Protein AF-A0A3D1HKW5-F1 (afdb_monomer_lite)

Structure (mmCIF, N/CA/C/O backbone):
data_AF-A0A3D1HKW5-F1
#
_entry.id   AF-A0A3D1HKW5-F1
#
loop_
_atom_site.group_PDB
_atom_site.id
_atom_site.type_symbol
_atom_site.label_atom_id
_atom_site.label_alt_id
_atom_site.label_comp_id
_atom_site.label_asym_id
_atom_site.label_entity_id
_atom_site.label_seq_id
_atom_site.pdbx_PDB_ins_code
_atom_site.Cartn_x
_atom_site.Cartn_y
_atom_site.Cartn_z
_atom_site.occupancy
_atom_site.B_iso_or_equiv
_atom_site.auth_seq_id
_atom_site.auth_comp_id
_atom_site.auth_asym_id
_atom_site.auth_atom_id
_atom_site.pdbx_PDB_model_num
ATOM 1 N N . MET A 1 1 ? -72.607 12.782 3.646 1.00 49.53 1 MET A N 1
ATOM 2 C CA . MET A 1 1 ? -71.483 12.575 2.699 1.00 49.53 1 MET A CA 1
ATOM 3 C C . MET A 1 1 ? -70.256 13.458 2.987 1.00 49.53 1 MET A C 1
ATOM 5 O O . MET A 1 1 ? -69.144 12.975 2.824 1.00 49.53 1 MET A O 1
ATOM 9 N N . TYR A 1 2 ? -70.409 14.698 3.481 1.00 44.34 2 TYR A N 1
ATOM 10 C CA . TYR A 1 2 ? -69.275 15.589 3.813 1.00 44.34 2 TYR A CA 1
ATOM 11 C C . TYR A 1 2 ? -68.457 15.184 5.063 1.00 44.34 2 TYR A C 1
ATOM 13 O O . TYR A 1 2 ? -67.236 15.309 5.064 1.00 44.34 2 TYR A O 1
ATOM 21 N N . VAL A 1 3 ? -69.094 14.622 6.098 1.00 48.50 3 VAL A N 1
ATOM 22 C CA . VAL A 1 3 ? -68.420 14.236 7.363 1.00 48.50 3 VAL A CA 1
ATOM 23 C C . VAL A 1 3 ? -67.487 13.022 7.194 1.00 48.50 3 VAL A C 1
ATOM 25 O O . VAL A 1 3 ? -66.437 12.942 7.828 1.00 48.50 3 VAL A O 1
ATOM 28 N N . PHE A 1 4 ? -67.813 12.108 6.273 1.00 44.88 4 PHE A N 1
ATOM 29 C CA . PHE A 1 4 ? -67.020 10.898 6.021 1.00 44.88 4 PHE A CA 1
ATOM 30 C C . PHE A 1 4 ? -65.713 11.195 5.260 1.00 44.88 4 PHE A C 1
ATOM 32 O O . PHE A 1 4 ? -64.672 10.629 5.585 1.00 44.88 4 PHE A O 1
ATOM 39 N N . LYS A 1 5 ? -65.732 12.146 4.309 1.00 48.91 5 LYS A N 1
ATOM 40 C CA . LYS A 1 5 ? -64.524 12.590 3.584 1.00 48.91 5 LYS A CA 1
ATOM 41 C C . LYS A 1 5 ? -63.524 13.306 4.499 1.00 48.91 5 LYS A C 1
ATOM 43 O O . LYS A 1 5 ? -62.326 13.078 4.377 1.00 48.91 5 LYS A O 1
ATOM 48 N N . PHE A 1 6 ? -64.003 14.107 5.454 1.00 47.31 6 PHE A N 1
ATOM 49 C CA . PHE A 1 6 ? -63.137 14.828 6.397 1.00 47.31 6 PHE A CA 1
ATOM 50 C C . PHE A 1 6 ? -62.424 13.895 7.392 1.00 47.31 6 PHE A C 1
ATOM 52 O O . PHE A 1 6 ? -61.257 14.108 7.719 1.00 47.31 6 PHE A O 1
ATOM 59 N N . SER A 1 7 ? -63.100 12.831 7.844 1.00 58.69 7 SER A N 1
ATOM 60 C CA . SER A 1 7 ? -62.514 11.806 8.722 1.00 58.69 7 SER A CA 1
ATOM 61 C C . SER A 1 7 ? -61.428 10.987 8.014 1.00 58.69 7 SER A C 1
ATOM 63 O O . SER A 1 7 ? -60.350 10.771 8.574 1.00 58.69 7 SER A O 1
ATOM 65 N N . LEU A 1 8 ? -61.678 10.591 6.761 1.00 60.88 8 LEU A N 1
ATOM 66 C CA . LEU A 1 8 ? -60.726 9.829 5.953 1.00 60.88 8 LEU A CA 1
ATOM 67 C C . LEU A 1 8 ? -59.468 10.654 5.633 1.00 60.88 8 LEU A C 1
ATOM 69 O O . LEU A 1 8 ? -58.357 10.152 5.763 1.00 60.88 8 LEU A O 1
ATOM 73 N N . MET A 1 9 ? -59.637 11.942 5.312 1.00 61.56 9 MET A N 1
ATOM 74 C CA . MET A 1 9 ? -58.527 12.855 5.020 1.00 61.56 9 MET A CA 1
ATOM 75 C C . MET A 1 9 ? -57.658 13.133 6.257 1.00 61.56 9 MET A C 1
ATOM 77 O O . MET A 1 9 ? -56.437 13.159 6.146 1.00 61.56 9 MET A O 1
ATOM 81 N N . ARG A 1 10 ? -58.256 13.257 7.454 1.00 64.69 10 ARG A N 1
ATOM 82 C CA . ARG A 1 10 ? -57.507 13.375 8.721 1.00 64.69 10 ARG A CA 1
ATOM 83 C C . ARG A 1 10 ? -56.710 12.118 9.055 1.00 64.69 10 ARG A C 1
ATOM 85 O O . ARG A 1 10 ? -55.574 12.238 9.492 1.00 64.69 10 ARG A O 1
ATOM 92 N N . ARG A 1 11 ? -57.282 10.927 8.844 1.00 67.25 11 ARG A N 1
ATOM 93 C CA . ARG A 1 11 ? -56.561 9.660 9.046 1.00 67.25 11 ARG A CA 1
ATOM 94 C C . ARG A 1 11 ? -55.409 9.522 8.055 1.00 67.25 11 ARG A C 1
ATOM 96 O O . ARG A 1 11 ? -54.319 9.160 8.467 1.00 67.25 11 ARG A O 1
ATOM 103 N N . PHE A 1 12 ? -55.623 9.883 6.792 1.00 73.12 12 PHE A N 1
ATOM 104 C CA . PHE A 1 12 ? -54.582 9.858 5.765 1.00 73.12 12 PHE A CA 1
ATOM 105 C C . PHE A 1 12 ? -53.437 10.838 6.073 1.00 73.12 12 PHE A C 1
ATOM 107 O O . PHE A 1 12 ? -52.275 10.452 6.033 1.00 73.12 12 PHE A O 1
ATOM 114 N N . LEU A 1 13 ? -53.756 12.068 6.492 1.00 74.06 13 LEU A N 1
ATOM 115 C CA . LEU A 1 13 ? -52.767 13.045 6.966 1.00 74.06 13 LEU A CA 1
ATOM 116 C C . LEU A 1 13 ? -52.025 12.570 8.221 1.00 74.06 13 LEU A C 1
ATOM 118 O O . LEU A 1 13 ? -50.827 12.793 8.329 1.00 74.06 13 LEU A O 1
ATOM 122 N N . PHE A 1 14 ? -52.704 11.892 9.148 1.00 77.00 14 PHE A N 1
ATOM 123 C CA . PHE A 1 14 ? -52.078 11.328 10.346 1.00 77.00 14 PHE A CA 1
ATOM 124 C C . PHE A 1 14 ? -51.135 10.164 10.007 1.00 77.00 14 PHE A C 1
ATOM 126 O O . PHE A 1 14 ? -50.046 10.087 10.563 1.00 77.00 14 PHE A O 1
ATOM 133 N N . PHE A 1 15 ? -51.502 9.308 9.047 1.00 74.50 15 PHE A N 1
ATOM 134 C CA . PHE A 1 15 ? -50.620 8.263 8.525 1.00 74.50 15 PHE A CA 1
ATOM 135 C C . PHE A 1 15 ? -49.409 8.843 7.796 1.00 74.50 15 PHE A C 1
ATOM 137 O O . PHE A 1 15 ? -48.308 8.368 8.035 1.00 74.50 15 PHE A O 1
ATOM 144 N N . ILE A 1 16 ? -49.578 9.893 6.985 1.00 75.12 16 ILE A N 1
ATOM 145 C CA . ILE A 1 16 ? -48.460 10.606 6.347 1.00 75.12 16 ILE A CA 1
ATOM 146 C C . ILE A 1 16 ? -47.555 11.250 7.399 1.00 75.12 16 ILE A C 1
ATOM 148 O O . ILE A 1 16 ? -46.341 11.157 7.284 1.00 75.12 16 ILE A O 1
ATOM 152 N N . LEU A 1 17 ? -48.120 11.863 8.443 1.00 72.31 17 LEU A N 1
ATOM 153 C CA . LEU A 1 17 ? -47.343 12.481 9.516 1.00 72.31 17 LEU A CA 1
ATOM 154 C C . LEU A 1 17 ? -46.559 11.435 10.317 1.00 72.31 17 LEU A C 1
ATOM 156 O O . LEU A 1 17 ? -45.392 11.657 10.609 1.00 72.31 17 LEU A O 1
ATOM 160 N N . ILE A 1 18 ? -47.165 10.281 10.621 1.00 69.94 18 ILE A N 1
ATOM 161 C CA . ILE A 1 18 ? -46.468 9.147 11.242 1.00 69.94 18 ILE A CA 1
ATOM 162 C C . ILE A 1 18 ? -45.392 8.611 10.301 1.00 69.94 18 ILE A C 1
ATOM 164 O O . ILE A 1 18 ? -44.284 8.373 10.755 1.00 69.94 18 ILE A O 1
ATOM 168 N N . HIS A 1 19 ? -45.666 8.461 9.004 1.00 56.56 19 HIS A N 1
ATOM 169 C CA . HIS A 1 19 ? -44.658 8.012 8.042 1.00 56.56 19 HIS A CA 1
ATOM 170 C C . HIS A 1 19 ? -43.493 8.996 7.926 1.00 56.56 19 HIS A C 1
ATOM 172 O O . HIS A 1 19 ? -42.356 8.554 7.916 1.00 56.56 19 HIS A O 1
ATOM 178 N N . LEU A 1 20 ? -43.761 10.306 7.924 1.00 51.62 20 LEU A N 1
ATOM 179 C CA . LEU A 1 20 ? -42.747 11.364 7.918 1.00 51.62 20 LEU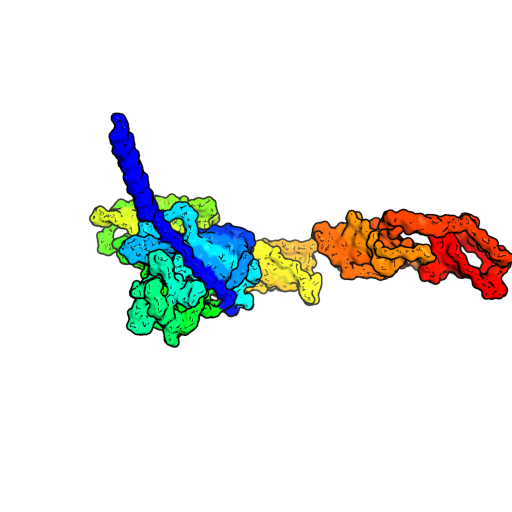 A CA 1
ATOM 180 C C . LEU A 1 20 ? -41.961 11.434 9.236 1.00 51.62 20 LEU A C 1
ATOM 182 O O . LEU A 1 20 ? -40.766 11.717 9.230 1.00 51.62 20 LEU A O 1
ATOM 186 N N . LEU A 1 21 ? -42.609 11.185 10.376 1.00 50.06 21 LEU A N 1
ATOM 187 C CA . LEU A 1 21 ? -41.953 11.109 11.686 1.00 50.06 21 LEU A CA 1
ATOM 188 C C . LEU A 1 21 ? -41.076 9.858 11.789 1.00 50.06 21 LEU A C 1
ATOM 190 O O . LEU A 1 21 ? -39.948 9.943 12.256 1.00 50.06 21 LEU A O 1
ATOM 194 N N . VAL A 1 22 ? -41.566 8.718 11.302 1.00 48.91 22 VAL A N 1
ATOM 195 C CA . VAL A 1 22 ? -40.833 7.450 11.256 1.00 48.91 22 VAL A CA 1
ATOM 196 C C . VAL A 1 22 ? -39.672 7.540 10.261 1.00 48.91 22 VAL A C 1
ATOM 198 O O . VAL A 1 22 ? -38.563 7.158 10.604 1.00 48.91 22 VAL A O 1
ATOM 201 N N . SER A 1 23 ? -39.852 8.132 9.078 1.00 42.59 23 SER A N 1
ATOM 202 C CA . SER A 1 23 ? -38.760 8.307 8.111 1.00 42.59 23 SER A CA 1
ATOM 203 C C . SER A 1 23 ? -37.671 9.265 8.610 1.00 42.59 23 SER A C 1
ATOM 205 O O . SER A 1 23 ? -36.501 9.041 8.325 1.00 42.59 23 SER A O 1
ATOM 207 N N . ASN A 1 24 ? -38.020 10.290 9.400 1.00 39.34 24 ASN A N 1
ATOM 208 C CA . ASN A 1 24 ? -37.029 11.148 10.066 1.00 39.34 24 ASN A CA 1
ATOM 209 C C . ASN A 1 24 ? -36.365 10.476 11.283 1.00 39.34 24 ASN A C 1
ATOM 211 O O . ASN A 1 24 ? -35.242 10.829 11.619 1.00 39.34 24 ASN A O 1
ATOM 215 N N . LEU A 1 25 ? -37.020 9.502 11.928 1.00 39.50 25 LEU A N 1
ATOM 216 C CA . LEU A 1 25 ? -36.422 8.685 12.995 1.00 39.50 25 LEU A CA 1
ATOM 217 C C . LEU A 1 25 ? -35.417 7.647 12.461 1.00 39.50 25 LEU A C 1
ATOM 219 O O . LEU A 1 25 ? -34.563 7.203 13.223 1.00 39.50 25 LEU A O 1
ATOM 223 N N . TYR A 1 26 ? -35.503 7.278 11.177 1.00 44.16 26 TYR A N 1
ATOM 224 C CA . TYR A 1 26 ? -34.632 6.283 10.532 1.00 44.16 26 TYR A CA 1
ATOM 225 C C . TYR A 1 26 ? -33.610 6.865 9.540 1.00 44.16 26 TYR A C 1
ATOM 227 O O . TYR A 1 26 ? -32.770 6.119 9.043 1.00 44.16 26 TYR A O 1
ATOM 235 N N . SER A 1 27 ? -33.629 8.172 9.256 1.00 45.59 27 SER A N 1
ATOM 236 C CA . SER A 1 27 ? -32.554 8.808 8.486 1.00 45.59 27 SER A CA 1
ATOM 237 C C . SER A 1 27 ? -31.360 9.056 9.403 1.00 45.59 27 SER A C 1
ATOM 239 O O . SER A 1 27 ? -31.338 10.027 10.157 1.00 45.59 27 SER A O 1
ATOM 241 N N . GLN A 1 28 ? -30.368 8.171 9.362 1.00 62.22 28 GLN A N 1
ATOM 242 C CA . GLN A 1 28 ? -29.129 8.350 10.111 1.00 62.22 28 GLN A CA 1
ATOM 243 C C . GLN A 1 28 ? -28.318 9.496 9.480 1.00 62.22 28 GLN A C 1
ATOM 245 O O . GLN A 1 28 ? -27.977 9.440 8.301 1.00 62.22 28 GLN A O 1
ATOM 250 N N . GLU A 1 29 ? -28.078 10.578 10.232 1.00 73.00 29 GLU A N 1
ATOM 251 C CA . GLU A 1 29 ? -27.297 11.737 9.766 1.00 73.00 29 GLU A CA 1
ATOM 252 C C . GLU A 1 29 ? -25.824 11.313 9.663 1.00 73.00 29 GLU A C 1
ATOM 254 O O . GLU A 1 29 ? -25.211 10.940 10.667 1.00 73.00 29 GLU A O 1
ATOM 259 N N . ILE A 1 30 ? -25.289 11.313 8.440 1.00 86.69 30 ILE A N 1
ATOM 260 C CA . ILE A 1 30 ? -23.871 11.070 8.174 1.00 86.69 30 ILE A CA 1
ATOM 261 C C . ILE A 1 30 ? -23.167 12.422 8.147 1.00 86.69 30 ILE A C 1
ATOM 263 O O . ILE A 1 30 ? -23.572 13.324 7.412 1.00 86.69 30 ILE A O 1
ATOM 267 N N . GLU A 1 31 ? -22.108 12.559 8.938 1.00 89.94 31 GLU A N 1
ATOM 268 C CA . GLU A 1 31 ? -21.245 13.740 8.950 1.00 89.94 31 GLU A CA 1
ATOM 269 C C . GLU A 1 31 ? -19.847 13.366 8.454 1.00 89.94 31 GLU A C 1
ATOM 271 O O . GLU A 1 31 ? -19.349 12.281 8.744 1.00 89.94 31 GLU A O 1
ATOM 276 N N . TYR A 1 32 ? -19.206 14.266 7.707 1.00 91.50 32 TYR A N 1
ATOM 277 C CA . TYR A 1 32 ? -17.852 14.056 7.199 1.00 91.50 32 TYR A CA 1
ATOM 278 C C . TYR A 1 32 ? -16.833 14.813 8.037 1.00 91.50 32 TYR A C 1
ATOM 280 O O . TYR A 1 32 ? -17.016 15.987 8.372 1.00 91.50 32 TYR A O 1
ATOM 288 N N . LEU A 1 33 ? -15.739 14.132 8.353 1.00 92.75 33 LEU A N 1
ATOM 289 C CA . LEU A 1 33 ? -14.640 14.685 9.118 1.00 92.75 33 LEU A CA 1
ATOM 290 C C . LEU A 1 33 ? -13.392 14.722 8.243 1.00 92.75 33 LEU A C 1
ATOM 292 O O . LEU A 1 33 ? -12.819 13.687 7.910 1.00 92.75 33 LEU A O 1
ATOM 296 N N . ASP A 1 34 ? -13.006 15.943 7.871 1.00 93.81 34 ASP A N 1
ATOM 297 C CA . ASP A 1 34 ? -11.811 16.170 7.058 1.00 93.81 34 ASP A CA 1
ATOM 298 C C . ASP A 1 34 ? -10.538 16.295 7.899 1.00 93.81 34 ASP A C 1
ATOM 300 O O . ASP A 1 34 ? -10.486 17.064 8.874 1.00 93.81 34 ASP A O 1
ATOM 304 N N . PHE A 1 35 ? -9.508 15.588 7.451 1.00 94.69 35 PHE A N 1
ATOM 305 C CA . PHE A 1 35 ? -8.124 15.680 7.889 1.00 94.69 35 PHE A CA 1
ATOM 306 C C . PHE A 1 35 ? -7.235 16.125 6.730 1.00 94.69 35 PHE A C 1
ATOM 308 O O . PHE A 1 35 ? -7.569 15.950 5.558 1.00 94.69 35 PHE A O 1
ATOM 315 N N . VAL A 1 36 ? -6.085 16.687 7.080 1.00 93.44 36 VAL A N 1
ATOM 316 C CA . VAL A 1 36 ? -5.064 17.128 6.138 1.00 93.44 36 VAL A CA 1
ATOM 317 C C . VAL A 1 36 ? -3.757 16.473 6.545 1.00 93.44 36 VAL A C 1
ATOM 319 O O . VAL A 1 36 ? -3.383 16.550 7.710 1.00 93.44 36 VAL A O 1
ATOM 322 N N . GLU A 1 37 ? -3.066 15.860 5.592 1.00 92.38 37 GLU A N 1
ATOM 323 C CA . GLU A 1 37 ? -1.736 15.296 5.786 1.00 92.38 37 GLU A CA 1
ATOM 324 C C . GLU A 1 37 ? -0.748 16.024 4.866 1.00 92.38 37 GLU A C 1
ATOM 326 O O . GLU A 1 37 ? -0.993 16.204 3.670 1.00 92.38 37 GLU A O 1
ATOM 331 N N . ASN A 1 38 ? 0.379 16.449 5.437 1.00 91.00 38 ASN A N 1
ATOM 332 C CA . ASN A 1 38 ? 1.479 17.061 4.700 1.00 91.00 38 ASN A CA 1
ATOM 333 C C . ASN A 1 38 ? 2.693 16.136 4.780 1.00 91.00 38 ASN A C 1
ATOM 335 O O . ASN A 1 38 ? 3.186 15.821 5.863 1.00 91.00 38 ASN A O 1
ATOM 339 N N . ALA A 1 39 ? 3.162 15.689 3.623 1.00 90.75 39 ALA A N 1
ATOM 340 C CA . ALA A 1 39 ? 4.300 14.808 3.498 1.00 90.75 39 ALA A CA 1
ATOM 341 C C . ALA A 1 39 ? 5.595 15.601 3.689 1.00 90.75 39 ALA A C 1
ATOM 343 O O . ALA A 1 39 ? 5.907 16.522 2.924 1.00 90.75 39 ALA A O 1
ATOM 344 N N . ASN A 1 40 ? 6.361 15.216 4.706 1.00 89.88 40 ASN A N 1
ATOM 345 C CA . ASN A 1 40 ? 7.745 15.627 4.873 1.00 89.88 40 ASN A CA 1
ATOM 346 C C . ASN A 1 40 ? 8.504 14.537 5.637 1.00 89.88 40 ASN A C 1
ATOM 348 O O . ASN A 1 40 ? 8.472 14.497 6.864 1.00 89.88 40 ASN A O 1
ATOM 352 N N . TYR A 1 41 ? 9.122 13.611 4.902 1.00 87.19 41 TYR A N 1
ATOM 353 C CA . TYR A 1 41 ? 9.787 12.444 5.481 1.00 87.19 41 TYR A CA 1
ATOM 354 C C . TYR A 1 41 ? 11.266 12.405 5.078 1.00 87.19 41 TYR A C 1
ATOM 356 O O . TYR A 1 41 ? 11.563 12.216 3.893 1.00 87.19 41 TYR A O 1
ATOM 364 N N . PRO A 1 42 ? 12.213 12.519 6.028 1.00 81.19 42 PRO A N 1
ATOM 365 C CA . PRO A 1 42 ? 13.645 12.579 5.726 1.00 81.19 42 PRO A CA 1
ATOM 366 C C . PRO A 1 42 ? 14.213 11.235 5.254 1.00 81.19 42 PRO A C 1
ATOM 368 O O . PRO A 1 42 ? 15.266 11.189 4.630 1.00 81.19 42 PRO A O 1
ATOM 371 N N . SER A 1 43 ? 13.532 10.127 5.540 1.00 79.81 43 SER A N 1
ATOM 372 C CA . SER A 1 43 ? 13.953 8.775 5.167 1.00 79.81 43 SER A CA 1
ATOM 373 C C . SER A 1 43 ? 12.764 7.998 4.625 1.00 79.81 43 SER A C 1
ATOM 375 O O . SER A 1 43 ? 11.617 8.315 4.947 1.00 79.81 43 SER A O 1
ATOM 377 N N . GLY A 1 44 ? 13.025 7.034 3.744 1.00 78.12 44 GLY A N 1
ATOM 378 C CA . GLY A 1 44 ? 11.983 6.150 3.237 1.00 78.12 44 GLY A CA 1
ATOM 379 C C . GLY A 1 44 ? 11.876 4.870 4.048 1.00 78.12 44 GLY A C 1
ATOM 380 O O . GLY A 1 44 ? 12.563 4.664 5.048 1.00 78.12 44 GLY A O 1
ATOM 381 N N . VAL A 1 45 ? 10.958 4.024 3.612 1.00 78.75 45 VAL A N 1
ATOM 382 C CA . VAL A 1 45 ? 10.627 2.759 4.245 1.00 78.75 45 VAL A CA 1
ATOM 383 C C . VAL A 1 45 ? 11.510 1.666 3.669 1.00 78.75 45 VAL A C 1
ATOM 385 O O . VAL A 1 45 ? 11.524 1.434 2.459 1.00 78.75 45 VAL A O 1
ATOM 388 N N . VAL A 1 46 ? 12.231 0.977 4.546 1.00 75.19 46 VAL A N 1
ATOM 389 C CA . VAL A 1 46 ? 13.048 -0.181 4.186 1.00 75.19 46 VAL A CA 1
ATOM 390 C C . VAL A 1 46 ? 12.275 -1.448 4.533 1.00 75.19 46 VAL A C 1
ATOM 392 O O . VAL A 1 46 ? 11.684 -1.548 5.610 1.00 75.19 46 VAL A O 1
ATOM 395 N N . TYR A 1 47 ? 12.265 -2.406 3.609 1.00 73.81 47 TYR A N 1
ATOM 396 C CA . TYR A 1 47 ? 11.655 -3.709 3.844 1.00 73.81 47 TYR A CA 1
ATOM 397 C C . TYR A 1 47 ? 12.376 -4.459 4.971 1.00 73.81 47 TYR A C 1
ATOM 399 O O . TYR A 1 47 ? 13.600 -4.406 5.094 1.00 73.81 47 TYR A O 1
ATOM 407 N N . SER A 1 48 ? 11.613 -5.191 5.777 1.00 75.62 48 SER A N 1
ATOM 408 C CA . SER A 1 48 ? 12.138 -6.088 6.803 1.00 75.62 48 SER A CA 1
ATOM 409 C C . SER A 1 48 ? 11.267 -7.332 6.870 1.00 75.62 48 SER A C 1
ATOM 411 O O . SER A 1 48 ? 10.057 -7.223 7.054 1.00 75.62 48 SER A O 1
ATOM 413 N N . GLU A 1 49 ? 11.867 -8.520 6.803 1.00 73.56 49 GLU A N 1
ATOM 414 C CA . GLU A 1 49 ? 11.125 -9.777 6.994 1.00 73.56 49 GLU A CA 1
ATOM 415 C C . GLU A 1 49 ? 10.430 -9.834 8.364 1.00 73.56 49 GLU A C 1
ATOM 417 O O . GLU A 1 49 ? 9.348 -10.402 8.505 1.00 73.56 49 GLU A O 1
ATOM 422 N N . GLN A 1 50 ? 11.007 -9.176 9.377 1.00 82.06 50 GLN A N 1
ATOM 423 C CA . GLN A 1 50 ? 10.404 -9.089 10.708 1.00 82.06 50 GLN A CA 1
ATOM 424 C C . GLN A 1 50 ? 9.111 -8.265 10.713 1.00 82.06 50 GLN A C 1
ATOM 426 O O . GLN A 1 50 ? 8.257 -8.482 11.567 1.00 82.06 50 GLN A O 1
ATOM 431 N N . ALA A 1 51 ? 8.935 -7.348 9.757 1.00 84.69 51 ALA A N 1
ATOM 432 C CA . ALA A 1 51 ? 7.714 -6.557 9.646 1.00 84.69 51 ALA A CA 1
ATOM 433 C C . ALA A 1 51 ? 6.506 -7.428 9.302 1.00 84.69 51 ALA A C 1
ATOM 435 O O . ALA A 1 51 ? 5.458 -7.301 9.927 1.00 84.69 51 ALA A O 1
ATOM 436 N N . LYS A 1 52 ? 6.662 -8.343 8.337 1.00 87.38 52 LYS A N 1
ATOM 437 C CA . LYS A 1 52 ? 5.623 -9.311 7.962 1.00 87.38 52 LYS A CA 1
ATOM 438 C C . LYS A 1 52 ? 5.232 -10.183 9.160 1.00 87.38 52 LYS A C 1
ATOM 440 O O . LYS A 1 52 ? 4.052 -10.282 9.482 1.00 87.38 52 LYS A O 1
ATOM 445 N N . LEU A 1 53 ? 6.226 -10.734 9.865 1.00 87.00 53 LEU A N 1
ATOM 446 C CA . LEU A 1 53 ? 6.020 -11.568 11.059 1.00 87.00 53 LEU A CA 1
ATOM 447 C C . LEU A 1 53 ? 5.327 -10.822 12.209 1.00 87.00 53 LEU A C 1
ATOM 449 O O . LEU A 1 53 ? 4.592 -11.433 12.976 1.00 87.00 53 LEU A O 1
ATOM 453 N N . HIS A 1 54 ? 5.569 -9.517 12.344 1.00 86.50 54 HIS A N 1
ATOM 454 C CA . HIS A 1 54 ? 4.953 -8.695 13.383 1.00 86.50 54 HIS A CA 1
ATOM 455 C C . HIS A 1 54 ? 3.496 -8.326 13.066 1.00 86.50 54 HIS A C 1
ATOM 457 O O . HIS A 1 54 ? 2.680 -8.222 13.979 1.00 86.50 54 HIS A O 1
ATOM 463 N N . ARG A 1 55 ? 3.172 -8.120 11.784 1.00 87.75 55 ARG A N 1
ATOM 464 C CA . ARG A 1 55 ? 1.832 -7.722 11.330 1.00 87.75 55 ARG A CA 1
ATOM 465 C C . ARG A 1 55 ? 0.847 -8.882 11.250 1.00 87.75 55 ARG A C 1
ATOM 467 O O . ARG A 1 55 ? -0.308 -8.728 11.636 1.00 87.75 55 ARG A O 1
ATOM 474 N N . LEU A 1 56 ? 1.278 -10.011 10.687 1.00 88.88 56 LEU A N 1
ATOM 475 C CA . LEU A 1 56 ? 0.374 -11.104 10.341 1.00 88.88 56 LEU A CA 1
ATOM 476 C C . LEU A 1 56 ? -0.046 -11.915 11.566 1.00 88.88 56 LEU A C 1
ATOM 478 O O . LEU A 1 56 ? 0.758 -12.263 12.432 1.00 88.88 56 LEU A O 1
ATOM 482 N N . SER A 1 57 ? -1.327 -12.268 11.596 1.00 89.19 57 SER A N 1
ATOM 483 C CA . SER A 1 57 ? -1.890 -13.156 12.598 1.00 89.19 57 SER A CA 1
ATOM 484 C C . SER A 1 57 ? -2.943 -14.069 11.994 1.00 89.19 57 SER A C 1
ATOM 486 O O . SER A 1 57 ? -3.724 -13.682 11.129 1.00 89.19 57 SER A O 1
ATOM 488 N N . SER A 1 58 ? -3.050 -15.267 12.561 1.00 90.12 58 SER A N 1
ATOM 489 C CA . SER A 1 58 ? -4.129 -16.204 12.258 1.00 90.12 58 SER A CA 1
ATOM 490 C C . SER A 1 58 ? -5.527 -15.714 12.660 1.00 90.12 58 SER A C 1
ATOM 492 O O . SER A 1 58 ? -6.522 -16.322 12.268 1.00 90.12 58 SER A O 1
ATOM 494 N N . TYR A 1 59 ? -5.632 -14.619 13.419 1.00 86.12 59 TYR A N 1
ATOM 495 C CA . TYR A 1 59 ? -6.908 -14.043 13.863 1.00 86.12 59 TYR A CA 1
ATOM 496 C C . TYR A 1 59 ? -7.300 -12.758 13.116 1.00 86.12 59 TYR A C 1
ATOM 498 O O . TYR A 1 59 ? -8.383 -12.223 13.369 1.00 86.12 59 TYR A O 1
ATOM 506 N N . SER A 1 60 ? -6.447 -12.267 12.217 1.00 86.50 60 SER A N 1
ATOM 507 C CA . SER A 1 60 ? -6.621 -11.016 11.476 1.00 86.50 60 SER A CA 1
ATOM 508 C C . SER A 1 60 ? -6.483 -11.241 9.967 1.00 86.50 60 SER A C 1
ATOM 510 O O . SER A 1 60 ? -6.130 -12.325 9.509 1.00 86.50 60 SER A O 1
ATOM 512 N N . GLY A 1 61 ? -6.826 -10.234 9.172 1.00 81.94 61 GLY A N 1
ATOM 513 C CA . GLY A 1 61 ? -6.896 -10.319 7.714 1.00 81.94 61 GLY A CA 1
ATOM 514 C C . GLY A 1 61 ? -8.245 -9.859 7.187 1.00 81.94 61 GLY A C 1
ATOM 515 O O . GLY A 1 61 ? -8.874 -10.584 6.420 1.00 81.94 61 GLY A O 1
ATOM 516 N N . GLY A 1 62 ? -8.700 -8.688 7.642 1.00 88.38 62 GLY A N 1
ATOM 517 C CA . GLY A 1 62 ? -9.869 -8.015 7.074 1.00 88.38 62 GLY A CA 1
ATOM 518 C C . GLY A 1 62 ? -9.638 -7.596 5.624 1.00 88.38 62 GLY A C 1
ATOM 519 O O . GLY A 1 62 ? -8.728 -8.088 4.956 1.00 88.38 62 GLY A O 1
ATOM 520 N N . ASP A 1 63 ? -10.440 -6.663 5.126 1.00 89.38 63 ASP A N 1
ATOM 521 C CA . ASP A 1 63 ? -10.303 -6.181 3.752 1.00 89.38 63 ASP A CA 1
ATOM 522 C C . ASP A 1 63 ? -10.318 -4.654 3.653 1.00 89.38 63 ASP A C 1
ATOM 524 O O . ASP A 1 63 ? -11.023 -3.961 4.386 1.00 89.38 63 ASP A O 1
ATOM 528 N N . ILE A 1 64 ? -9.539 -4.115 2.721 1.00 93.44 64 ILE A N 1
ATOM 529 C CA . ILE A 1 64 ? -9.567 -2.690 2.393 1.00 93.44 64 ILE A CA 1
ATOM 530 C C . ILE A 1 64 ? -9.764 -2.585 0.889 1.00 93.44 64 ILE A C 1
ATOM 532 O O . ILE A 1 64 ? -8.855 -2.844 0.104 1.00 93.44 64 ILE A O 1
ATOM 536 N N . ILE A 1 65 ? -10.967 -2.195 0.495 1.00 92.31 65 ILE A N 1
ATOM 537 C CA . ILE A 1 65 ? -11.375 -2.066 -0.897 1.00 92.31 65 ILE A CA 1
ATOM 538 C C . ILE A 1 65 ? -11.004 -0.659 -1.347 1.00 92.31 65 ILE A C 1
ATOM 540 O O . ILE A 1 65 ? -11.526 0.320 -0.815 1.00 92.31 65 ILE A O 1
ATOM 544 N N . VAL A 1 66 ? -10.095 -0.573 -2.315 1.00 94.19 66 VAL A N 1
ATOM 545 C CA . VAL A 1 66 ? -9.576 0.689 -2.849 1.00 94.19 66 VAL A CA 1
ATOM 546 C C . VAL A 1 66 ? -10.062 0.859 -4.277 1.00 94.19 66 VAL A C 1
ATOM 548 O O . VAL A 1 66 ? -9.729 0.047 -5.140 1.00 94.19 66 VAL A O 1
ATOM 551 N N . ASN A 1 67 ? -10.801 1.933 -4.538 1.00 94.25 67 ASN A N 1
ATOM 552 C CA . ASN A 1 67 ? -11.115 2.353 -5.899 1.00 94.25 67 ASN A CA 1
ATOM 553 C C . ASN A 1 67 ? -10.221 3.533 -6.277 1.00 94.25 67 ASN A C 1
ATOM 555 O O . ASN A 1 67 ? -10.168 4.534 -5.564 1.00 94.25 67 ASN A O 1
ATOM 559 N N . TYR A 1 68 ? -9.530 3.423 -7.407 1.00 94.00 68 TYR A N 1
ATOM 560 C CA . TYR A 1 68 ? -8.725 4.511 -7.952 1.00 94.00 68 TYR A CA 1
ATOM 561 C C . TYR A 1 68 ? -9.552 5.304 -8.963 1.00 94.00 68 TYR A C 1
ATOM 563 O O . TYR A 1 68 ? -10.056 4.737 -9.932 1.00 94.00 68 TYR A O 1
ATOM 571 N N . ASP A 1 69 ? -9.657 6.609 -8.741 1.00 86.62 69 ASP A N 1
ATOM 572 C CA . ASP A 1 69 ? -10.248 7.578 -9.656 1.00 86.62 69 ASP A CA 1
ATOM 573 C C . ASP A 1 69 ? -9.145 8.521 -10.177 1.00 86.62 69 ASP A C 1
ATOM 575 O O . ASP A 1 69 ? -8.395 9.131 -9.403 1.00 86.62 69 ASP A O 1
ATOM 579 N N . GLY A 1 70 ? -9.030 8.613 -11.504 1.00 76.38 70 GLY A N 1
ATOM 580 C CA . GLY A 1 70 ? -8.010 9.394 -12.210 1.00 76.38 70 GLY A CA 1
ATOM 581 C C . GLY A 1 70 ? -6.740 8.633 -12.624 1.00 76.38 70 GLY A C 1
ATOM 582 O O . GLY A 1 70 ? -6.545 7.450 -12.338 1.00 76.38 70 GLY A O 1
ATOM 583 N N . ASP A 1 71 ? -5.846 9.352 -13.307 1.00 87.00 71 ASP A N 1
ATOM 584 C CA . ASP A 1 71 ? -4.652 8.811 -13.976 1.00 87.00 71 ASP A CA 1
ATOM 585 C C . ASP A 1 71 ? -3.429 8.736 -13.041 1.00 87.00 71 ASP A C 1
ATOM 587 O O . ASP A 1 71 ? -2.352 9.267 -13.324 1.00 87.00 71 ASP A O 1
ATOM 591 N N . MET A 1 72 ? -3.589 8.099 -11.879 1.00 93.12 72 MET A N 1
ATOM 592 C CA . MET A 1 72 ? -2.486 7.911 -10.931 1.00 93.12 72 MET A CA 1
ATOM 593 C C . MET A 1 72 ? -1.411 6.968 -11.513 1.00 93.12 72 MET A C 1
ATOM 595 O O . MET A 1 72 ? -1.758 5.867 -11.954 1.00 93.12 72 MET A O 1
ATOM 599 N N . PRO A 1 73 ? -0.112 7.331 -11.479 1.00 90.44 73 PRO A N 1
ATOM 600 C CA . PRO A 1 73 ? 0.969 6.450 -11.920 1.00 90.44 73 PRO A CA 1
ATOM 601 C C . PRO A 1 73 ? 1.016 5.134 -11.135 1.00 90.44 73 PRO A C 1
ATOM 603 O O . PRO A 1 73 ? 0.863 5.130 -9.912 1.00 90.44 73 PRO A O 1
ATOM 606 N N . ASP A 1 74 ? 1.313 4.024 -11.813 1.00 85.19 74 ASP A N 1
ATOM 607 C CA . ASP A 1 74 ? 1.308 2.689 -11.197 1.00 85.19 74 ASP A CA 1
ATOM 608 C C . ASP A 1 74 ? 2.316 2.544 -10.049 1.00 85.19 74 ASP A C 1
ATOM 610 O O . ASP A 1 74 ? 2.029 1.882 -9.056 1.00 85.19 74 ASP A O 1
ATOM 614 N N . SER A 1 75 ? 3.460 3.232 -10.117 1.00 85.56 75 SER A N 1
ATOM 615 C CA . SER A 1 75 ? 4.425 3.267 -9.010 1.00 85.56 75 SER A CA 1
ATOM 616 C C . SER A 1 75 ? 3.827 3.864 -7.731 1.00 85.56 75 SER A C 1
ATOM 618 O O . SER A 1 75 ? 4.115 3.389 -6.632 1.00 85.56 75 SER A O 1
ATOM 620 N N . LEU A 1 76 ? 2.970 4.882 -7.855 1.00 92.31 76 LEU A N 1
ATOM 621 C CA . LEU A 1 76 ? 2.285 5.491 -6.719 1.00 92.31 76 LEU A CA 1
ATOM 622 C C . LEU A 1 76 ? 1.114 4.622 -6.241 1.00 92.31 76 LEU A C 1
ATOM 624 O O . LEU A 1 76 ? 0.897 4.542 -5.032 1.00 92.31 76 LEU A O 1
ATOM 628 N N . LYS A 1 77 ? 0.407 3.923 -7.144 1.00 93.06 77 LYS A N 1
ATOM 629 C CA . LYS A 1 77 ? -0.595 2.914 -6.751 1.00 93.06 77 LYS A CA 1
ATOM 630 C C . LYS A 1 77 ? 0.036 1.814 -5.899 1.00 93.06 77 LYS A C 1
ATOM 632 O O . LYS A 1 77 ? -0.508 1.489 -4.854 1.00 93.06 77 LYS A O 1
ATOM 637 N N . THR A 1 78 ? 1.238 1.343 -6.244 1.00 90.06 78 THR A N 1
ATOM 638 C CA . THR A 1 78 ? 1.986 0.376 -5.419 1.00 90.06 78 THR A CA 1
ATOM 639 C C . THR A 1 78 ? 2.226 0.884 -3.991 1.00 90.06 78 THR A C 1
ATOM 641 O O . THR A 1 78 ? 2.142 0.110 -3.042 1.00 90.06 78 THR A O 1
ATOM 644 N N . ALA A 1 79 ? 2.489 2.182 -3.802 1.00 92.31 79 ALA A N 1
ATOM 645 C CA . ALA A 1 79 ? 2.640 2.762 -2.464 1.00 92.31 79 ALA A CA 1
ATOM 646 C C . ALA A 1 79 ? 1.316 2.771 -1.674 1.00 92.31 79 ALA A C 1
ATOM 648 O O . ALA A 1 79 ? 1.316 2.509 -0.471 1.00 92.31 79 ALA A O 1
ATOM 649 N N . VAL A 1 80 ? 0.191 3.042 -2.345 1.00 95.50 80 VAL A N 1
ATOM 650 C CA . VAL A 1 80 ? -1.151 2.964 -1.745 1.00 95.50 80 VAL A CA 1
ATOM 651 C C . VAL A 1 80 ? -1.506 1.519 -1.396 1.00 95.50 80 VAL A C 1
ATOM 653 O O . VAL A 1 80 ? -1.920 1.252 -0.269 1.00 95.50 80 VAL A O 1
ATOM 656 N N . ASP A 1 81 ? -1.286 0.582 -2.316 1.00 93.25 81 ASP A N 1
ATOM 657 C CA . ASP A 1 81 ? -1.546 -0.841 -2.104 1.00 93.25 81 ASP A CA 1
ATOM 658 C C . ASP A 1 81 ? -0.679 -1.402 -0.967 1.00 93.25 81 ASP A C 1
ATOM 660 O O . ASP A 1 81 ? -1.165 -2.177 -0.153 1.00 93.25 81 ASP A O 1
ATOM 664 N N . ALA A 1 82 ? 0.572 -0.963 -0.818 1.00 91.81 82 ALA A N 1
ATOM 665 C CA . ALA A 1 82 ? 1.399 -1.380 0.314 1.00 91.81 82 ALA A CA 1
ATOM 666 C C . ALA A 1 82 ? 0.876 -0.845 1.653 1.00 91.81 82 ALA A C 1
ATOM 668 O O . ALA A 1 82 ? 0.821 -1.587 2.633 1.00 91.81 82 ALA A O 1
ATOM 669 N N . ALA A 1 83 ? 0.433 0.416 1.708 1.00 93.69 83 ALA A N 1
ATOM 670 C CA . ALA A 1 83 ? -0.205 0.963 2.905 1.00 93.69 83 ALA A CA 1
ATOM 671 C C . ALA A 1 83 ? -1.509 0.219 3.252 1.00 93.69 83 ALA A C 1
ATOM 673 O O . ALA A 1 83 ? -1.781 -0.049 4.424 1.00 93.69 83 ALA A O 1
ATOM 674 N N . ARG A 1 84 ? -2.292 -0.135 2.226 1.00 94.50 84 ARG A N 1
ATOM 675 C CA . ARG A 1 84 ? -3.505 -0.951 2.325 1.00 94.50 84 ARG A CA 1
ATOM 676 C C . ARG A 1 84 ? -3.199 -2.316 2.941 1.00 94.50 84 ARG A C 1
ATOM 678 O O . ARG A 1 84 ? -3.853 -2.699 3.904 1.00 94.50 84 ARG A O 1
ATOM 685 N N . GLU A 1 85 ? -2.190 -3.022 2.431 1.00 91.44 85 GLU A N 1
ATOM 686 C CA . GLU A 1 85 ? -1.761 -4.324 2.956 1.00 91.44 85 GLU A CA 1
ATOM 687 C C . GLU A 1 85 ? -1.309 -4.241 4.419 1.00 91.44 85 GLU A C 1
ATOM 689 O O . GLU A 1 85 ? -1.731 -5.060 5.230 1.00 91.44 85 GLU A O 1
ATOM 694 N N . VAL A 1 86 ? -0.532 -3.214 4.784 1.00 91.75 86 VAL A N 1
ATOM 695 C CA . VAL A 1 86 ? -0.096 -3.002 6.175 1.00 91.75 86 VAL A CA 1
ATOM 696 C C . VAL A 1 86 ? -1.284 -2.933 7.128 1.00 91.75 86 VAL A C 1
ATOM 698 O O . VAL A 1 86 ? -1.283 -3.623 8.142 1.00 91.75 86 VAL A O 1
ATOM 701 N N . TRP A 1 87 ? -2.306 -2.133 6.818 1.00 93.44 87 TRP A N 1
ATOM 702 C CA . TRP A 1 87 ? -3.473 -1.999 7.694 1.00 93.44 87 TRP A CA 1
ATOM 703 C C . TRP A 1 87 ? -4.387 -3.220 7.674 1.00 93.44 87 TRP A C 1
ATOM 705 O O . TRP A 1 87 ? -4.909 -3.605 8.722 1.00 93.44 87 TRP A O 1
ATOM 715 N N . ARG A 1 88 ? -4.546 -3.857 6.510 1.00 91.31 88 ARG A N 1
ATOM 716 C CA . ARG A 1 88 ? -5.353 -5.069 6.346 1.00 91.31 88 ARG A CA 1
ATOM 717 C C . ARG A 1 88 ? -4.930 -6.186 7.301 1.00 91.31 88 ARG A C 1
ATOM 719 O O . ARG A 1 88 ? -5.779 -6.911 7.815 1.00 91.31 88 ARG A O 1
ATOM 726 N N . ASP A 1 89 ? -3.631 -6.292 7.564 1.00 89.88 89 ASP A N 1
ATOM 727 C CA . ASP A 1 89 ? -3.045 -7.321 8.431 1.00 89.88 89 ASP A CA 1
ATOM 728 C C . ASP A 1 89 ? -3.454 -7.190 9.887 1.00 89.88 89 ASP A C 1
ATOM 730 O O . ASP A 1 89 ? -3.512 -8.192 10.593 1.00 89.88 89 ASP A O 1
ATOM 734 N N . TYR A 1 90 ? -3.777 -5.978 10.332 1.00 90.00 90 TYR A N 1
ATOM 735 C CA . TYR A 1 90 ? -4.269 -5.750 11.682 1.00 90.00 90 TYR A CA 1
ATOM 736 C C . TYR A 1 90 ? -5.790 -5.907 11.767 1.00 90.00 90 TYR A C 1
ATOM 738 O O . TYR A 1 90 ? -6.296 -6.260 12.826 1.00 90.00 90 TYR A O 1
ATOM 746 N N . MET A 1 91 ? -6.528 -5.695 10.670 1.00 89.56 91 MET A N 1
ATOM 747 C CA . MET A 1 91 ? -7.995 -5.738 10.658 1.00 89.56 91 MET A CA 1
ATOM 748 C C . MET A 1 91 ? -8.567 -7.121 10.983 1.00 89.56 91 MET A C 1
ATOM 750 O O . MET A 1 91 ? -8.010 -8.141 10.581 1.00 89.56 91 MET A O 1
ATOM 754 N N . GLY A 1 92 ? -9.706 -7.180 11.683 1.00 87.31 92 GLY A N 1
ATOM 755 C CA . GLY A 1 92 ? -10.385 -8.449 11.948 1.00 87.31 92 GLY A CA 1
ATOM 756 C C . GLY A 1 92 ? -10.890 -9.092 10.652 1.00 87.31 92 GLY A C 1
ATOM 757 O O . GLY A 1 92 ? -11.278 -8.390 9.728 1.00 87.31 92 GLY A O 1
ATOM 758 N N . ILE A 1 93 ? -10.939 -10.427 10.584 1.00 85.56 93 ILE A N 1
ATOM 759 C CA . ILE A 1 93 ? -11.245 -11.196 9.350 1.00 85.56 93 ILE A CA 1
ATOM 760 C C . ILE A 1 93 ? -12.547 -10.766 8.637 1.00 85.56 93 ILE A C 1
ATOM 762 O O . ILE A 1 93 ? -12.659 -10.900 7.424 1.00 85.56 93 ILE A O 1
ATOM 766 N N . ASN A 1 94 ? -13.539 -10.250 9.369 1.00 83.50 94 ASN A N 1
ATOM 767 C CA . ASN A 1 94 ? -14.819 -9.809 8.792 1.00 83.50 94 ASN A CA 1
ATOM 768 C C . ASN A 1 94 ? -14.941 -8.280 8.671 1.00 83.50 94 ASN A C 1
ATOM 770 O O . ASN A 1 94 ? -15.974 -7.777 8.224 1.00 83.50 94 ASN A O 1
ATOM 774 N N . ASP A 1 95 ? -13.922 -7.543 9.105 1.00 88.38 95 ASP A N 1
ATOM 775 C CA . ASP A 1 95 ? -13.886 -6.094 9.003 1.00 88.38 95 ASP A CA 1
ATOM 776 C C . ASP A 1 95 ? -13.547 -5.694 7.571 1.00 88.38 95 ASP A C 1
ATOM 778 O O . ASP A 1 95 ? -12.706 -6.307 6.914 1.00 88.38 95 ASP A O 1
ATOM 782 N N . ASN A 1 96 ? -14.197 -4.642 7.085 1.00 90.50 96 ASN A N 1
ATOM 783 C CA . ASN A 1 96 ? -13.877 -4.068 5.788 1.00 90.50 96 ASN A CA 1
ATOM 784 C C . ASN A 1 96 ? -13.895 -2.545 5.832 1.00 90.50 96 ASN A C 1
ATOM 786 O O . ASN A 1 96 ? -14.702 -1.949 6.548 1.00 90.50 96 ASN A O 1
ATOM 790 N N . LEU A 1 97 ? -13.023 -1.937 5.036 1.00 93.69 97 LEU A N 1
ATOM 791 C CA . LEU A 1 97 ? -12.939 -0.499 4.813 1.00 93.69 97 LEU A CA 1
ATOM 792 C C . LEU A 1 97 ? -13.026 -0.227 3.307 1.00 93.69 97 LEU A C 1
ATOM 794 O O . LEU A 1 97 ? -12.286 -0.819 2.530 1.00 93.69 97 LEU A O 1
ATOM 798 N N . ARG A 1 98 ? -13.921 0.662 2.883 1.00 94.75 98 ARG A N 1
ATOM 799 C CA . ARG A 1 98 ? -14.114 1.054 1.480 1.00 94.75 98 ARG A CA 1
ATOM 800 C C . ARG A 1 98 ? -13.598 2.472 1.280 1.00 94.75 98 ARG A C 1
ATOM 802 O O . ARG A 1 98 ? -14.143 3.400 1.880 1.00 94.75 98 ARG A O 1
ATOM 809 N N . ILE A 1 99 ? -12.580 2.643 0.445 1.00 96.38 99 ILE A N 1
ATOM 810 C CA . ILE A 1 99 ? -11.971 3.947 0.176 1.00 96.38 99 ILE A CA 1
ATOM 811 C C . ILE A 1 99 ? -11.936 4.260 -1.316 1.00 96.38 99 ILE A C 1
ATOM 813 O O . ILE A 1 99 ? -11.637 3.392 -2.137 1.00 96.38 99 ILE A O 1
ATOM 817 N N . ASP A 1 100 ? -12.153 5.530 -1.636 1.00 96.25 100 ASP A N 1
ATOM 818 C CA . ASP A 1 100 ? -11.862 6.077 -2.959 1.00 96.25 100 ASP A CA 1
ATOM 819 C C . ASP A 1 100 ? -10.588 6.923 -2.899 1.00 96.25 100 ASP A C 1
ATOM 821 O O . ASP A 1 100 ? -10.414 7.752 -2.000 1.00 96.25 100 ASP A O 1
ATOM 825 N N . ILE A 1 101 ? -9.708 6.737 -3.878 1.00 97.50 101 ILE A N 1
ATOM 826 C CA . ILE A 1 101 ? -8.502 7.536 -4.080 1.00 97.50 101 ILE A CA 1
ATOM 827 C C . ILE A 1 101 ? -8.732 8.455 -5.269 1.00 97.50 101 ILE A C 1
ATOM 829 O O . ILE A 1 101 ? -8.956 7.978 -6.377 1.00 97.50 101 ILE A O 1
ATOM 833 N N . LYS A 1 102 ? -8.623 9.764 -5.050 1.00 96.19 102 LYS A N 1
ATOM 834 C CA . LYS A 1 102 ? -8.714 10.784 -6.098 1.00 96.19 102 LYS A CA 1
ATOM 835 C C . LYS A 1 102 ? -7.358 11.430 -6.308 1.00 96.19 102 LYS A C 1
ATOM 837 O O . LYS A 1 102 ? -6.854 12.099 -5.407 1.00 96.19 102 LYS A O 1
ATOM 842 N N . TYR A 1 103 ? -6.767 11.229 -7.484 1.00 96.44 103 TYR A N 1
ATOM 843 C CA . TYR A 1 103 ? -5.492 11.849 -7.849 1.00 96.44 103 TYR A CA 1
ATOM 844 C C . TYR A 1 103 ? -5.733 13.114 -8.676 1.00 96.44 103 TYR A C 1
ATOM 846 O O . TYR A 1 103 ? -5.912 13.066 -9.891 1.00 96.44 103 TYR A O 1
ATOM 854 N N . GLU A 1 104 ? -5.776 14.262 -8.004 1.00 94.88 104 GLU A N 1
ATOM 855 C CA . GLU A 1 104 ? -6.255 15.518 -8.586 1.00 94.88 104 GLU A CA 1
ATOM 856 C C . GLU A 1 104 ? -5.460 16.729 -8.089 1.00 94.88 104 GLU A C 1
ATOM 858 O O . GLU A 1 104 ? -4.799 16.683 -7.055 1.00 94.88 104 GLU A O 1
ATOM 863 N N . ASN A 1 105 ? -5.510 17.832 -8.835 1.00 92.88 105 ASN A N 1
ATOM 864 C CA . ASN A 1 105 ? -4.799 19.052 -8.468 1.00 92.88 105 ASN A CA 1
ATOM 865 C C . ASN A 1 105 ? -5.658 19.907 -7.528 1.00 92.88 105 ASN A C 1
ATOM 867 O O . ASN A 1 105 ? -6.778 20.283 -7.876 1.00 92.88 105 ASN A O 1
ATOM 871 N N . PHE A 1 106 ? -5.115 20.266 -6.367 1.00 91.69 106 PHE A N 1
ATOM 872 C CA . PHE A 1 106 ? -5.730 21.213 -5.441 1.00 91.69 106 PHE A CA 1
ATOM 873 C C . PHE A 1 106 ? -4.674 22.002 -4.664 1.00 91.69 106 PHE A C 1
ATOM 875 O O . PHE A 1 106 ? -3.510 21.617 -4.576 1.00 91.69 106 PHE A O 1
ATOM 882 N N . SER A 1 107 ? -5.089 23.121 -4.073 1.00 79.44 107 SER A N 1
ATOM 883 C CA . SER A 1 107 ? -4.238 23.943 -3.216 1.00 79.44 107 SER A CA 1
ATOM 884 C C . SER A 1 107 ? -4.290 23.504 -1.746 1.00 79.44 107 SER A C 1
ATOM 886 O O . SER A 1 107 ? -5.235 22.846 -1.291 1.00 79.44 107 SER A O 1
ATOM 888 N N . ASP A 1 108 ? -3.277 23.940 -0.992 1.00 79.81 108 ASP A N 1
ATOM 889 C CA . ASP A 1 108 ? -3.255 24.039 0.479 1.00 79.81 108 ASP A CA 1
ATOM 890 C C . ASP A 1 108 ? -2.834 22.789 1.267 1.00 79.81 108 ASP A C 1
ATOM 892 O O . ASP A 1 108 ? -2.735 22.854 2.490 1.00 79.81 108 ASP A O 1
ATOM 896 N N . SER A 1 109 ? -2.575 21.657 0.607 1.00 91.00 109 SER A N 1
ATOM 897 C CA . SER A 1 109 ? -2.077 20.437 1.271 1.00 91.00 109 SER A CA 1
ATOM 898 C C . SER A 1 109 ? -1.583 19.388 0.281 1.00 91.00 109 SER A C 1
ATOM 900 O O . SER A 1 109 ? -1.859 19.481 -0.918 1.00 91.00 109 SER A O 1
ATOM 902 N N . ASP A 1 110 ? -0.880 18.378 0.794 1.00 95.38 110 ASP A N 1
ATOM 903 C CA . ASP A 1 110 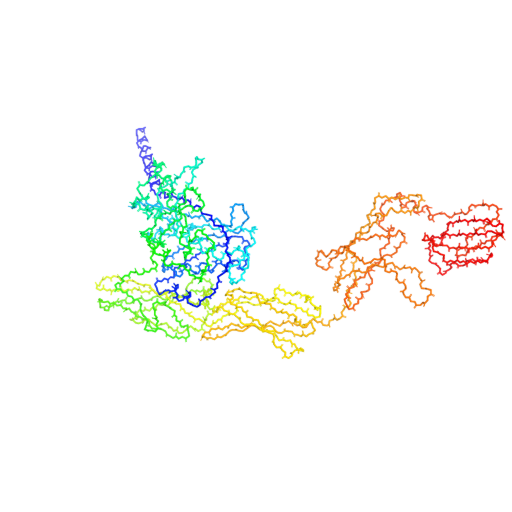? -0.444 17.240 -0.014 1.00 95.38 110 ASP A CA 1
ATOM 904 C C . ASP A 1 110 ? -1.536 16.159 -0.125 1.00 95.38 110 ASP A C 1
ATOM 906 O O . ASP A 1 110 ? -1.788 15.648 -1.217 1.00 95.38 110 ASP A O 1
ATOM 910 N N . VAL A 1 111 ? -2.213 15.824 0.982 1.00 96.44 111 VAL A N 1
ATOM 911 C CA . VAL A 1 111 ? -3.331 14.865 1.008 1.00 96.44 111 VAL A CA 1
ATOM 912 C C . VAL A 1 111 ? -4.473 15.390 1.884 1.00 96.44 111 VAL A C 1
ATOM 914 O O . VAL A 1 111 ? -4.241 15.875 2.991 1.00 96.44 111 VAL A O 1
ATOM 917 N N . LYS A 1 112 ? -5.721 15.257 1.415 1.00 96.62 112 LYS A N 1
ATOM 918 C CA . LYS A 1 112 ? -6.937 15.486 2.218 1.00 96.62 112 LYS A CA 1
ATOM 919 C C . LYS A 1 112 ? -7.674 14.167 2.411 1.00 96.62 112 LYS A C 1
ATOM 921 O O . LYS A 1 112 ? -7.858 13.424 1.452 1.00 96.62 112 LYS A O 1
ATOM 926 N N . VAL A 1 113 ? -8.106 13.886 3.635 1.00 97.25 113 VAL A N 1
ATOM 927 C CA . VAL A 1 113 ? -8.823 12.653 3.985 1.00 97.25 113 VAL A CA 1
ATOM 928 C C . VAL A 1 113 ? -10.190 13.019 4.537 1.00 97.25 113 VAL A C 1
ATOM 930 O O . VAL A 1 113 ? -10.272 13.626 5.601 1.00 97.25 113 VAL A O 1
ATOM 933 N N . SER A 1 114 ? -11.255 12.637 3.843 1.00 96.44 114 SER A N 1
ATOM 934 C CA . SER A 1 114 ? -12.636 12.868 4.272 1.00 96.44 114 SER A CA 1
ATOM 935 C C . SER A 1 114 ? -13.251 11.552 4.720 1.00 96.44 114 SER A C 1
ATOM 937 O O . SER A 1 114 ? -13.443 10.653 3.907 1.00 96.44 114 SER A O 1
ATOM 939 N N . VAL A 1 115 ? -13.565 11.429 6.010 1.00 96.44 115 VAL A N 1
ATOM 940 C CA . VAL A 1 115 ? -14.079 10.185 6.607 1.00 96.44 115 VAL A CA 1
ATOM 941 C C . VAL A 1 115 ? -15.549 10.354 6.973 1.00 96.44 115 VAL A C 1
ATOM 943 O O . VAL A 1 115 ? -15.911 11.338 7.620 1.00 96.44 115 VAL A O 1
ATOM 946 N N . ALA A 1 116 ? -16.396 9.404 6.582 1.00 94.25 116 ALA A N 1
ATOM 947 C CA . ALA A 1 116 ? -17.812 9.401 6.932 1.00 94.25 116 ALA A CA 1
ATOM 948 C C . ALA A 1 116 ? -18.024 8.856 8.352 1.00 94.25 116 ALA A C 1
ATOM 950 O O . ALA A 1 116 ? -17.558 7.763 8.677 1.00 94.25 116 ALA A O 1
ATOM 951 N N . TYR A 1 117 ? -18.769 9.591 9.178 1.00 93.44 117 TYR A N 1
ATOM 952 C CA . TYR A 1 117 ? -19.134 9.227 10.546 1.00 93.44 117 TYR A CA 1
ATOM 953 C C . TYR A 1 117 ? -20.647 9.091 10.701 1.00 93.44 117 TYR A C 1
ATOM 955 O O . TYR A 1 117 ? -21.416 9.895 10.175 1.00 93.44 117 TYR A O 1
ATOM 963 N N . ALA A 1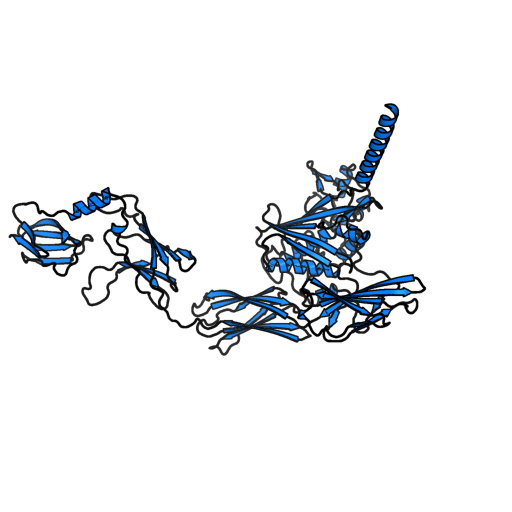 118 ? -21.065 8.102 11.489 1.00 90.69 118 ALA A N 1
ATOM 964 C CA . ALA A 1 118 ? -22.456 7.869 11.847 1.00 90.69 118 ALA A CA 1
ATOM 965 C C . ALA A 1 118 ? -22.638 7.838 13.366 1.00 90.69 118 ALA A C 1
ATOM 967 O O . ALA A 1 118 ? -21.841 7.258 14.108 1.00 90.69 118 ALA A O 1
ATOM 968 N N . LYS A 1 119 ? -23.727 8.449 13.834 1.00 90.75 119 LYS A N 1
ATOM 969 C CA . LYS A 1 119 ? -24.085 8.456 15.252 1.00 90.75 119 LYS A CA 1
ATOM 970 C C . LYS A 1 119 ? -24.737 7.140 15.662 1.00 90.75 119 LYS A C 1
ATOM 972 O O . LYS A 1 119 ? -25.737 6.726 15.070 1.00 90.75 119 LYS A O 1
ATOM 977 N N . MET A 1 120 ? -24.216 6.511 16.709 1.00 88.88 120 MET A N 1
ATOM 978 C CA . MET A 1 120 ? -24.798 5.322 17.315 1.00 88.88 120 MET A CA 1
ATOM 979 C C . MET A 1 120 ? -25.814 5.715 18.391 1.00 88.88 120 MET A C 1
ATOM 981 O O . MET A 1 120 ? -25.555 6.551 19.252 1.00 88.88 120 MET A O 1
ATOM 985 N N . GLN A 1 121 ? -27.014 5.136 18.328 1.00 86.56 121 GLN A N 1
ATOM 986 C CA . GLN A 1 121 ? -28.117 5.518 19.220 1.00 86.56 121 GLN A CA 1
ATOM 987 C C . GLN A 1 121 ? -27.943 4.994 20.652 1.00 86.56 121 GLN A C 1
ATOM 989 O O . GLN A 1 121 ? -28.490 5.580 21.581 1.00 86.56 121 GLN A O 1
ATOM 994 N N . SER A 1 122 ? -27.202 3.898 20.841 1.00 87.12 122 SER A N 1
ATOM 995 C CA . SER A 1 122 ? -27.027 3.252 22.148 1.00 87.12 122 SER A CA 1
ATOM 996 C C . SER A 1 122 ? -26.218 4.085 23.139 1.00 87.12 122 SER A C 1
ATOM 998 O O . SER A 1 122 ? -26.517 4.054 24.329 1.00 87.12 122 SER A O 1
ATOM 1000 N N . ASP A 1 123 ? -25.216 4.824 22.664 1.00 90.56 123 ASP A N 1
ATOM 1001 C CA . ASP A 1 123 ? -24.324 5.646 23.492 1.00 90.56 123 ASP A CA 1
ATOM 1002 C C . ASP A 1 123 ? -24.307 7.131 23.086 1.00 90.56 123 ASP A C 1
ATOM 1004 O O . ASP A 1 123 ? -23.801 7.974 23.826 1.00 90.56 123 ASP A O 1
ATOM 1008 N N . GLY A 1 124 ? -24.891 7.478 21.935 1.00 89.12 124 GLY A N 1
ATOM 1009 C CA . GLY A 1 124 ? -24.917 8.837 21.411 1.00 89.12 124 GLY A CA 1
ATOM 1010 C C . GLY A 1 124 ? -23.579 9.322 20.844 1.00 89.12 124 GLY A C 1
ATOM 1011 O O . GLY A 1 124 ? -23.463 10.522 20.579 1.00 89.12 124 GLY A O 1
ATOM 1012 N N . LEU A 1 125 ? -22.593 8.438 20.658 1.00 93.38 125 LEU A N 1
ATOM 1013 C CA . LEU A 1 125 ? -21.283 8.754 20.087 1.00 93.38 125 LEU A CA 1
ATOM 1014 C C . LEU A 1 125 ? -21.276 8.563 18.568 1.00 93.38 125 LEU A C 1
ATOM 1016 O O . LEU A 1 125 ? -22.077 7.820 18.001 1.00 93.38 125 LEU A O 1
ATOM 1020 N N . CYS A 1 126 ? -20.361 9.255 17.898 1.00 93.81 126 CYS A N 1
ATOM 1021 C CA . CYS A 1 126 ? -20.149 9.144 16.460 1.00 93.81 126 CYS A CA 1
ATOM 1022 C C . CYS A 1 126 ? -18.973 8.214 16.168 1.00 93.81 126 CYS A C 1
ATOM 1024 O O . CYS A 1 126 ? -17.878 8.383 16.707 1.00 93.81 126 CYS A O 1
ATOM 1026 N N . TYR A 1 127 ? -19.205 7.253 15.287 1.00 94.31 127 TYR A N 1
ATOM 1027 C CA . TYR A 1 127 ? -18.239 6.241 14.888 1.00 94.31 127 TYR A CA 1
ATOM 1028 C C . TYR A 1 127 ? -17.904 6.418 13.408 1.00 94.31 127 TYR A C 1
ATOM 1030 O O . TYR A 1 127 ? -18.813 6.753 12.641 1.00 94.31 127 TYR A O 1
ATOM 1038 N N . PRO A 1 128 ? -16.652 6.169 12.983 1.00 94.75 128 PRO A N 1
ATOM 1039 C CA . PRO A 1 128 ? -16.354 5.989 11.569 1.00 94.75 128 PRO A CA 1
ATOM 1040 C C . PRO A 1 128 ? -17.311 4.949 10.987 1.00 94.75 128 PRO A C 1
ATOM 1042 O O . PRO A 1 128 ? -17.575 3.926 11.619 1.00 94.75 128 PRO A O 1
ATOM 1045 N N . SER A 1 129 ? -17.843 5.210 9.802 1.00 92.44 129 SER A N 1
ATOM 1046 C CA . SER A 1 129 ? -18.828 4.361 9.117 1.00 92.44 129 SER A CA 1
ATOM 1047 C C . SER A 1 129 ? -18.388 2.894 9.018 1.00 92.44 129 SER A C 1
ATOM 1049 O O . SER A 1 129 ? -19.183 2.003 9.325 1.00 92.44 129 SER A O 1
ATOM 1051 N N . ALA A 1 130 ? -17.110 2.641 8.722 1.00 92.81 130 ALA A N 1
ATOM 1052 C CA . ALA A 1 130 ? -16.535 1.295 8.705 1.00 92.81 130 ALA A CA 1
ATOM 1053 C C . ALA A 1 130 ? -16.619 0.588 10.070 1.00 92.81 130 ALA A C 1
ATOM 1055 O O . ALA A 1 130 ? -17.062 -0.559 10.160 1.00 92.81 130 ALA A O 1
ATOM 1056 N N . LEU A 1 131 ? -16.265 1.288 11.153 1.00 94.00 131 LEU A N 1
ATOM 1057 C CA . LEU A 1 131 ? -16.352 0.753 12.514 1.00 94.00 131 LEU A CA 1
ATOM 1058 C C . LEU A 1 131 ? -17.812 0.571 12.949 1.00 94.00 131 LEU A C 1
ATOM 1060 O O . LEU A 1 131 ? -18.167 -0.438 13.555 1.00 94.00 131 LEU A O 1
ATOM 1064 N N . TYR A 1 132 ? -18.684 1.518 12.599 1.00 91.50 132 TYR A N 1
ATOM 1065 C CA . TYR A 1 132 ? -20.119 1.409 12.843 1.00 91.50 132 TYR A CA 1
ATOM 1066 C C . TYR A 1 132 ? -20.689 0.131 12.209 1.00 91.50 132 TYR A C 1
ATOM 1068 O O . TYR A 1 132 ? -21.414 -0.620 12.869 1.00 91.50 132 TYR A O 1
ATOM 1076 N N . ARG A 1 133 ? -20.327 -0.148 10.951 1.00 89.38 133 ARG A N 1
ATOM 1077 C CA . ARG A 1 133 ? -20.718 -1.369 10.235 1.00 89.38 133 ARG A CA 1
ATOM 1078 C C . ARG A 1 133 ? -20.156 -2.623 10.900 1.00 89.38 133 ARG A C 1
ATOM 1080 O O . ARG A 1 133 ? -20.909 -3.573 11.097 1.00 89.38 133 ARG A O 1
ATOM 1087 N N . SER A 1 134 ? -18.882 -2.617 11.297 1.00 88.94 134 SER A N 1
ATOM 1088 C CA . SER A 1 134 ? -18.253 -3.738 12.016 1.00 88.94 134 SER A CA 1
ATOM 1089 C C . SER A 1 134 ? -18.989 -4.072 13.323 1.00 88.94 134 SER A C 1
ATOM 1091 O O . SER A 1 134 ? -19.322 -5.230 13.582 1.00 88.94 134 SER A O 1
ATOM 1093 N N . ILE A 1 135 ? -19.333 -3.057 14.124 1.00 88.81 135 ILE A N 1
ATOM 1094 C CA . ILE A 1 135 ? -20.000 -3.248 15.422 1.00 88.81 135 ILE A CA 1
ATOM 1095 C C . ILE A 1 135 ? -21.452 -3.712 15.253 1.00 88.81 135 ILE A C 1
ATOM 1097 O O . ILE A 1 135 ? -21.925 -4.562 16.009 1.00 88.81 135 ILE A O 1
ATOM 1101 N N . THR A 1 136 ? -22.182 -3.135 14.296 1.00 86.12 136 THR A N 1
ATOM 1102 C CA . THR A 1 136 ? -23.630 -3.365 14.153 1.00 86.12 136 THR A CA 1
ATOM 1103 C C . THR A 1 136 ? -23.983 -4.518 13.218 1.00 86.12 136 THR A C 1
ATOM 1105 O O . THR A 1 136 ? -25.109 -5.013 13.264 1.00 86.12 136 THR A O 1
ATOM 1108 N N . GLY A 1 137 ? -23.052 -4.939 12.358 1.00 78.81 137 GLY A N 1
ATOM 1109 C CA . GLY A 1 137 ? -23.301 -5.884 11.268 1.00 78.81 137 GLY A CA 1
ATOM 1110 C C . GLY A 1 137 ? -24.207 -5.334 10.159 1.00 78.81 137 GLY A C 1
ATOM 1111 O O . GLY A 1 137 ? -24.571 -6.080 9.252 1.00 78.81 137 GLY A O 1
ATOM 1112 N N . GLY A 1 138 ? -24.601 -4.056 10.230 1.00 68.81 138 GLY A N 1
ATOM 1113 C CA . GLY A 1 138 ? -25.478 -3.397 9.266 1.00 68.81 138 GLY A CA 1
ATOM 1114 C C . GLY A 1 138 ? -24.714 -2.400 8.402 1.00 68.81 138 GLY A C 1
ATOM 1115 O O . GLY A 1 138 ? -23.944 -1.590 8.914 1.00 68.81 138 GLY A O 1
ATOM 1116 N N . ASP A 1 139 ? -24.943 -2.439 7.089 1.00 66.50 139 ASP A N 1
ATOM 1117 C CA . ASP A 1 139 ? -24.445 -1.402 6.183 1.00 66.50 139 ASP A CA 1
ATOM 1118 C C . ASP A 1 139 ? -25.347 -0.163 6.310 1.00 66.50 139 ASP A C 1
ATOM 1120 O O . ASP A 1 139 ? -26.573 -0.275 6.232 1.00 66.50 139 ASP A O 1
ATOM 1124 N N . LEU A 1 140 ? -24.751 1.013 6.530 1.00 60.56 140 LEU A N 1
ATOM 1125 C CA . LEU A 1 140 ? -25.488 2.278 6.675 1.00 60.56 140 LEU A CA 1
ATOM 1126 C C . LEU A 1 140 ? -26.261 2.612 5.390 1.00 60.56 140 LEU A C 1
ATOM 1128 O O . LEU A 1 140 ? -27.399 3.075 5.442 1.00 60.56 140 LEU A O 1
ATOM 1132 N N . THR A 1 141 ? -25.645 2.319 4.243 1.00 59.00 141 THR A N 1
ATOM 1133 C CA . THR A 1 141 ? -26.189 2.466 2.891 1.00 59.00 141 THR A CA 1
ATOM 1134 C C . THR A 1 141 ? -25.397 1.569 1.935 1.00 59.00 141 THR A C 1
ATOM 1136 O O . THR A 1 141 ? -24.166 1.562 1.936 1.00 59.00 141 THR A O 1
ATOM 1139 N N . ALA A 1 142 ? -26.088 0.801 1.089 1.00 54.31 142 ALA A N 1
ATOM 1140 C CA . ALA A 1 142 ? -25.424 -0.048 0.101 1.00 54.31 142 ALA A CA 1
ATOM 1141 C C . ALA A 1 142 ? -24.610 0.806 -0.891 1.00 54.31 142 ALA A C 1
ATOM 1143 O O . ALA A 1 142 ? -25.166 1.685 -1.548 1.00 54.31 142 ALA A O 1
ATOM 1144 N N . GLY A 1 143 ? -23.308 0.530 -1.006 1.00 60.81 143 GLY A N 1
ATOM 1145 C CA . GLY A 1 143 ? -22.416 1.179 -1.975 1.00 60.81 143 GLY A CA 1
ATOM 1146 C C . GLY A 1 143 ? -21.826 2.524 -1.544 1.00 60.81 143 GLY A C 1
ATOM 1147 O O . GLY A 1 143 ? -21.176 3.175 -2.355 1.00 60.81 143 GLY A O 1
ATOM 1148 N N . MET A 1 144 ? -22.024 2.954 -0.295 1.00 72.75 144 MET A N 1
ATOM 1149 C CA . MET A 1 144 ? -21.352 4.146 0.220 1.00 72.75 144 MET A CA 1
ATOM 1150 C C . MET A 1 144 ? -19.896 3.842 0.590 1.00 72.75 144 MET A C 1
ATOM 1152 O O . MET A 1 144 ? -19.594 2.787 1.156 1.00 72.75 144 MET A O 1
ATOM 1156 N N . VAL A 1 145 ? -19.007 4.774 0.250 1.00 89.88 145 VAL A N 1
ATOM 1157 C CA . VAL A 1 145 ? -17.590 4.750 0.627 1.00 89.88 145 VAL A CA 1
ATOM 1158 C C . VAL A 1 145 ? -17.418 5.258 2.053 1.00 89.88 145 VAL A C 1
ATOM 1160 O O . VAL A 1 145 ? -18.097 6.201 2.468 1.00 89.88 145 VAL A O 1
ATOM 1163 N N . ASP A 1 146 ? -16.521 4.630 2.808 1.00 94.62 146 ASP A N 1
ATOM 1164 C CA . ASP A 1 146 ? -16.267 4.992 4.203 1.00 94.62 146 ASP A CA 1
ATOM 1165 C C . ASP A 1 146 ? -15.355 6.221 4.306 1.00 94.62 146 ASP A C 1
ATOM 1167 O O . ASP A 1 146 ? -15.475 7.021 5.240 1.00 94.62 146 ASP A O 1
ATOM 1171 N N . ALA A 1 147 ? -14.450 6.384 3.337 1.00 96.38 147 ALA A N 1
ATOM 1172 C CA . ALA A 1 147 ? -13.566 7.533 3.240 1.00 96.38 147 ALA A CA 1
ATOM 1173 C C . ALA A 1 147 ? -13.160 7.848 1.793 1.00 96.38 147 ALA A C 1
ATOM 1175 O O . ALA A 1 147 ? -13.180 6.984 0.917 1.00 96.38 147 ALA A O 1
ATOM 1176 N N . VAL A 1 148 ? -12.746 9.093 1.563 1.00 96.94 148 VAL A N 1
ATOM 1177 C CA . VAL A 1 148 ? -12.146 9.549 0.303 1.00 96.94 148 VAL A CA 1
ATOM 1178 C C . VAL A 1 148 ? -10.796 10.190 0.607 1.00 96.94 148 VAL A C 1
ATOM 1180 O O . VAL A 1 148 ? -10.710 11.084 1.453 1.00 96.94 148 VAL A O 1
ATOM 1183 N N . LEU A 1 149 ? -9.743 9.736 -0.071 1.00 97.75 149 LEU A N 1
ATOM 1184 C CA . LEU A 1 149 ? -8.408 10.323 -0.003 1.00 97.75 149 LEU A CA 1
ATOM 1185 C C . LEU A 1 149 ? -8.154 11.099 -1.293 1.00 97.75 149 LEU A C 1
ATOM 1187 O O . LEU A 1 149 ? -8.064 10.521 -2.374 1.00 97.75 149 LEU A O 1
ATOM 1191 N N . HIS A 1 150 ? -7.997 12.408 -1.170 1.00 97.00 150 HIS A N 1
ATOM 1192 C CA . HIS A 1 150 ? -7.591 13.282 -2.260 1.00 97.00 150 HIS A CA 1
ATOM 1193 C C . HIS A 1 150 ? -6.073 13.460 -2.194 1.00 97.00 150 HIS A C 1
ATOM 1195 O O . HIS A 1 150 ? -5.567 14.056 -1.243 1.00 97.00 150 HIS A O 1
ATOM 1201 N N . ILE A 1 151 ? -5.349 12.932 -3.179 1.00 97.56 151 ILE A N 1
ATOM 1202 C CA . ILE A 1 151 ? -3.889 13.017 -3.293 1.00 97.56 151 ILE A CA 1
ATOM 1203 C C . ILE A 1 151 ? -3.550 14.084 -4.333 1.00 97.56 151 ILE A C 1
ATOM 1205 O O . ILE A 1 151 ? -3.989 13.997 -5.479 1.00 97.56 151 ILE A O 1
ATOM 1209 N N . ASN A 1 152 ? -2.756 15.081 -3.939 1.00 96.44 152 ASN A N 1
ATOM 1210 C CA . ASN A 1 152 ? -2.450 16.223 -4.792 1.00 96.44 152 ASN A CA 1
ATOM 1211 C C . ASN A 1 152 ? -1.550 15.831 -5.973 1.00 96.44 152 ASN A C 1
ATOM 1213 O O . ASN A 1 152 ? -0.381 15.492 -5.776 1.00 96.44 152 ASN A O 1
ATOM 1217 N N . SER A 1 153 ? -2.055 15.926 -7.202 1.00 95.44 153 SER A N 1
ATOM 1218 C CA . SER A 1 153 ? -1.301 15.564 -8.408 1.00 95.44 153 SER A CA 1
ATOM 1219 C C . SER A 1 153 ? -0.208 16.565 -8.798 1.00 95.44 153 SER A C 1
ATOM 1221 O O . SER A 1 153 ? 0.679 16.225 -9.576 1.00 95.44 153 SER A O 1
ATOM 1223 N N . SER A 1 154 ? -0.216 17.776 -8.229 1.00 94.06 154 SER A N 1
ATOM 1224 C CA . SER A 1 154 ? 0.833 18.785 -8.456 1.00 94.06 154 SER A CA 1
ATOM 1225 C C . SER A 1 154 ? 2.101 18.570 -7.618 1.00 94.06 154 SER A C 1
ATOM 1227 O O . SER A 1 154 ? 3.133 19.190 -7.882 1.00 94.06 154 SER A O 1
ATOM 1229 N N . VAL A 1 155 ? 2.046 17.689 -6.616 1.00 94.75 155 VAL A N 1
ATOM 1230 C CA . VAL A 1 155 ? 3.192 17.356 -5.767 1.00 94.75 155 VAL A CA 1
ATOM 1231 C C . VAL A 1 155 ? 4.080 16.341 -6.485 1.00 94.75 155 VAL A C 1
ATOM 1233 O O . VAL A 1 155 ? 3.612 15.327 -7.001 1.00 94.75 155 VAL A O 1
ATOM 1236 N N . ALA A 1 156 ? 5.389 16.600 -6.485 1.00 93.12 156 ALA A N 1
ATOM 1237 C CA . ALA A 1 156 ? 6.395 15.683 -7.010 1.00 93.12 156 ALA A CA 1
ATOM 1238 C C . ALA A 1 156 ? 6.585 14.493 -6.055 1.00 93.12 156 ALA A C 1
ATOM 1240 O O . ALA A 1 156 ? 7.548 14.438 -5.294 1.00 93.12 156 ALA A O 1
ATOM 1241 N N . TRP A 1 157 ? 5.632 13.565 -6.055 1.00 94.00 157 TRP A N 1
ATOM 1242 C CA . TRP A 1 157 ? 5.646 12.387 -5.196 1.00 94.00 157 TRP A CA 1
ATOM 1243 C C . TRP A 1 157 ? 6.762 11.409 -5.561 1.00 94.00 157 TRP A C 1
ATOM 1245 O O . TRP A 1 157 ? 7.016 11.142 -6.735 1.00 94.00 157 TRP A O 1
ATOM 1255 N N . CYS A 1 158 ? 7.344 10.783 -4.543 1.00 90.69 158 CYS A N 1
ATOM 1256 C CA . CYS A 1 158 ? 7.978 9.480 -4.679 1.00 90.69 158 CYS A CA 1
ATOM 1257 C C . CYS A 1 158 ? 7.191 8.419 -3.899 1.00 90.69 158 CYS A C 1
ATOM 1259 O O . CYS A 1 158 ? 6.363 8.726 -3.035 1.00 90.69 158 CYS A O 1
ATOM 1261 N N . THR A 1 159 ? 7.444 7.147 -4.208 1.00 89.50 159 THR A N 1
ATOM 1262 C CA . THR A 1 159 ? 6.737 6.019 -3.583 1.00 89.50 159 THR A CA 1
ATOM 1263 C C . THR A 1 159 ? 6.957 5.985 -2.073 1.00 89.50 159 THR A C 1
ATOM 1265 O O . THR A 1 159 ? 6.035 5.692 -1.318 1.00 89.50 159 THR A O 1
ATOM 1268 N N . GLY A 1 160 ? 8.156 6.364 -1.624 1.00 88.69 160 GLY A N 1
ATOM 1269 C CA . GLY A 1 160 ? 8.570 6.316 -0.228 1.00 88.69 160 GLY A CA 1
ATOM 1270 C C . GLY A 1 160 ? 9.259 5.014 0.173 1.00 88.69 160 GLY A C 1
ATOM 1271 O O . GLY A 1 160 ? 9.586 4.877 1.347 1.00 88.69 160 GLY A O 1
ATOM 1272 N N . PHE A 1 161 ? 9.503 4.087 -0.759 1.00 86.06 161 PHE A N 1
ATOM 1273 C CA . PHE A 1 161 ? 10.338 2.909 -0.513 1.00 86.06 161 PHE A CA 1
ATOM 1274 C C . PHE A 1 161 ? 11.828 3.230 -0.664 1.00 86.06 161 PHE A C 1
ATOM 1276 O O . PHE A 1 161 ? 12.220 4.010 -1.531 1.00 86.06 161 PHE A O 1
ATOM 1283 N N . GLY A 1 162 ? 12.663 2.571 0.139 1.00 79.38 162 GLY A N 1
ATOM 1284 C CA . GLY A 1 162 ? 14.115 2.699 0.083 1.00 79.38 162 GLY A CA 1
ATOM 1285 C C . GLY A 1 162 ? 14.631 4.076 0.501 1.00 79.38 162 GLY A C 1
ATOM 1286 O O . GLY A 1 162 ? 13.958 4.845 1.185 1.00 79.38 162 GLY A O 1
ATOM 1287 N N . ASN A 1 163 ? 15.861 4.380 0.090 1.00 74.06 163 ASN A N 1
ATOM 1288 C CA . ASN A 1 163 ? 16.484 5.674 0.345 1.00 74.06 163 ASN A CA 1
ATOM 1289 C C . ASN A 1 163 ? 16.237 6.593 -0.855 1.00 74.06 163 ASN A C 1
ATOM 1291 O O . ASN A 1 163 ? 16.847 6.420 -1.907 1.00 74.06 163 ASN A O 1
ATOM 1295 N N . ASP A 1 164 ? 15.334 7.553 -0.680 1.00 75.69 164 ASP A N 1
ATOM 1296 C CA . ASP A 1 164 ? 15.083 8.646 -1.618 1.00 75.69 164 ASP A CA 1
ATOM 1297 C C . ASP A 1 164 ? 15.165 9.970 -0.847 1.00 75.69 164 ASP A C 1
ATOM 1299 O O . ASP A 1 164 ? 14.534 10.121 0.208 1.00 75.69 164 ASP A O 1
ATOM 1303 N N . ASP A 1 165 ? 15.942 10.918 -1.369 1.00 82.06 165 ASP A N 1
ATOM 1304 C CA . ASP A 1 165 ? 16.118 12.253 -0.792 1.00 82.06 165 ASP A CA 1
ATOM 1305 C C . ASP A 1 165 ? 14.853 13.115 -0.928 1.00 82.06 165 ASP A C 1
ATOM 1307 O O . ASP A 1 165 ? 14.710 14.121 -0.235 1.00 82.06 165 ASP A O 1
ATOM 1311 N N . ASN A 1 166 ? 13.901 12.728 -1.785 1.00 88.44 166 ASN A N 1
ATOM 1312 C CA . ASN A 1 166 ? 12.631 13.423 -1.926 1.00 88.44 166 ASN A CA 1
ATOM 1313 C C . ASN A 1 166 ? 11.781 13.288 -0.644 1.00 88.44 166 ASN A C 1
ATOM 1315 O O . ASN A 1 166 ? 11.369 12.177 -0.292 1.00 88.44 166 ASN A O 1
ATOM 1319 N N . PRO A 1 167 ? 11.453 14.388 0.062 1.00 89.50 167 PRO A N 1
ATOM 1320 C CA . PRO A 1 167 ? 10.659 14.328 1.287 1.00 89.50 167 PRO A CA 1
ATOM 1321 C C . PRO A 1 167 ? 9.172 14.015 1.056 1.00 89.50 167 PRO A C 1
ATOM 1323 O O . PRO A 1 167 ? 8.473 13.629 1.998 1.00 89.50 167 PRO A O 1
ATOM 1326 N N . LYS A 1 168 ? 8.671 14.161 -0.178 1.00 93.25 168 LYS A N 1
ATOM 1327 C CA . LYS A 1 168 ? 7.276 13.906 -0.565 1.00 93.25 168 LYS A CA 1
ATOM 1328 C C . LYS A 1 168 ? 7.041 12.414 -0.807 1.00 93.25 168 LYS A C 1
ATOM 1330 O O . LYS A 1 168 ? 6.829 11.966 -1.931 1.00 93.25 168 LYS A O 1
ATOM 1335 N N . LYS A 1 169 ? 7.095 11.645 0.283 1.00 91.69 169 LYS A N 1
ATOM 1336 C CA . LYS A 1 169 ? 6.949 10.183 0.300 1.00 91.69 169 LYS A CA 1
ATOM 1337 C C . LYS A 1 169 ? 5.489 9.773 0.484 1.00 91.69 169 LYS A C 1
ATOM 1339 O O . LYS A 1 169 ? 4.885 10.065 1.519 1.00 91.69 169 LYS A O 1
ATOM 1344 N N . LEU A 1 170 ? 4.924 9.077 -0.500 1.00 94.00 170 LEU A N 1
ATOM 1345 C CA . LEU A 1 170 ? 3.498 8.754 -0.499 1.00 94.00 170 LEU A CA 1
ATOM 1346 C C . LEU A 1 170 ? 3.137 7.634 0.488 1.00 94.00 170 LEU A C 1
ATOM 1348 O O . LEU A 1 170 ? 2.220 7.812 1.282 1.00 94.00 170 LEU A O 1
ATOM 1352 N N . LEU A 1 171 ? 3.877 6.521 0.499 1.00 92.69 171 LEU A N 1
ATOM 1353 C CA . LEU A 1 171 ? 3.615 5.362 1.363 1.00 92.69 171 LEU A CA 1
ATOM 1354 C C . LEU A 1 171 ? 3.374 5.723 2.845 1.00 92.69 171 LEU A C 1
ATOM 1356 O O . LEU A 1 171 ? 2.289 5.430 3.350 1.00 92.69 171 LEU A O 1
ATOM 1360 N N . PRO A 1 172 ? 4.307 6.383 3.565 1.00 90.94 172 PRO A N 1
ATOM 1361 C CA . PRO A 1 172 ? 4.082 6.724 4.971 1.00 90.94 172 PRO A CA 1
ATOM 1362 C C . PRO A 1 172 ? 2.930 7.725 5.162 1.00 90.94 172 PRO A C 1
ATOM 1364 O O . PRO A 1 172 ? 2.233 7.674 6.174 1.00 90.94 172 PRO A O 1
ATOM 1367 N N . THR A 1 173 ? 2.677 8.595 4.178 1.00 93.75 173 THR A N 1
ATOM 1368 C CA . THR A 1 173 ? 1.531 9.521 4.189 1.00 93.75 173 THR A CA 1
ATOM 1369 C C . THR A 1 173 ? 0.205 8.764 4.117 1.00 93.75 173 THR A C 1
ATOM 1371 O O . THR A 1 173 ? -0.725 9.065 4.867 1.00 93.75 173 THR A O 1
ATOM 1374 N N . VAL A 1 174 ? 0.117 7.745 3.258 1.00 95.69 174 VAL A N 1
ATOM 1375 C CA . VAL A 1 174 ? -1.087 6.916 3.115 1.00 95.69 174 VAL A CA 1
ATOM 1376 C C . VAL A 1 174 ? -1.273 6.007 4.331 1.00 95.69 174 VAL A C 1
ATOM 1378 O O . VAL A 1 174 ? -2.398 5.876 4.801 1.00 95.69 174 VAL A O 1
ATOM 1381 N N . ILE A 1 175 ? -0.198 5.466 4.922 1.00 94.06 175 ILE A N 1
ATOM 1382 C CA . ILE A 1 175 ? -0.280 4.723 6.193 1.00 94.06 175 ILE A CA 1
ATOM 1383 C C . ILE A 1 175 ? -0.933 5.592 7.282 1.00 94.06 175 ILE A C 1
ATOM 1385 O O . ILE A 1 175 ? -1.884 5.139 7.921 1.00 94.06 175 ILE A O 1
ATOM 1389 N N . LYS A 1 176 ? -0.503 6.852 7.458 1.00 93.06 176 LYS A N 1
ATOM 1390 C CA . LYS A 1 176 ? -1.153 7.787 8.401 1.00 93.06 176 LYS A CA 1
ATOM 1391 C C . LYS A 1 176 ? -2.610 8.071 8.022 1.00 93.06 176 LYS A C 1
ATOM 1393 O O . LYS A 1 176 ? -3.495 8.033 8.876 1.00 93.06 176 LYS A O 1
ATOM 1398 N N . SER A 1 177 ? -2.870 8.300 6.734 1.00 96.19 177 SER A N 1
ATOM 1399 C CA . SER A 1 177 ? -4.209 8.597 6.205 1.00 96.19 177 SER A CA 1
ATOM 1400 C C . SER A 1 177 ? -5.209 7.463 6.462 1.00 96.19 177 SER A C 1
ATOM 1402 O O . SER A 1 177 ? -6.353 7.715 6.833 1.00 96.19 177 SER A O 1
ATOM 1404 N N . LEU A 1 178 ? -4.788 6.205 6.335 1.00 96.88 178 LEU A N 1
ATOM 1405 C CA . LEU A 1 178 ? -5.629 5.047 6.647 1.00 96.88 178 LEU A CA 1
ATOM 1406 C C . LEU A 1 178 ? -5.924 4.933 8.150 1.00 96.88 178 LEU A C 1
ATOM 1408 O O . LEU A 1 178 ? -7.053 4.619 8.523 1.00 96.88 178 LEU A O 1
ATOM 1412 N N . GLY A 1 179 ? -4.985 5.323 9.019 1.00 96.00 179 GLY A N 1
ATOM 1413 C CA . GLY A 1 179 ? -5.251 5.476 10.454 1.00 96.00 179 GLY A CA 1
ATOM 1414 C C . GLY A 1 179 ? -6.402 6.453 10.747 1.00 96.00 179 GLY A C 1
ATOM 1415 O O . GLY A 1 179 ? -7.223 6.198 11.632 1.00 96.00 179 GLY A O 1
ATOM 1416 N N . ARG A 1 180 ? -6.538 7.531 9.955 1.00 96.50 180 ARG A N 1
ATOM 1417 C CA . ARG A 1 180 ? -7.693 8.455 10.022 1.00 96.50 180 ARG A CA 1
ATOM 1418 C C . ARG A 1 180 ? -8.999 7.769 9.662 1.00 96.50 180 ARG A C 1
ATOM 1420 O O . ARG A 1 180 ? -9.994 7.939 10.363 1.00 96.50 180 ARG A O 1
ATOM 1427 N N . CYS A 1 181 ? -8.982 6.987 8.586 1.00 97.50 181 CYS A N 1
ATOM 1428 C CA . CYS A 1 181 ? -10.148 6.258 8.090 1.00 97.50 181 CYS A CA 1
ATOM 1429 C C . CYS A 1 181 ? -10.673 5.257 9.130 1.00 97.50 181 CYS A C 1
ATOM 1431 O O . CYS A 1 181 ? -11.879 5.056 9.247 1.00 97.50 181 CYS A O 1
ATOM 1433 N N . LEU A 1 182 ? -9.773 4.692 9.939 1.00 96.56 182 LEU A N 1
ATOM 1434 C CA . LEU A 1 182 ? -10.097 3.778 11.036 1.00 96.56 182 LEU A CA 1
ATOM 1435 C C . LEU A 1 182 ? -10.538 4.488 12.330 1.00 96.56 182 LEU A C 1
ATOM 1437 O O . LEU A 1 182 ? -10.947 3.818 13.278 1.00 96.56 182 LEU A O 1
ATOM 1441 N N . GLY A 1 183 ? -10.510 5.825 12.373 1.00 96.38 183 GLY A N 1
ATOM 1442 C CA . GLY A 1 183 ? -11.036 6.628 13.481 1.00 96.38 183 GLY A CA 1
ATOM 1443 C C . GLY A 1 183 ? -9.997 7.278 14.389 1.00 96.38 183 GLY A C 1
ATOM 1444 O O . GLY A 1 183 ? -10.362 7.772 15.455 1.00 96.38 183 GLY A O 1
ATOM 1445 N N . TYR A 1 184 ? -8.715 7.290 14.012 1.00 97.38 184 TYR A N 1
ATOM 1446 C CA . TYR A 1 184 ? -7.690 7.955 14.813 1.00 97.38 184 TYR A CA 1
ATOM 1447 C C . TYR A 1 184 ? -7.748 9.485 14.665 1.00 97.38 184 TYR A C 1
ATOM 1449 O O . TYR A 1 184 ? -7.580 10.033 13.569 1.00 97.38 184 TYR A O 1
ATOM 1457 N N . GLY A 1 185 ? -7.851 10.182 15.796 1.00 96.56 185 GLY A N 1
ATOM 1458 C CA . GLY A 1 185 ? -7.774 11.638 15.894 1.00 96.56 185 GLY A CA 1
ATOM 1459 C C . GLY A 1 185 ? -9.100 12.287 16.279 1.00 96.56 185 GLY A C 1
ATOM 1460 O O . GLY A 1 185 ? -10.180 11.802 15.952 1.00 96.56 185 GLY A O 1
ATOM 1461 N N . SER A 1 186 ? -9.000 13.407 16.990 1.00 95.94 186 SER A N 1
ATOM 1462 C CA . SER A 1 186 ? -10.164 14.134 17.492 1.00 95.94 186 SER A CA 1
ATOM 1463 C C . SER A 1 186 ? -10.937 14.863 16.391 1.00 95.94 186 SER A C 1
ATOM 1465 O O . SER A 1 186 ? -10.382 15.269 15.367 1.00 95.94 186 SER A O 1
ATOM 1467 N N . SER A 1 187 ? -12.231 15.077 16.643 1.00 93.44 187 SER A N 1
ATOM 1468 C CA . SER A 1 187 ? -13.141 15.770 15.728 1.00 93.44 187 SER A CA 1
ATOM 1469 C C . SER A 1 187 ? -13.185 17.286 15.856 1.00 93.44 187 SER A C 1
ATOM 1471 O O . SER A 1 187 ? -13.881 17.944 15.078 1.00 93.44 187 SER A O 1
ATOM 1473 N N . VAL A 1 188 ? -12.462 17.850 16.824 1.00 94.38 188 VAL A N 1
ATOM 1474 C CA . VAL A 1 188 ? -12.526 19.286 17.085 1.00 94.38 188 VAL A CA 1
ATOM 1475 C C . VAL A 1 188 ? -11.934 20.127 15.958 1.00 94.38 188 VAL A C 1
ATOM 1477 O O . VAL A 1 188 ? -10.927 19.770 15.345 1.00 94.38 188 VAL A O 1
ATOM 1480 N N . LYS A 1 189 ? -12.572 21.271 15.700 1.00 92.94 189 LYS A N 1
ATOM 1481 C CA . LYS A 1 189 ? -12.175 22.269 14.693 1.00 92.94 189 LYS A CA 1
ATOM 1482 C C . LYS A 1 189 ? -12.426 23.681 15.226 1.00 92.94 189 LYS A C 1
ATOM 1484 O O . LYS A 1 189 ? -13.159 23.834 16.208 1.00 92.94 189 LYS A O 1
ATOM 1489 N N . LYS A 1 190 ? -11.869 24.715 14.587 1.00 92.31 190 LYS A N 1
ATOM 1490 C CA . LYS A 1 190 ? -12.232 26.109 14.871 1.00 92.31 190 LYS A CA 1
ATOM 1491 C C . LYS A 1 190 ? -13.406 26.566 14.027 1.00 92.31 190 LYS A C 1
ATOM 1493 O O . LYS A 1 190 ? -13.492 26.321 12.825 1.00 92.31 190 LYS A O 1
ATOM 1498 N N . ASP A 1 191 ? -14.330 27.276 14.665 1.00 89.38 191 ASP A N 1
ATOM 1499 C CA . ASP A 1 191 ? -15.370 28.010 13.959 1.00 89.38 191 ASP A CA 1
ATOM 1500 C C . ASP A 1 191 ? -14.794 29.284 13.307 1.00 89.38 191 ASP A C 1
ATOM 1502 O O . ASP A 1 191 ? -13.643 29.675 13.514 1.00 89.38 191 ASP A O 1
ATOM 1506 N N . LYS A 1 192 ? -15.626 30.006 12.548 1.00 88.06 192 LYS A N 1
ATOM 1507 C CA . LYS A 1 192 ? -15.234 31.277 11.902 1.00 88.06 192 LYS A CA 1
ATOM 1508 C C . LYS A 1 192 ? -14.820 32.383 12.886 1.00 88.06 192 LYS A C 1
ATOM 1510 O O . LYS A 1 192 ? -14.316 33.414 12.455 1.00 88.06 192 LYS A O 1
ATOM 1515 N N . ARG A 1 193 ? -15.096 32.218 14.181 1.00 87.44 193 ARG A N 1
ATOM 1516 C CA . ARG A 1 193 ? -14.743 33.151 15.259 1.00 87.44 193 ARG A CA 1
ATOM 1517 C C . ARG A 1 193 ? -13.481 32.701 16.008 1.00 87.44 193 ARG A C 1
ATOM 1519 O O . ARG A 1 193 ? -13.069 33.395 16.931 1.00 87.44 193 ARG A O 1
ATOM 1526 N N . GLY A 1 194 ? -12.877 31.577 15.615 1.00 87.06 194 GLY A N 1
ATOM 1527 C CA . GLY A 1 194 ? -11.692 30.999 16.241 1.00 87.06 194 GLY A CA 1
ATOM 1528 C C . GLY A 1 194 ? -11.977 30.148 17.479 1.00 87.06 194 GLY A C 1
ATOM 1529 O O . GLY A 1 194 ? -11.026 29.749 18.146 1.00 87.06 194 GLY A O 1
ATOM 1530 N N . ASN A 1 195 ? -13.244 29.864 17.798 1.00 91.88 195 ASN A N 1
ATOM 1531 C CA . ASN A 1 195 ? -13.602 29.007 18.924 1.00 91.88 195 ASN A CA 1
ATOM 1532 C C . ASN A 1 195 ? -13.521 27.538 18.532 1.00 91.88 195 ASN A C 1
ATOM 1534 O O . ASN A 1 195 ? -14.067 27.143 17.501 1.00 91.88 195 ASN A O 1
ATOM 1538 N N . VAL A 1 196 ? -12.938 26.723 19.405 1.00 93.25 196 VAL A N 1
ATOM 1539 C CA . VAL A 1 196 ? -12.943 25.271 19.237 1.00 93.25 196 VAL A CA 1
ATOM 1540 C C . VAL A 1 196 ? -14.348 24.703 19.480 1.00 93.25 196 VAL A C 1
ATOM 1542 O O . VAL A 1 196 ? -15.004 25.050 20.466 1.00 93.25 196 VAL A O 1
ATOM 1545 N N . PHE A 1 197 ? -14.808 23.827 18.584 1.00 91.94 197 PHE A N 1
ATOM 1546 C CA . PHE A 1 197 ? -16.093 23.127 18.659 1.00 91.94 197 PHE A CA 1
ATOM 1547 C C . PHE A 1 197 ? -15.960 21.661 18.205 1.00 91.94 197 PHE A C 1
ATOM 1549 O O . PHE A 1 197 ? -15.037 21.310 17.476 1.00 91.94 197 PHE A O 1
ATOM 1556 N N . MET A 1 198 ? -16.878 20.808 18.662 1.00 90.06 198 MET A N 1
ATOM 1557 C CA . MET A 1 198 ? -17.035 19.389 18.298 1.00 90.06 198 MET A CA 1
ATOM 1558 C C . MET A 1 198 ? -18.083 19.220 17.186 1.00 90.06 198 MET A C 1
ATOM 1560 O O . MET A 1 198 ? -18.842 20.153 16.911 1.00 90.06 198 MET A O 1
ATOM 1564 N N . LEU A 1 199 ? -18.208 18.018 16.611 1.00 85.12 199 LEU A N 1
ATOM 1565 C CA . LEU A 1 199 ? -19.253 17.699 15.627 1.00 85.12 199 LEU A CA 1
ATOM 1566 C C . LEU A 1 199 ? -20.660 18.123 16.084 1.00 85.12 199 LEU A C 1
ATOM 1568 O O . LEU A 1 199 ? -21.004 18.109 17.270 1.00 85.12 199 LEU A O 1
ATOM 1572 N N . LYS A 1 200 ? -21.509 18.487 15.118 1.00 79.19 200 LYS A N 1
ATOM 1573 C CA . LYS A 1 200 ? -22.901 18.877 15.392 1.00 79.19 200 LYS A CA 1
ATOM 1574 C C . LYS A 1 200 ? -23.692 17.683 15.933 1.00 79.19 200 LYS A C 1
ATOM 1576 O O . LYS A 1 200 ? -24.477 17.838 16.870 1.00 79.19 200 LYS A O 1
ATOM 1581 N N . SER A 1 201 ? -23.438 16.501 15.382 1.00 76.31 201 SER A N 1
ATOM 1582 C CA . SER A 1 201 ? -23.984 15.219 15.824 1.00 76.31 201 SER A CA 1
ATOM 1583 C C . SER A 1 201 ? -23.546 14.805 17.240 1.00 76.31 201 SER A C 1
ATOM 1585 O O . SER A 1 201 ? -24.254 14.027 17.892 1.00 76.31 201 SER A O 1
ATOM 1587 N N . GLY A 1 202 ? -22.457 15.365 17.775 1.00 79.75 202 GLY A N 1
ATOM 1588 C CA . GLY A 1 202 ? -21.977 15.114 19.132 1.00 79.75 202 GLY A CA 1
ATOM 1589 C C . GLY A 1 202 ? -20.467 14.900 19.194 1.00 79.75 202 GLY A C 1
ATOM 1590 O O . GLY A 1 202 ? -19.698 15.627 18.582 1.00 79.75 202 GLY A O 1
ATOM 1591 N N . LYS A 1 203 ? -20.034 13.925 19.991 1.00 91.19 203 LYS A N 1
ATOM 1592 C CA . LYS A 1 203 ? -18.619 13.557 20.137 1.00 91.19 203 LYS A CA 1
ATOM 1593 C C . LYS A 1 203 ? -18.330 12.309 19.336 1.00 91.19 203 LYS A C 1
ATOM 1595 O O . LYS A 1 203 ? -19.205 11.449 19.231 1.00 91.19 203 LYS A O 1
ATOM 1600 N N . THR A 1 204 ? -17.108 12.173 18.845 1.00 95.50 204 THR A N 1
ATOM 1601 C CA . THR A 1 204 ? -16.661 10.885 18.318 1.00 95.50 204 THR A CA 1
ATOM 1602 C C . THR A 1 204 ? -16.303 9.925 19.448 1.00 95.50 204 THR A C 1
ATOM 1604 O O . THR A 1 204 ? -16.055 10.336 20.586 1.00 95.50 204 THR A O 1
ATOM 1607 N N . ILE A 1 205 ? -16.253 8.634 19.130 1.00 96.38 205 ILE A N 1
ATOM 1608 C CA . ILE A 1 205 ? -15.719 7.621 20.040 1.00 96.38 205 ILE A CA 1
ATOM 1609 C C . ILE A 1 205 ? -14.273 7.938 20.455 1.00 96.38 205 ILE A C 1
ATOM 1611 O O . ILE A 1 205 ? -13.941 7.795 21.630 1.00 96.38 205 ILE A O 1
ATOM 1615 N N . PHE A 1 206 ? -13.450 8.486 19.554 1.00 97.94 206 PHE A N 1
ATOM 1616 C CA . PHE A 1 206 ? -12.089 8.920 19.881 1.00 97.94 206 PHE A CA 1
ATOM 1617 C C . PHE A 1 206 ? -12.084 10.048 20.920 1.00 97.94 206 PHE A C 1
ATOM 1619 O O . PHE A 1 206 ? -11.397 9.946 21.935 1.00 97.94 206 PHE A O 1
ATOM 1626 N N . ASP A 1 207 ? -12.910 11.085 20.729 1.00 97.19 207 ASP A N 1
ATOM 1627 C CA . ASP A 1 207 ? -13.028 12.202 21.681 1.00 97.19 207 ASP A CA 1
ATOM 1628 C C . ASP A 1 207 ? -13.416 11.718 23.087 1.00 97.19 207 ASP A C 1
ATOM 1630 O O . ASP A 1 207 ? -13.028 12.317 24.087 1.00 97.19 207 ASP A O 1
ATOM 1634 N N . SER A 1 208 ? -14.170 10.618 23.191 1.00 96.19 208 SER A N 1
ATOM 1635 C CA . SER A 1 208 ? -14.578 10.059 24.484 1.00 96.19 208 SER A CA 1
ATOM 1636 C C . SER A 1 208 ? -13.412 9.497 25.312 1.00 96.19 208 SER A C 1
ATOM 1638 O O . SER A 1 208 ? -13.508 9.419 26.541 1.00 96.19 208 SER A O 1
ATOM 1640 N N . LEU A 1 209 ? -12.296 9.158 24.657 1.00 97.81 209 LEU A N 1
ATOM 1641 C CA . LEU A 1 209 ? -11.097 8.606 25.284 1.00 97.81 209 LEU A CA 1
ATOM 1642 C C . LEU A 1 209 ? -10.093 9.679 25.731 1.00 97.81 209 LEU A C 1
ATOM 1644 O O . LEU A 1 209 ? -9.132 9.338 26.422 1.00 97.81 209 LEU A O 1
ATOM 1648 N N . VAL A 1 210 ? -10.286 10.948 25.352 1.00 98.44 210 VAL A N 1
ATOM 1649 C CA . VAL A 1 210 ? -9.325 12.037 25.600 1.00 98.44 210 VAL A CA 1
ATOM 1650 C C . VAL A 1 210 ? -9.524 12.669 26.980 1.00 98.44 210 VAL A C 1
ATOM 1652 O O . VAL A 1 210 ? -10.649 12.987 27.381 1.00 98.44 210 VAL A O 1
ATOM 1655 N N . PHE A 1 211 ? -8.428 12.899 27.708 1.00 98.38 211 PHE A N 1
ATOM 1656 C CA . PHE A 1 211 ? -8.449 13.538 29.027 1.00 98.38 211 PHE A CA 1
ATOM 1657 C C . PHE A 1 211 ? -7.178 14.348 29.341 1.00 98.38 211 PHE A C 1
ATOM 1659 O O . PHE A 1 211 ? -6.114 14.126 28.761 1.00 98.38 211 PHE A O 1
ATOM 1666 N N . SER A 1 212 ? -7.300 15.314 30.259 1.00 97.69 212 SER A N 1
ATOM 1667 C CA . SER A 1 212 ? -6.201 16.196 30.678 1.00 97.69 212 SER A CA 1
ATOM 1668 C C . SER A 1 212 ? -5.290 15.563 31.733 1.00 97.69 212 SER A C 1
ATOM 1670 O O . SER A 1 212 ? -5.582 14.505 32.291 1.00 97.69 212 SER A O 1
ATOM 1672 N N . GLU A 1 213 ? -4.187 16.239 32.060 1.00 95.00 213 GLU A N 1
ATOM 1673 C CA . GLU A 1 213 ? -3.268 15.838 33.133 1.00 95.00 213 GLU A CA 1
ATOM 1674 C C . GLU A 1 213 ? -3.987 15.691 34.493 1.00 95.00 213 GLU A C 1
ATOM 1676 O O . GLU A 1 213 ? -3.682 14.777 35.265 1.00 95.00 213 GLU A O 1
ATOM 1681 N N . GLU A 1 214 ? -4.996 16.528 34.747 1.00 94.06 214 GLU A N 1
ATOM 1682 C CA . GLU A 1 214 ? -5.852 16.547 35.941 1.00 94.06 214 GLU A CA 1
ATOM 1683 C C . GLU A 1 214 ? -6.997 15.519 35.894 1.00 94.06 214 GLU A C 1
ATOM 1685 O O . GLU A 1 214 ? -7.750 15.394 36.858 1.00 94.06 214 GLU A O 1
ATOM 1690 N N . GLY A 1 215 ? -7.143 14.779 34.791 1.00 94.81 215 GLY A N 1
ATOM 1691 C CA . GLY A 1 215 ? -8.177 13.757 34.624 1.00 94.81 215 GLY A CA 1
ATOM 1692 C C . GLY A 1 215 ? -9.535 14.279 34.150 1.00 94.81 215 GLY A C 1
ATOM 1693 O O . GLY A 1 215 ? -10.491 13.505 34.123 1.00 94.81 215 GLY A O 1
ATOM 1694 N N . ILE A 1 216 ? -9.637 15.553 33.751 1.00 95.62 216 ILE A N 1
ATOM 1695 C CA . ILE A 1 216 ? -10.855 16.093 33.128 1.00 95.62 216 ILE A CA 1
ATOM 1696 C C . ILE A 1 216 ? -11.049 15.384 31.792 1.00 95.62 216 ILE A C 1
ATOM 1698 O O . ILE A 1 216 ? -10.113 15.320 30.995 1.00 95.62 216 ILE A O 1
ATOM 1702 N N . ARG A 1 217 ? -12.245 14.853 31.528 1.00 96.69 217 ARG A N 1
ATOM 1703 C CA . ARG A 1 217 ? -12.519 14.115 30.290 1.00 96.69 217 ARG A CA 1
ATOM 1704 C C . ARG A 1 217 ? -13.181 15.000 29.250 1.00 96.69 217 ARG A C 1
ATOM 1706 O O . ARG A 1 217 ? -14.147 15.704 29.531 1.00 96.69 217 ARG A O 1
ATOM 1713 N N . MET A 1 218 ? -12.740 14.878 28.005 1.00 96.00 218 MET A N 1
ATOM 1714 C CA . MET A 1 218 ? -13.362 15.577 26.882 1.00 96.00 218 MET A CA 1
ATOM 1715 C C . MET A 1 218 ? -14.816 15.131 26.664 1.00 96.00 218 MET A C 1
ATOM 1717 O O . MET A 1 218 ? -15.651 15.928 26.231 1.00 96.00 218 MET A O 1
ATOM 1721 N N . SER A 1 219 ? -15.154 13.894 27.052 1.00 93.44 219 SER A N 1
ATOM 1722 C CA . SER A 1 219 ? -16.524 13.364 27.060 1.00 93.44 219 SER A CA 1
ATOM 1723 C C . SER A 1 219 ? -17.512 14.206 27.881 1.00 93.44 219 SER A C 1
ATOM 1725 O O . SER A 1 219 ? -18.709 14.194 27.586 1.00 93.44 219 SER A O 1
ATOM 1727 N N . GLU A 1 220 ? -17.028 14.967 28.866 1.00 94.12 220 GLU A N 1
ATOM 1728 C CA . GLU A 1 220 ? -17.829 15.811 29.763 1.00 94.12 220 GLU A CA 1
ATOM 1729 C C . GLU A 1 220 ? -18.086 17.220 29.196 1.00 94.12 220 GLU A C 1
ATOM 1731 O O . GLU A 1 220 ? -18.950 17.942 29.690 1.00 94.12 220 GLU A O 1
ATOM 1736 N N . LEU A 1 221 ? -17.378 17.610 28.131 1.00 93.56 221 LEU A N 1
ATOM 1737 C CA . LEU A 1 221 ? -17.496 18.924 27.490 1.00 93.56 221 LEU A CA 1
ATOM 1738 C C . LEU A 1 221 ? -18.542 18.907 26.365 1.00 93.56 221 LEU A C 1
ATOM 1740 O O . LEU A 1 221 ? -18.997 17.853 25.935 1.00 93.56 221 LEU A O 1
ATOM 1744 N N . ASN A 1 222 ? -18.986 20.060 25.872 1.00 91.19 222 ASN A N 1
ATOM 1745 C CA . ASN A 1 222 ? -19.868 20.144 24.699 1.00 91.19 222 ASN A CA 1
ATOM 1746 C C . ASN A 1 222 ? -19.794 21.537 24.054 1.00 91.19 222 ASN A C 1
ATOM 1748 O O . ASN A 1 222 ? -19.168 22.447 24.594 1.00 91.19 222 ASN A O 1
ATOM 1752 N N . ASN A 1 223 ? -20.478 21.722 22.924 1.00 91.25 223 ASN A N 1
ATOM 1753 C CA . ASN A 1 223 ? -20.447 22.975 22.160 1.00 91.25 223 ASN A CA 1
ATOM 1754 C C . ASN A 1 223 ? -21.034 24.196 22.901 1.00 91.25 223 ASN A C 1
ATOM 1756 O O . ASN A 1 223 ? -20.738 25.323 22.513 1.00 91.25 223 ASN A O 1
ATOM 1760 N N . ASN A 1 224 ? -21.796 24.011 23.989 1.00 91.81 224 ASN A N 1
ATOM 1761 C CA . ASN A 1 224 ? -22.268 25.115 24.840 1.00 91.81 224 ASN A CA 1
ATOM 1762 C C . ASN A 1 224 ? -21.229 25.541 25.899 1.00 91.81 224 ASN A C 1
ATOM 1764 O O . ASN A 1 224 ? -21.420 26.541 26.587 1.00 91.81 224 ASN A O 1
ATOM 1768 N N . MET A 1 225 ? -20.131 24.794 26.039 1.00 94.00 225 MET A N 1
ATOM 1769 C CA . MET A 1 225 ? -19.061 24.995 27.022 1.00 94.00 225 MET A CA 1
ATOM 1770 C C . MET A 1 225 ? -17.810 25.604 26.368 1.00 94.00 225 MET A C 1
ATOM 1772 O O . MET A 1 225 ? -16.687 25.174 26.623 1.00 94.00 225 MET A O 1
ATOM 1776 N N . THR A 1 226 ? -17.990 26.607 25.503 1.00 92.06 226 THR A N 1
ATOM 1777 C CA . THR A 1 226 ? -16.946 27.128 24.601 1.00 92.06 226 THR A CA 1
ATOM 1778 C C . THR A 1 226 ? -15.640 27.498 25.310 1.00 92.06 226 THR A C 1
ATOM 1780 O O . THR A 1 226 ? -14.573 27.097 24.858 1.00 92.06 226 THR A O 1
ATOM 1783 N N . LEU A 1 227 ? -15.687 28.224 26.434 1.00 94.31 227 LEU A N 1
ATOM 1784 C CA . LEU A 1 227 ? -14.470 28.616 27.164 1.00 94.31 227 LEU A CA 1
ATOM 1785 C C . LEU A 1 227 ? -13.729 27.401 27.745 1.00 94.31 227 LEU A C 1
ATOM 1787 O O . LEU A 1 227 ? -12.509 27.320 27.664 1.00 94.31 227 LEU A O 1
ATOM 1791 N N . GLN A 1 228 ? -14.469 26.446 28.310 1.00 95.75 228 GLN A N 1
ATOM 1792 C CA . GLN A 1 228 ? -13.893 25.236 28.898 1.00 95.75 228 GLN A CA 1
ATOM 1793 C C . GLN A 1 228 ? -13.286 24.344 27.818 1.00 95.75 228 GLN A C 1
ATOM 1795 O O . GLN A 1 228 ? -12.196 23.822 28.017 1.00 95.75 228 GLN A O 1
ATOM 1800 N N . LEU A 1 229 ? -13.952 24.225 26.665 1.00 94.88 229 LEU A N 1
ATOM 1801 C CA . LEU A 1 229 ? -13.436 23.475 25.527 1.00 94.88 229 LEU A CA 1
ATOM 1802 C C . LEU A 1 229 ? -12.155 24.105 24.973 1.00 94.88 229 LEU A C 1
ATOM 1804 O O . LEU A 1 229 ? -11.162 23.401 24.845 1.00 94.88 229 LEU A O 1
ATOM 1808 N N . ASN A 1 230 ? -12.136 25.425 24.749 1.00 95.00 230 ASN A N 1
ATOM 1809 C CA . ASN A 1 230 ? -10.928 26.125 24.297 1.00 95.00 230 ASN A CA 1
ATOM 1810 C C . ASN A 1 230 ? -9.754 25.952 25.271 1.00 95.00 230 ASN A C 1
ATOM 1812 O O . ASN A 1 230 ? -8.634 25.718 24.820 1.00 95.00 230 ASN A O 1
ATOM 1816 N N . ASN A 1 231 ? -9.998 26.059 26.582 1.00 95.12 231 ASN A N 1
ATOM 1817 C CA . ASN A 1 231 ? -8.959 25.871 27.599 1.00 95.12 231 ASN A CA 1
ATOM 1818 C C . ASN A 1 231 ? -8.470 24.418 27.649 1.00 95.12 231 ASN A C 1
ATOM 1820 O O . ASN A 1 231 ? -7.276 24.175 27.791 1.00 95.12 231 ASN A O 1
ATOM 1824 N N . PHE A 1 232 ? -9.384 23.454 27.519 1.00 97.00 232 PHE A N 1
ATOM 1825 C CA . PHE A 1 232 ? -9.060 22.031 27.522 1.00 97.00 232 PHE A CA 1
ATOM 1826 C C . PHE A 1 232 ? -8.177 21.640 26.332 1.00 97.00 232 PHE A C 1
ATOM 1828 O O . PHE A 1 232 ? -7.223 20.891 26.499 1.00 97.00 232 PHE A O 1
ATOM 1835 N N . THR A 1 233 ? -8.470 22.161 25.138 1.00 96.19 233 THR A N 1
ATOM 1836 C CA . THR A 1 233 ? -7.734 21.830 23.906 1.00 96.19 233 THR A CA 1
ATOM 1837 C C . THR A 1 233 ? -6.433 22.610 23.723 1.00 96.19 233 THR A C 1
ATOM 1839 O O . THR A 1 233 ? -5.715 22.352 22.763 1.00 96.19 233 THR A O 1
ATOM 1842 N N . GLN A 1 234 ? -6.142 23.571 24.605 1.00 96.19 234 GLN A N 1
ATOM 1843 C CA . GLN A 1 234 ? -4.932 24.404 24.576 1.00 96.19 234 GLN A CA 1
ATOM 1844 C C . GLN A 1 234 ? -4.225 24.390 25.943 1.00 96.19 234 GLN A C 1
ATOM 1846 O O . GLN A 1 234 ? -4.060 25.439 26.575 1.00 96.19 234 GLN A O 1
ATOM 1851 N N . PRO A 1 235 ? -3.857 23.204 26.461 1.00 95.81 235 PRO A N 1
ATOM 1852 C CA . PRO A 1 235 ? -3.252 23.087 27.777 1.00 95.81 235 PRO A CA 1
ATOM 1853 C C . PRO A 1 235 ? -1.836 23.681 27.801 1.00 95.81 235 PRO A C 1
ATOM 1855 O O . PRO A 1 235 ? -1.086 23.609 26.829 1.00 95.81 235 PRO A O 1
ATOM 1858 N N . VAL A 1 236 ? -1.420 24.198 28.962 1.00 94.56 236 VAL A N 1
ATOM 1859 C CA . VAL A 1 236 ? -0.064 24.754 29.159 1.00 94.56 236 VAL A CA 1
ATOM 1860 C C . VAL A 1 236 ? 1.024 23.698 28.948 1.00 94.56 236 VAL A C 1
ATOM 1862 O O . VAL A 1 236 ? 2.111 24.032 28.485 1.00 94.56 236 VAL A O 1
ATOM 1865 N N . CYS A 1 237 ? 0.736 22.433 29.272 1.00 93.88 237 CYS A N 1
ATOM 1866 C CA . CYS A 1 237 ? 1.670 21.319 29.122 1.00 93.88 237 CYS A CA 1
ATOM 1867 C C . CYS A 1 237 ? 1.853 20.835 27.674 1.00 93.88 237 CYS A C 1
ATOM 1869 O O . CYS A 1 237 ? 2.695 19.970 27.457 1.00 93.88 237 CYS A O 1
ATOM 1871 N N . GLU A 1 238 ? 1.107 21.384 26.708 1.00 96.25 238 GLU A N 1
ATOM 1872 C CA . GLU A 1 238 ? 1.205 21.093 25.267 1.00 96.25 238 GLU A CA 1
ATOM 1873 C C . GLU A 1 238 ? 0.818 19.662 24.833 1.00 96.25 238 GLU A C 1
ATOM 1875 O O . GLU A 1 238 ? 1.036 19.258 23.686 1.00 96.25 238 GLU A O 1
ATOM 1880 N N . TYR A 1 239 ? 0.205 18.882 25.726 1.00 97.31 239 TYR A N 1
ATOM 1881 C CA . TYR A 1 239 ? -0.326 17.556 25.416 1.00 97.31 239 TYR A CA 1
ATOM 1882 C C . TYR A 1 239 ? -1.595 17.244 26.210 1.00 97.31 239 TYR A C 1
ATOM 1884 O O . TYR A 1 239 ? -1.846 17.789 27.283 1.00 97.31 239 TYR A O 1
ATOM 1892 N N . LEU A 1 240 ? -2.365 16.293 25.690 1.00 98.38 240 LEU A N 1
ATOM 1893 C CA . LEU A 1 240 ? -3.413 15.572 26.415 1.00 98.38 240 LEU A CA 1
ATOM 1894 C C . LEU A 1 240 ? -3.104 14.073 26.363 1.00 98.38 240 LEU A C 1
ATOM 1896 O O . LEU A 1 240 ? -2.194 13.657 25.645 1.00 98.38 240 LEU A O 1
ATOM 1900 N N . TYR A 1 241 ? -3.851 13.257 27.100 1.00 98.56 241 TYR A N 1
ATOM 1901 C CA . TYR A 1 241 ? -3.782 11.800 26.981 1.00 98.56 241 TYR A CA 1
ATOM 1902 C C . TYR A 1 241 ? -4.996 11.266 26.233 1.00 98.56 241 TYR A C 1
ATOM 1904 O O . TYR A 1 241 ? -6.094 11.814 26.341 1.00 98.56 241 TYR A O 1
ATOM 1912 N N . VAL A 1 242 ? -4.804 10.155 25.531 1.00 98.19 242 VAL A N 1
ATOM 1913 C CA . VAL A 1 242 ? -5.880 9.309 25.008 1.00 98.19 242 VAL A CA 1
ATOM 1914 C C . VAL A 1 242 ? -5.780 7.934 25.657 1.00 98.19 242 VAL A C 1
ATOM 1916 O O . VAL A 1 242 ? -4.686 7.404 25.785 1.00 98.19 242 VAL A O 1
ATOM 1919 N N . LEU A 1 243 ? -6.899 7.342 26.074 1.00 96.75 243 LEU A N 1
ATOM 1920 C CA . LEU A 1 243 ? -6.982 6.004 26.685 1.00 96.75 243 LEU A CA 1
ATOM 1921 C C . LEU A 1 243 ? -6.278 5.851 28.053 1.00 96.75 243 LEU A C 1
ATOM 1923 O O . LEU A 1 243 ? -6.953 5.593 29.048 1.00 96.75 243 LEU A O 1
ATOM 1927 N N . ASN A 1 244 ? -4.955 6.036 28.131 1.00 95.81 244 ASN A N 1
ATOM 1928 C CA . ASN A 1 244 ? -4.119 5.772 29.305 1.00 95.81 244 ASN A CA 1
ATOM 1929 C C . ASN A 1 244 ? -3.180 6.941 29.646 1.00 95.81 244 ASN A C 1
ATOM 1931 O O . ASN A 1 244 ? -2.673 7.641 28.776 1.00 95.81 244 ASN A O 1
ATOM 1935 N N . LYS A 1 245 ? -2.876 7.127 30.939 1.00 96.75 245 LYS A N 1
ATOM 1936 C CA . LYS A 1 245 ? -1.951 8.176 31.407 1.00 96.75 245 LYS A CA 1
ATOM 1937 C C . LYS A 1 245 ? -0.494 7.694 31.354 1.00 96.75 245 LYS A C 1
ATOM 1939 O O . LYS A 1 245 ? 0.109 7.428 32.393 1.00 96.75 245 LYS A O 1
ATOM 1944 N N . LYS A 1 246 ? 0.059 7.541 30.147 1.00 96.75 246 LYS A N 1
ATOM 1945 C CA . LYS A 1 246 ? 1.475 7.188 29.916 1.00 96.75 246 LYS A CA 1
ATOM 1946 C C . LYS A 1 246 ? 2.070 7.991 28.745 1.00 96.75 246 LYS A C 1
ATOM 1948 O O . LYS A 1 246 ? 1.297 8.498 27.932 1.00 96.75 246 LYS A O 1
ATOM 1953 N N . PRO A 1 247 ? 3.406 8.155 28.658 1.00 95.75 247 PRO A N 1
ATOM 1954 C CA . PRO A 1 247 ? 4.049 8.972 27.624 1.00 95.75 247 PRO A CA 1
ATOM 1955 C C . PRO A 1 247 ? 3.664 8.619 26.182 1.00 95.75 247 PRO A C 1
ATOM 1957 O O . PRO A 1 247 ? 3.428 9.526 25.392 1.00 95.75 247 PRO A O 1
ATOM 1960 N N . GLU A 1 248 ? 3.557 7.332 25.866 1.00 95.56 248 GLU A N 1
ATOM 1961 C CA . GLU A 1 248 ? 3.232 6.808 24.536 1.00 95.56 248 GLU A CA 1
ATOM 1962 C C . GLU A 1 248 ? 1.781 7.112 24.102 1.00 95.56 248 GLU A C 1
ATOM 1964 O O . GLU A 1 248 ? 1.480 7.153 22.915 1.00 95.56 248 GLU A O 1
ATOM 1969 N N . TYR A 1 249 ? 0.897 7.434 25.054 1.00 97.62 249 TYR A N 1
ATOM 1970 C CA . TYR A 1 249 ? -0.511 7.797 24.829 1.00 97.62 249 TYR A CA 1
ATOM 1971 C C . TYR A 1 249 ? -0.752 9.313 24.796 1.00 97.62 249 TYR A C 1
ATOM 1973 O O . TYR A 1 249 ? -1.895 9.779 24.869 1.00 97.62 249 TYR A O 1
ATOM 1981 N N . LYS A 1 250 ? 0.312 10.118 24.747 1.00 97.94 250 LYS A N 1
ATOM 1982 C CA . LYS A 1 250 ? 0.178 11.570 24.638 1.00 97.94 250 LYS A CA 1
ATOM 1983 C C . LYS A 1 250 ? -0.219 11.957 23.220 1.00 97.94 250 LYS A C 1
ATOM 1985 O O . LYS A 1 250 ? 0.407 11.525 22.258 1.00 97.94 250 LYS A O 1
ATOM 1990 N N . ILE A 1 251 ? -1.204 12.838 23.099 1.00 97.94 251 ILE A N 1
ATOM 1991 C CA . ILE A 1 251 ? -1.587 13.475 21.837 1.00 97.94 251 ILE A CA 1
ATOM 1992 C C . ILE A 1 251 ? -1.147 14.936 21.826 1.00 97.94 251 ILE A C 1
ATOM 1994 O O . ILE A 1 251 ? -1.117 15.600 22.865 1.00 97.94 251 ILE A O 1
ATOM 1998 N N . TYR A 1 252 ? -0.798 15.431 20.643 1.00 97.38 252 TYR A N 1
ATOM 1999 C CA . TYR A 1 252 ? -0.306 16.788 20.436 1.00 97.38 252 TYR A CA 1
ATOM 2000 C C . TYR A 1 252 ? -1.414 17.817 20.701 1.00 97.38 252 TYR A C 1
ATOM 2002 O O . TYR A 1 252 ? -2.437 17.813 20.016 1.00 97.38 252 TYR A O 1
ATOM 2010 N N . ALA A 1 253 ? -1.229 18.699 21.686 1.00 97.50 253 ALA A N 1
ATOM 2011 C CA . ALA A 1 253 ? -2.225 19.698 22.082 1.00 97.50 253 ALA A CA 1
ATOM 2012 C C . ALA A 1 253 ? -1.547 21.043 22.412 1.00 97.50 253 ALA A C 1
ATOM 2014 O O . ALA A 1 253 ? -1.399 21.377 23.585 1.00 97.50 253 ALA A O 1
ATOM 2015 N N . PRO A 1 254 ? -1.091 21.803 21.402 1.00 96.19 254 PRO A N 1
ATOM 2016 C CA . PRO A 1 254 ? -0.320 23.031 21.597 1.00 96.19 254 PRO A CA 1
ATOM 2017 C C . PRO A 1 254 ? -1.126 24.142 22.286 1.00 96.19 254 PRO A C 1
ATOM 2019 O O . PRO A 1 254 ? -2.353 24.187 22.209 1.00 96.19 254 PRO A O 1
ATOM 2022 N N . GLN A 1 255 ? -0.426 25.111 22.888 1.00 95.50 255 GLN A N 1
ATOM 2023 C CA . GLN A 1 255 ? -1.050 26.277 23.539 1.00 95.50 255 GLN A CA 1
ATOM 2024 C C . GLN A 1 255 ? -1.835 27.178 22.572 1.00 95.50 255 GLN A C 1
ATOM 2026 O O . GLN A 1 255 ? -2.697 27.944 22.995 1.00 95.50 255 GLN A O 1
ATOM 2031 N N . THR A 1 256 ? -1.533 27.107 21.274 1.00 95.00 256 THR A N 1
ATOM 2032 C CA . THR A 1 256 ? -2.338 27.718 20.212 1.00 95.00 256 THR A CA 1
ATOM 2033 C C . THR A 1 256 ? -2.911 26.607 19.357 1.00 95.00 256 THR A C 1
ATOM 2035 O O . THR A 1 256 ? -2.164 25.900 18.689 1.00 95.00 256 THR A O 1
ATOM 2038 N N . PHE A 1 257 ? -4.234 26.471 19.366 1.00 95.62 257 PHE A N 1
ATOM 2039 C CA . PHE A 1 257 ? -4.907 25.433 18.598 1.00 95.62 257 PHE A CA 1
ATOM 2040 C C . PHE A 1 257 ? -4.687 25.628 17.091 1.00 95.62 257 PHE A C 1
ATOM 2042 O O . PHE A 1 257 ? -4.906 26.721 16.560 1.00 95.62 257 PHE A O 1
ATOM 2049 N N . ASP A 1 258 ? -4.315 24.559 16.405 1.00 92.69 258 ASP A N 1
ATOM 2050 C CA . ASP A 1 258 ? -4.166 24.472 14.958 1.00 92.69 258 ASP A CA 1
ATOM 2051 C C . ASP A 1 258 ? -5.129 23.402 14.439 1.00 92.69 258 ASP A C 1
ATOM 2053 O O . ASP A 1 258 ? -5.040 22.230 14.812 1.00 92.69 258 ASP A O 1
ATOM 2057 N N . ASP A 1 259 ? -6.046 23.818 13.567 1.00 90.50 259 ASP A N 1
ATOM 2058 C CA . ASP A 1 259 ? -7.095 22.968 13.008 1.00 90.50 259 ASP A CA 1
ATOM 2059 C C . ASP A 1 259 ? -6.560 21.733 12.288 1.00 90.50 259 ASP A C 1
ATOM 2061 O O . ASP A 1 259 ? -7.275 20.736 12.201 1.00 90.50 259 ASP A O 1
ATOM 2065 N N . ASN A 1 260 ? -5.333 21.760 11.775 1.00 89.50 260 ASN A N 1
ATOM 2066 C CA . ASN A 1 260 ? -4.775 20.646 11.023 1.00 89.50 260 ASN A CA 1
ATOM 2067 C C . ASN A 1 260 ? -4.092 19.616 11.923 1.00 89.50 260 ASN A C 1
ATOM 2069 O O . ASN A 1 260 ? -4.117 18.435 11.587 1.00 89.50 260 ASN A O 1
ATOM 2073 N N . VAL A 1 261 ? -3.546 20.019 13.078 1.00 92.56 261 VAL A N 1
ATOM 2074 C CA . VAL A 1 261 ? -2.690 19.140 13.899 1.00 92.56 261 VAL A CA 1
ATOM 2075 C C . VAL A 1 261 ? -3.141 18.943 15.349 1.00 92.56 261 VAL A C 1
ATOM 2077 O O . VAL A 1 261 ? -2.883 17.882 15.924 1.00 92.56 261 VAL A O 1
ATOM 2080 N N . SER A 1 262 ? -3.831 19.905 15.966 1.00 95.75 262 SER A N 1
ATOM 2081 C CA . SER A 1 262 ? -4.211 19.812 17.381 1.00 95.75 262 SER A CA 1
ATOM 2082 C C . SER A 1 262 ? -5.180 18.658 17.639 1.00 95.75 262 SER A C 1
ATOM 2084 O O . SER A 1 262 ? -6.221 18.547 16.999 1.00 95.75 262 SER A O 1
ATOM 2086 N N . LEU A 1 263 ? -4.822 17.790 18.592 1.00 97.06 263 LEU A N 1
ATOM 2087 C CA . LEU A 1 263 ? -5.541 16.581 19.022 1.00 97.06 263 LEU A CA 1
ATOM 2088 C C . LEU A 1 263 ? -5.748 15.533 17.914 1.00 97.06 263 LEU A C 1
ATOM 2090 O O . LEU A 1 263 ? -6.453 14.538 18.103 1.00 97.06 263 LEU A O 1
ATOM 2094 N N . LYS A 1 264 ? -5.117 15.728 16.756 1.00 95.50 264 LYS A N 1
ATOM 2095 C CA . LYS A 1 264 ? -5.173 14.799 15.630 1.00 95.50 264 LYS A CA 1
ATOM 2096 C C . LYS A 1 264 ? -3.976 13.858 15.634 1.00 95.50 264 LYS A C 1
ATOM 2098 O O . LYS A 1 264 ? -4.081 12.763 15.108 1.00 95.50 264 LYS A O 1
ATOM 2103 N N . TYR A 1 265 ? -2.856 14.207 16.244 1.00 95.56 265 TYR A N 1
ATOM 2104 C CA . TYR A 1 265 ? -1.642 13.394 16.164 1.00 95.56 265 TYR A CA 1
ATOM 2105 C C . TYR A 1 265 ? -1.151 12.937 17.534 1.00 95.56 265 TYR A C 1
ATOM 2107 O O . TYR A 1 265 ? -1.411 13.581 18.551 1.00 95.56 265 TYR A O 1
ATOM 2115 N N . SER A 1 266 ? -0.414 11.827 17.551 1.00 95.44 266 SER A N 1
ATOM 2116 C CA . SER A 1 266 ? 0.405 11.432 18.694 1.00 95.44 266 SER A CA 1
ATOM 2117 C C . SER A 1 266 ? 1.543 12.434 18.902 1.00 95.44 266 SER A C 1
ATOM 2119 O O . SER A 1 266 ? 2.092 12.978 17.942 1.00 95.44 266 SER A O 1
ATOM 2121 N N . ALA A 1 267 ? 1.906 12.662 20.162 1.00 94.62 267 ALA A N 1
ATOM 2122 C CA . ALA A 1 267 ? 3.104 13.394 20.558 1.00 94.62 267 ALA A CA 1
ATOM 2123 C C . ALA A 1 267 ? 4.340 12.481 20.693 1.00 94.62 267 ALA A C 1
ATOM 2125 O O . ALA A 1 267 ? 5.447 12.989 20.877 1.00 94.62 267 ALA A O 1
ATOM 2126 N N . ASP A 1 268 ? 4.174 11.157 20.597 1.00 92.06 268 ASP A N 1
ATOM 2127 C CA . ASP A 1 268 ? 5.275 10.195 20.614 1.00 92.06 268 ASP A CA 1
ATOM 2128 C C . ASP A 1 268 ? 5.899 10.049 19.221 1.00 92.06 268 ASP A C 1
ATOM 2130 O O . ASP A 1 268 ? 5.239 9.635 18.271 1.00 92.06 268 ASP A O 1
ATOM 2134 N N . LYS A 1 269 ? 7.199 10.340 19.116 1.00 88.75 269 LYS A N 1
ATOM 2135 C CA . LYS A 1 269 ? 7.990 10.241 17.878 1.00 88.75 269 LYS A CA 1
ATOM 2136 C C . LYS A 1 269 ? 8.085 8.824 17.303 1.00 88.75 269 LYS A C 1
ATOM 2138 O O . LYS A 1 269 ? 8.474 8.674 16.146 1.00 88.75 269 LYS A O 1
ATOM 2143 N N . ASN A 1 270 ? 7.807 7.806 18.117 1.00 87.44 270 ASN A N 1
ATOM 2144 C CA . ASN A 1 270 ? 7.810 6.407 17.691 1.00 87.44 270 ASN A CA 1
ATOM 2145 C C . ASN A 1 270 ? 6.437 5.950 17.177 1.00 87.44 270 ASN A C 1
ATOM 2147 O O . ASN A 1 270 ? 6.318 4.831 16.686 1.00 87.44 270 ASN A O 1
ATOM 2151 N N . SER A 1 271 ? 5.403 6.785 17.307 1.00 91.12 271 SER A N 1
ATOM 2152 C CA . SER A 1 271 ? 4.065 6.462 16.829 1.00 91.12 271 SER A CA 1
ATOM 2153 C C . SER A 1 271 ? 3.961 6.663 15.322 1.00 91.12 271 SER A C 1
ATOM 2155 O O . SER A 1 271 ? 4.379 7.683 14.774 1.00 91.12 271 SER A O 1
ATOM 2157 N N . THR A 1 272 ? 3.268 5.737 14.671 1.00 90.31 272 THR A N 1
ATOM 2158 C CA . THR A 1 272 ? 2.817 5.839 13.280 1.00 90.31 272 THR A CA 1
ATOM 2159 C C . THR A 1 272 ? 2.043 7.135 13.057 1.00 90.31 272 THR A C 1
ATOM 2161 O O . THR A 1 272 ? 2.166 7.748 12.002 1.00 90.31 272 THR A O 1
ATOM 2164 N N . MET A 1 273 ? 1.294 7.589 14.068 1.00 93.56 273 MET A N 1
ATOM 2165 C CA . MET A 1 273 ? 0.457 8.788 14.033 1.00 93.56 273 MET A CA 1
ATOM 2166 C C . MET A 1 273 ? 1.153 10.035 14.602 1.00 93.56 273 MET A C 1
ATOM 2168 O O . MET A 1 273 ? 0.473 10.964 15.041 1.00 93.56 273 MET A O 1
ATOM 2172 N N . TYR A 1 274 ? 2.489 10.081 14.633 1.00 92.56 274 TYR A N 1
ATOM 2173 C CA . TYR A 1 274 ? 3.246 11.233 15.132 1.00 92.56 274 TYR A CA 1
ATOM 2174 C C . TYR A 1 274 ? 2.999 12.517 14.321 1.00 92.56 274 TYR A C 1
ATOM 2176 O O . TYR A 1 274 ? 2.907 12.479 13.089 1.00 92.56 274 TYR A O 1
ATOM 2184 N N . TYR A 1 275 ? 2.930 13.657 15.022 1.00 88.56 275 TYR A N 1
ATOM 2185 C CA . TYR A 1 275 ? 2.664 14.980 14.433 1.00 88.56 275 TYR A CA 1
ATOM 2186 C C . TYR A 1 275 ? 3.818 15.536 13.590 1.00 88.56 275 TYR A C 1
ATOM 2188 O O . TYR A 1 275 ? 3.596 16.419 12.766 1.00 88.56 275 TYR A O 1
ATOM 2196 N N . GLY A 1 276 ? 5.044 15.065 13.827 1.00 84.19 276 GLY A N 1
ATOM 2197 C CA . GLY A 1 276 ? 6.244 15.532 13.140 1.00 84.19 276 GLY A CA 1
ATOM 2198 C C . GLY A 1 276 ? 6.720 14.607 12.017 1.00 84.19 276 GLY A C 1
ATOM 2199 O O . GLY A 1 276 ? 6.011 13.722 11.537 1.00 84.19 276 GLY A O 1
ATOM 2200 N N . GLU A 1 277 ? 7.973 14.828 11.625 1.00 72.25 277 GLU A N 1
ATOM 2201 C CA . GLU A 1 277 ? 8.603 14.279 10.415 1.00 72.25 277 GLU A CA 1
ATOM 2202 C C . GLU A 1 277 ? 9.240 12.895 10.605 1.00 72.25 277 GLU A C 1
ATOM 2204 O O . GLU A 1 277 ? 9.815 12.342 9.667 1.00 72.25 277 GLU A O 1
ATOM 2209 N N . SER A 1 278 ? 9.189 12.307 11.806 1.00 60.78 278 SER A N 1
ATOM 2210 C CA . SER A 1 278 ? 9.747 10.967 11.979 1.00 60.78 278 SER A CA 1
ATOM 2211 C C . SER A 1 278 ? 8.879 9.936 11.264 1.00 60.78 278 SER A C 1
ATOM 2213 O O . SER A 1 278 ? 7.661 9.900 11.427 1.00 60.78 278 SER A O 1
ATOM 2215 N N . ASN A 1 279 ? 9.531 9.067 10.492 1.00 56.31 279 ASN A N 1
ATOM 2216 C CA . ASN A 1 279 ? 9.181 7.655 10.493 1.00 56.31 279 ASN A CA 1
ATOM 2217 C C . ASN A 1 279 ? 10.353 6.794 10.015 1.00 56.31 279 ASN A C 1
ATOM 2219 O O . ASN A 1 279 ? 10.779 6.868 8.868 1.00 56.31 279 ASN A O 1
ATOM 2223 N N . SER A 1 280 ? 10.814 5.918 10.905 1.00 51.38 280 SER A N 1
ATOM 2224 C CA . SER A 1 280 ? 11.427 4.634 10.567 1.00 51.38 280 SER A CA 1
ATOM 2225 C C . SER A 1 280 ? 10.321 3.570 10.531 1.00 51.38 280 SER A C 1
ATOM 2227 O O . SER A 1 280 ? 10.378 2.583 11.265 1.00 51.38 280 SER A O 1
ATOM 2229 N N . SER A 1 281 ? 9.226 3.814 9.799 1.00 57.69 281 SER A N 1
ATOM 2230 C CA . SER A 1 281 ? 8.129 2.843 9.749 1.00 57.69 281 SER A CA 1
ATOM 2231 C C . SER A 1 281 ? 8.556 1.701 8.835 1.00 57.69 281 SER A C 1
ATOM 2233 O O . SER A 1 281 ? 8.473 1.823 7.617 1.00 57.69 281 SER A O 1
ATOM 2235 N N . ASN A 1 282 ? 9.022 0.601 9.420 1.00 71.44 282 ASN A N 1
ATOM 2236 C CA . ASN A 1 282 ? 9.396 -0.629 8.720 1.00 71.44 282 ASN A CA 1
ATOM 2237 C C . ASN A 1 282 ? 8.154 -1.378 8.199 1.00 71.44 282 ASN A C 1
ATOM 2239 O O . ASN A 1 282 ? 8.006 -2.548 8.508 1.00 71.44 282 ASN A O 1
ATOM 2243 N N . LEU A 1 283 ? 7.221 -0.723 7.492 1.00 83.75 283 LEU A N 1
ATOM 2244 C CA . LEU A 1 283 ? 5.928 -1.319 7.100 1.00 83.75 283 LEU A CA 1
ATOM 2245 C C . LEU A 1 283 ? 5.187 -1.962 8.291 1.00 83.75 283 LEU A C 1
ATOM 2247 O O . LEU A 1 283 ? 4.683 -3.071 8.179 1.00 83.75 283 LEU A O 1
ATOM 2251 N N . ILE A 1 284 ? 5.157 -1.293 9.444 1.00 88.25 284 ILE A N 1
ATOM 2252 C CA . ILE A 1 284 ? 4.437 -1.734 10.649 1.00 88.25 284 ILE A CA 1
ATOM 2253 C C . ILE A 1 284 ? 3.652 -0.563 11.233 1.00 88.25 284 ILE A C 1
ATOM 2255 O O . ILE A 1 284 ? 4.051 0.593 11.059 1.00 88.25 284 ILE A O 1
ATOM 2259 N N . VAL A 1 285 ? 2.569 -0.873 11.942 1.00 90.56 285 VAL A N 1
ATOM 2260 C CA . VAL A 1 285 ? 1.857 0.081 12.798 1.00 90.56 285 VAL A CA 1
ATOM 2261 C C . VAL A 1 285 ? 2.273 -0.190 14.240 1.00 90.56 285 VAL A C 1
ATOM 2263 O O . VAL A 1 285 ? 2.363 -1.343 14.653 1.00 90.56 285 VAL A O 1
ATOM 2266 N N . ASP A 1 286 ? 2.557 0.862 15.001 1.00 90.81 286 ASP A N 1
ATOM 2267 C CA . ASP A 1 286 ? 2.950 0.737 16.405 1.00 90.81 286 ASP A CA 1
ATOM 2268 C C . ASP A 1 286 ? 1.815 0.204 17.298 1.00 90.81 286 ASP A C 1
ATOM 2270 O O . ASP A 1 286 ? 0.641 0.549 17.124 1.00 90.81 286 ASP A O 1
ATOM 2274 N N . ASP A 1 287 ? 2.192 -0.582 18.310 1.00 90.94 287 ASP A N 1
ATOM 2275 C CA . ASP A 1 287 ? 1.266 -1.228 19.249 1.00 90.94 287 ASP A CA 1
ATOM 2276 C C . ASP A 1 287 ? 0.326 -0.236 19.953 1.00 90.94 287 ASP A C 1
ATOM 2278 O O . ASP A 1 287 ? -0.831 -0.562 20.219 1.00 90.94 287 ASP A O 1
ATOM 2282 N N . THR A 1 288 ? 0.791 0.984 20.246 1.00 94.19 288 THR A N 1
ATOM 2283 C CA . THR A 1 288 ? -0.019 2.002 20.930 1.00 94.19 288 THR A CA 1
ATOM 2284 C C . THR A 1 288 ? -1.155 2.497 20.039 1.00 94.19 288 THR A C 1
ATOM 2286 O O . THR A 1 288 ? -2.294 2.608 20.495 1.00 94.19 288 THR A O 1
ATOM 2289 N N . THR A 1 289 ? -0.882 2.748 18.755 1.00 94.81 289 THR A N 1
ATOM 2290 C CA . THR A 1 289 ? -1.920 3.079 17.770 1.00 94.81 289 THR A CA 1
ATOM 2291 C C . THR A 1 289 ? -2.939 1.942 17.651 1.00 94.81 289 THR A C 1
ATOM 2293 O O . THR A 1 289 ? -4.145 2.203 17.645 1.00 94.81 289 THR A O 1
ATOM 2296 N N . ILE A 1 290 ? -2.483 0.684 17.623 1.00 93.12 290 ILE A N 1
ATOM 2297 C CA . ILE A 1 290 ? -3.368 -0.491 17.586 1.00 93.12 290 ILE A CA 1
ATOM 2298 C C . ILE A 1 290 ? -4.234 -0.594 18.854 1.00 93.12 290 ILE A C 1
ATOM 2300 O O . ILE A 1 290 ? -5.438 -0.827 18.741 1.00 93.12 290 ILE A O 1
ATOM 2304 N N . ASP A 1 291 ? -3.681 -0.368 20.051 1.00 94.06 291 ASP A N 1
ATOM 2305 C CA . ASP A 1 291 ? -4.434 -0.405 21.318 1.00 94.06 291 ASP A CA 1
ATOM 2306 C C . ASP A 1 291 ? -5.499 0.703 21.405 1.00 94.06 291 ASP A C 1
ATOM 2308 O O . ASP A 1 291 ? -6.640 0.469 21.823 1.00 94.06 291 ASP A O 1
ATOM 2312 N N . ILE A 1 292 ? -5.167 1.907 20.926 1.00 96.44 292 ILE A N 1
ATOM 2313 C CA . ILE A 1 292 ? -6.122 3.018 20.828 1.00 96.44 292 ILE A CA 1
ATOM 2314 C C . ILE A 1 292 ? -7.282 2.642 19.905 1.00 96.44 292 ILE A C 1
ATOM 2316 O O . ILE A 1 292 ? -8.437 2.808 20.294 1.00 96.44 292 ILE A O 1
ATOM 2320 N N . LEU A 1 293 ? -7.002 2.109 18.711 1.00 95.75 293 LEU A N 1
ATOM 2321 C CA . LEU A 1 293 ? -8.046 1.716 17.764 1.00 95.75 293 LEU A CA 1
ATOM 2322 C C . LEU A 1 293 ? -8.899 0.546 18.284 1.00 95.75 293 LEU A C 1
ATOM 2324 O O . LEU A 1 293 ? -10.122 0.584 18.139 1.00 95.75 293 LEU A O 1
ATOM 2328 N N . ASN A 1 294 ? -8.298 -0.445 18.951 1.00 92.94 294 ASN A N 1
ATOM 2329 C CA . ASN A 1 294 ? -9.041 -1.513 19.632 1.00 92.94 294 ASN A CA 1
ATOM 2330 C C . ASN A 1 294 ? -10.010 -0.944 20.677 1.00 92.94 294 ASN A C 1
ATOM 2332 O O . ASN A 1 294 ? -11.159 -1.372 20.776 1.00 92.94 294 ASN A O 1
ATOM 2336 N N . SER A 1 295 ? -9.577 0.082 21.411 1.00 94.06 295 SER A N 1
ATOM 2337 C CA . SER A 1 295 ? -10.406 0.762 22.410 1.00 94.06 295 SER A CA 1
ATOM 2338 C C . SER A 1 295 ? -11.558 1.576 21.809 1.00 94.06 295 SER A C 1
ATOM 2340 O O . SER A 1 295 ? -12.513 1.878 22.523 1.00 94.06 295 SER A O 1
ATOM 2342 N N . LEU A 1 296 ? -11.517 1.898 20.508 1.00 95.12 296 LEU A N 1
ATOM 2343 C CA . LEU A 1 296 ? -12.671 2.461 19.794 1.00 95.12 296 LEU A CA 1
ATOM 2344 C C . LEU A 1 296 ? -13.747 1.401 19.507 1.00 95.12 296 LEU A C 1
ATOM 2346 O O . LEU A 1 296 ? -14.906 1.753 19.301 1.00 95.12 296 LEU A O 1
ATOM 2350 N N . GLY A 1 297 ? -13.380 0.117 19.487 1.00 91.38 297 GLY A N 1
ATOM 2351 C CA . GLY A 1 297 ? -14.282 -1.003 19.210 1.00 91.38 297 GLY A CA 1
ATOM 2352 C C . GLY A 1 297 ? -13.809 -1.950 18.107 1.00 91.38 297 GLY A C 1
ATOM 2353 O O . GLY A 1 297 ? -14.474 -2.962 17.873 1.00 91.38 297 GLY A O 1
ATOM 2354 N N . TRP A 1 298 ? -12.682 -1.659 17.447 1.00 90.69 298 TRP A N 1
ATOM 2355 C CA . TRP A 1 298 ? -12.047 -2.613 16.539 1.00 90.69 298 TRP A CA 1
ATOM 2356 C C . TRP A 1 298 ? -11.580 -3.860 17.301 1.00 90.69 298 TRP A C 1
ATOM 2358 O O . TRP A 1 298 ? -11.240 -3.797 18.482 1.00 90.69 298 TRP A O 1
ATOM 2368 N N . LYS A 1 299 ? -11.582 -5.018 16.636 1.00 75.12 299 LYS A N 1
ATOM 2369 C CA . LYS A 1 299 ? -11.229 -6.308 17.251 1.00 75.12 299 LYS A CA 1
ATOM 2370 C C . LYS A 1 299 ? -10.000 -6.909 16.577 1.00 75.12 299 LYS A C 1
ATOM 2372 O O . LYS A 1 299 ? -10.076 -7.994 16.008 1.00 75.12 299 LYS A O 1
ATOM 2377 N N . TYR A 1 300 ? -8.870 -6.208 16.654 1.00 63.72 300 TYR A N 1
ATOM 2378 C CA . TYR A 1 300 ? -7.637 -6.595 15.959 1.00 63.72 300 TYR A CA 1
ATOM 2379 C C . TYR A 1 300 ? -6.914 -7.795 16.589 1.00 63.72 300 TYR A C 1
ATOM 2381 O O . TYR A 1 300 ? -6.093 -8.431 15.939 1.00 63.72 300 TYR A O 1
ATOM 2389 N N . SER A 1 301 ? -7.246 -8.186 17.827 1.00 53.44 301 SER A N 1
ATOM 2390 C CA . SER A 1 301 ? -6.895 -9.515 18.345 1.00 53.44 301 SER A CA 1
ATOM 2391 C C . SER A 1 301 ? -7.743 -9.931 19.554 1.00 53.44 301 SER A C 1
ATOM 2393 O O . SER A 1 301 ? -8.170 -9.104 20.354 1.00 53.44 301 SER A O 1
ATOM 2395 N N . LYS A 1 302 ? -7.916 -11.253 19.695 1.00 50.44 302 LYS A N 1
ATOM 2396 C CA . LYS A 1 302 ? -8.449 -11.990 20.856 1.00 50.44 302 LYS A CA 1
ATOM 2397 C C . LYS A 1 302 ? -9.909 -11.726 21.234 1.00 50.44 302 LYS A C 1
ATOM 2399 O O . LYS A 1 302 ? -10.261 -10.795 21.947 1.00 50.44 302 LYS A O 1
ATOM 2404 N N . SER A 1 303 ? -10.724 -12.741 20.980 1.00 44.22 303 SER A N 1
ATOM 2405 C CA . SER A 1 303 ? -11.651 -13.197 22.016 1.00 44.22 303 SER A CA 1
ATOM 2406 C C . SER A 1 303 ? -11.164 -14.552 22.517 1.00 44.22 303 SER A C 1
ATOM 2408 O O . SER A 1 303 ? -10.757 -15.381 21.704 1.00 44.22 303 SER A O 1
ATOM 2410 N N . ASP A 1 304 ? -11.213 -14.781 23.828 1.00 51.50 304 ASP A N 1
ATOM 2411 C CA . ASP A 1 304 ? -11.224 -16.118 24.429 1.00 51.50 304 ASP A CA 1
ATOM 2412 C C . ASP A 1 304 ? -12.399 -16.896 23.820 1.00 51.50 304 ASP A C 1
ATOM 2414 O O . ASP A 1 304 ? -13.536 -16.847 24.295 1.00 51.50 304 ASP A O 1
ATOM 2418 N N . GLN A 1 305 ? -12.161 -17.532 22.675 1.00 62.72 305 GLN A N 1
ATOM 2419 C CA . GLN A 1 305 ? -13.196 -18.282 21.989 1.00 62.72 305 GLN A CA 1
ATOM 2420 C C . GLN A 1 305 ? -13.339 -19.641 22.658 1.00 62.72 305 GLN A C 1
ATOM 2422 O O . GLN A 1 305 ? -12.365 -20.329 22.961 1.00 62.72 305 GLN A O 1
ATOM 2427 N N . THR A 1 306 ? -14.591 -20.052 22.847 1.00 75.25 306 THR A N 1
ATOM 2428 C CA . THR A 1 306 ? -14.944 -21.395 23.319 1.00 75.25 306 THR A CA 1
ATOM 2429 C C . THR A 1 306 ? -14.337 -22.492 22.428 1.00 75.25 306 THR A C 1
ATOM 2431 O O . THR A 1 306 ? -14.108 -23.610 22.895 1.00 75.25 306 THR A O 1
ATOM 2434 N N . VAL A 1 307 ? -14.053 -22.168 21.163 1.00 86.56 307 VAL A N 1
ATOM 2435 C CA . VAL A 1 307 ? -13.396 -23.016 20.165 1.00 86.56 307 VAL A CA 1
ATOM 2436 C C . VAL A 1 307 ? -12.353 -22.210 19.389 1.00 86.56 307 VAL A C 1
ATOM 2438 O O . VAL A 1 307 ? -12.588 -21.051 19.078 1.00 86.56 307 VAL A O 1
ATOM 2441 N N . GLN A 1 308 ? -11.216 -22.815 19.052 1.00 90.25 308 GLN A N 1
ATOM 2442 C CA . GLN A 1 308 ? -10.159 -22.196 18.244 1.00 90.25 308 GLN A CA 1
ATOM 2443 C C . GLN A 1 308 ? -9.702 -23.161 17.153 1.00 90.25 308 GLN A C 1
ATOM 2445 O O . GLN A 1 308 ? -9.554 -24.353 17.421 1.00 90.25 308 GLN A O 1
ATOM 2450 N N . ILE A 1 309 ? -9.431 -22.656 15.953 1.00 92.62 309 ILE A N 1
ATOM 2451 C CA . ILE A 1 309 ? -8.780 -23.434 14.892 1.00 92.62 309 ILE A CA 1
ATOM 2452 C C . ILE A 1 309 ? -7.274 -23.464 15.182 1.00 92.62 309 ILE A C 1
ATOM 2454 O O . ILE A 1 309 ? -6.680 -22.430 15.487 1.00 92.62 309 ILE A O 1
ATOM 2458 N N . LYS A 1 310 ? -6.660 -24.649 15.123 1.00 93.94 310 LYS A N 1
ATOM 2459 C CA . LYS A 1 310 ? -5.220 -24.860 15.318 1.00 93.94 310 LYS A CA 1
ATOM 2460 C C . LYS A 1 310 ? -4.654 -25.809 14.265 1.00 93.94 310 LYS A C 1
ATOM 2462 O O . LYS A 1 310 ? -5.377 -26.644 13.724 1.00 93.94 310 LYS A O 1
ATOM 2467 N N . CYS A 1 311 ? -3.356 -25.673 14.019 1.00 95.25 311 CYS A N 1
ATOM 2468 C CA . CYS A 1 311 ? -2.537 -26.528 13.169 1.00 95.25 311 CYS A CA 1
ATOM 2469 C C . CYS A 1 311 ? -1.193 -26.713 13.887 1.00 95.25 311 CYS A C 1
ATOM 2471 O O . CYS A 1 311 ? -0.643 -25.731 14.375 1.00 95.25 311 CYS A O 1
ATOM 2473 N N . ASP A 1 312 ? -0.690 -27.941 14.021 1.00 91.19 312 ASP A N 1
ATOM 2474 C CA . ASP A 1 312 ? 0.488 -28.204 14.871 1.00 91.19 312 ASP A CA 1
ATOM 2475 C C . ASP A 1 312 ? 1.798 -27.647 14.279 1.00 91.19 312 ASP A C 1
ATOM 2477 O O . ASP A 1 312 ? 2.761 -27.416 15.008 1.00 91.19 312 ASP A O 1
ATOM 2481 N N . ASP A 1 313 ? 1.848 -27.432 12.963 1.00 92.69 313 ASP A N 1
ATOM 2482 C CA . ASP A 1 313 ? 3.023 -26.965 12.221 1.00 92.69 313 ASP A CA 1
ATOM 2483 C C . ASP A 1 313 ? 2.980 -25.469 11.860 1.00 92.69 313 ASP A C 1
ATOM 2485 O O . ASP A 1 313 ? 3.815 -25.015 11.072 1.00 92.69 313 ASP A O 1
ATOM 2489 N N . ILE A 1 314 ? 2.016 -24.722 12.412 1.00 94.00 314 ILE A N 1
ATOM 2490 C CA . ILE A 1 314 ? 1.815 -23.287 12.175 1.00 94.00 314 ILE A CA 1
ATOM 2491 C C . ILE A 1 314 ? 1.634 -22.588 13.524 1.00 94.00 314 ILE A C 1
ATOM 2493 O O . ILE A 1 314 ? 0.813 -23.000 14.347 1.00 94.00 314 ILE A O 1
ATOM 2497 N N . ASP A 1 315 ? 2.404 -21.531 13.762 1.00 90.38 315 ASP A N 1
ATOM 2498 C CA . ASP A 1 315 ? 2.256 -20.709 14.960 1.00 90.38 315 ASP A CA 1
ATOM 2499 C C . ASP A 1 315 ? 1.065 -19.732 14.841 1.00 90.38 315 ASP A C 1
ATOM 2501 O O . ASP A 1 315 ? 0.232 -19.808 13.932 1.00 90.38 315 ASP A O 1
ATOM 2505 N N . ASP A 1 316 ? 0.940 -18.811 15.797 1.00 86.81 316 ASP A N 1
ATOM 2506 C CA . ASP A 1 316 ? -0.180 -17.869 15.826 1.00 86.81 316 ASP A CA 1
ATOM 2507 C C . ASP A 1 316 ? -0.117 -16.797 14.713 1.00 86.81 316 ASP A C 1
ATOM 2509 O O . ASP A 1 316 ? -1.106 -16.076 14.538 1.00 86.81 316 ASP A O 1
ATOM 2513 N N . THR A 1 317 ? 0.974 -16.711 13.933 1.00 90.56 317 THR A N 1
ATOM 2514 C CA . THR A 1 317 ? 1.074 -15.809 12.765 1.00 90.56 317 THR A CA 1
ATOM 2515 C C . THR A 1 317 ? 0.195 -16.270 11.604 1.00 90.56 317 THR A C 1
ATOM 2517 O O . THR A 1 317 ? -0.250 -15.452 10.806 1.00 90.56 317 THR A O 1
ATOM 2520 N N . GLY A 1 318 ? -0.081 -17.577 11.513 1.00 92.19 318 GLY A N 1
ATOM 2521 C CA . GLY A 1 318 ? -0.797 -18.162 10.379 1.00 92.19 318 GLY A CA 1
ATOM 2522 C C . GLY A 1 318 ? 0.030 -18.268 9.095 1.00 92.19 318 GLY A C 1
ATOM 2523 O O . GLY A 1 318 ? -0.534 -18.593 8.053 1.00 92.19 318 GLY A O 1
ATOM 2524 N N . ILE A 1 319 ? 1.340 -18.004 9.141 1.00 94.31 319 ILE A N 1
ATOM 2525 C CA . ILE A 1 319 ? 2.233 -18.057 7.976 1.00 94.31 319 ILE A CA 1
ATOM 2526 C C . ILE A 1 319 ? 2.784 -19.471 7.803 1.00 94.31 319 ILE A C 1
ATOM 2528 O O . ILE A 1 319 ? 3.309 -20.075 8.741 1.00 94.31 319 ILE A O 1
ATOM 2532 N N . THR A 1 320 ? 2.703 -20.012 6.590 1.00 95.38 320 THR A N 1
ATOM 2533 C CA . THR A 1 320 ? 3.283 -21.317 6.273 1.00 95.38 320 THR A CA 1
ATOM 2534 C C . THR A 1 320 ? 3.559 -21.482 4.779 1.00 95.38 320 THR A C 1
ATOM 2536 O O . THR A 1 320 ? 3.258 -20.603 3.987 1.00 95.38 320 THR A O 1
ATOM 2539 N N . SER A 1 321 ? 4.145 -22.608 4.374 1.00 95.56 321 SER A N 1
ATOM 2540 C CA . SER A 1 321 ? 4.480 -22.870 2.968 1.00 95.56 321 SER A CA 1
ATOM 2541 C C . SER A 1 321 ? 3.276 -23.342 2.156 1.00 95.56 321 SER A C 1
ATOM 2543 O O . SER A 1 321 ? 2.600 -24.275 2.569 1.00 95.56 321 SER A O 1
ATOM 2545 N N . ALA A 1 322 ? 3.087 -22.824 0.942 1.00 97.00 322 ALA A N 1
ATOM 2546 C CA . ALA A 1 322 ? 2.087 -23.361 0.013 1.00 97.00 322 ALA A CA 1
ATOM 2547 C C . ALA A 1 322 ? 2.423 -24.768 -0.529 1.00 97.00 322 ALA A C 1
ATOM 2549 O O . ALA A 1 322 ? 1.547 -25.471 -1.030 1.00 97.00 322 ALA A O 1
ATOM 2550 N N . TYR A 1 323 ? 3.685 -25.200 -0.427 1.00 96.12 323 TYR A N 1
ATOM 2551 C CA . TYR A 1 323 ? 4.218 -26.401 -1.087 1.00 96.12 323 TYR A CA 1
ATOM 2552 C C . TYR A 1 323 ? 4.008 -27.705 -0.316 1.00 96.12 323 TYR A C 1
ATOM 2554 O O . TYR A 1 323 ? 4.527 -28.755 -0.706 1.00 96.12 323 TYR A O 1
ATOM 2562 N N . ARG A 1 324 ? 3.273 -27.671 0.798 1.00 94.25 324 ARG A N 1
ATOM 2563 C CA . ARG A 1 324 ? 2.995 -28.857 1.609 1.00 94.25 324 ARG A CA 1
ATOM 2564 C C . ARG A 1 324 ? 1.550 -28.886 2.087 1.00 94.25 324 ARG A C 1
ATOM 2566 O O . ARG A 1 324 ? 0.835 -27.896 2.053 1.00 94.25 324 ARG A O 1
ATOM 2573 N N . GLN A 1 325 ? 1.123 -30.065 2.518 1.00 95.62 325 GLN A N 1
ATOM 2574 C CA . GLN A 1 325 ? -0.196 -30.263 3.105 1.00 95.62 325 GLN A CA 1
ATOM 2575 C C . GLN A 1 325 ? -0.222 -29.789 4.566 1.00 95.62 325 GLN A C 1
ATOM 2577 O O . GLN A 1 325 ? 0.725 -30.044 5.311 1.00 95.62 325 GLN A O 1
ATOM 2582 N N . HIS A 1 326 ? -1.353 -29.220 4.988 1.00 96.56 326 HIS A N 1
ATOM 2583 C CA . HIS A 1 326 ? -1.621 -28.791 6.364 1.00 96.56 326 HIS A CA 1
ATOM 2584 C C . HIS A 1 326 ? -2.895 -29.434 6.922 1.00 96.56 326 HIS A C 1
ATOM 2586 O O . HIS A 1 326 ? -3.842 -29.715 6.180 1.00 96.56 326 HIS A O 1
ATOM 2592 N N . ILE A 1 327 ? -2.919 -29.695 8.235 1.00 96.94 327 ILE A N 1
ATOM 2593 C CA . ILE A 1 327 ? -4.027 -30.392 8.905 1.00 96.94 327 ILE A CA 1
ATOM 2594 C C . ILE A 1 327 ? -4.520 -29.580 10.102 1.00 96.94 327 ILE A C 1
ATOM 2596 O O . ILE A 1 327 ? -3.888 -29.536 11.157 1.00 96.94 327 ILE A O 1
ATOM 2600 N N . PHE A 1 328 ? -5.714 -29.020 9.960 1.00 96.88 328 PHE A N 1
ATOM 2601 C CA . PHE A 1 328 ? -6.355 -28.178 10.958 1.00 96.88 328 PHE A CA 1
ATOM 2602 C C . PHE A 1 328 ? -7.336 -28.964 11.829 1.00 96.88 328 PHE A C 1
ATOM 2604 O O . PHE A 1 328 ? -7.931 -29.966 11.414 1.00 96.88 328 PHE A O 1
ATOM 2611 N N . TYR A 1 329 ? -7.515 -28.497 13.061 1.00 95.00 329 TYR A N 1
ATOM 2612 C CA . TYR A 1 329 ? -8.433 -29.072 14.038 1.00 95.00 329 TYR A CA 1
ATOM 2613 C C . TYR A 1 329 ? -8.970 -28.013 14.999 1.00 95.00 329 TYR A C 1
ATOM 2615 O O . TYR A 1 329 ? -8.423 -26.916 15.110 1.00 95.00 329 TYR A O 1
ATOM 2623 N N . ILE A 1 330 ? -10.042 -28.352 15.717 1.00 93.62 330 ILE A N 1
ATOM 2624 C CA . ILE A 1 330 ? -10.615 -27.475 16.739 1.00 93.62 330 ILE A CA 1
ATOM 2625 C C . ILE A 1 330 ? -10.037 -27.798 18.113 1.00 93.62 330 ILE A C 1
ATOM 2627 O O . ILE A 1 330 ? -10.191 -28.906 18.625 1.00 93.62 330 ILE A O 1
ATOM 2631 N N . LYS A 1 331 ? -9.419 -26.796 18.737 1.00 90.88 331 LYS A N 1
ATOM 2632 C CA . LYS A 1 331 ? -9.013 -26.804 20.140 1.00 90.88 331 LYS A CA 1
ATOM 2633 C C . LYS A 1 331 ? -10.108 -26.177 20.999 1.00 90.88 331 LYS A C 1
ATOM 2635 O O . LYS A 1 331 ? -10.593 -25.084 20.715 1.00 90.88 331 LYS A O 1
ATOM 2640 N N . THR A 1 332 ? -10.479 -26.856 22.078 1.00 87.69 332 THR A N 1
ATOM 2641 C CA . THR A 1 332 ? -11.455 -26.363 23.054 1.00 87.69 332 THR A CA 1
ATOM 2642 C C . THR A 1 332 ? -11.241 -27.022 24.413 1.00 87.69 332 THR A C 1
ATOM 2644 O O . THR A 1 332 ? -10.811 -28.170 24.501 1.00 87.69 332 THR A O 1
ATOM 2647 N N . ASN A 1 333 ? -11.562 -26.291 25.481 1.00 81.56 333 ASN A N 1
ATOM 2648 C CA . ASN A 1 333 ? -11.492 -26.781 26.862 1.00 81.56 333 ASN A CA 1
ATOM 2649 C C . ASN A 1 333 ? -12.795 -27.476 27.307 1.00 81.56 333 ASN A C 1
ATOM 2651 O O . ASN A 1 333 ? -12.936 -27.848 28.467 1.00 81.56 333 ASN A O 1
ATOM 2655 N N . SER A 1 334 ? -13.777 -27.593 26.411 1.00 79.69 334 SER A N 1
ATOM 2656 C CA . SER A 1 334 ? -15.173 -27.927 26.717 1.00 79.69 334 SER A CA 1
ATOM 2657 C C . SER A 1 334 ? -15.654 -29.211 26.016 1.00 79.69 334 SER A C 1
ATOM 2659 O O . SER A 1 334 ? -16.848 -29.398 25.822 1.00 79.69 334 SER A O 1
ATOM 2661 N N . GLY A 1 335 ? -14.740 -30.123 25.662 1.00 80.19 335 GLY A N 1
ATOM 2662 C CA . GLY A 1 335 ? -15.051 -31.379 24.955 1.00 80.19 335 GLY A CA 1
ATOM 2663 C C . GLY A 1 335 ? -15.097 -31.229 23.428 1.00 80.19 335 GLY A C 1
ATOM 2664 O O . GLY A 1 335 ? -14.994 -30.125 22.916 1.00 80.19 335 GLY A O 1
ATOM 2665 N N . ALA A 1 336 ? -15.214 -32.332 22.683 1.00 84.12 336 ALA A N 1
ATOM 2666 C CA . ALA A 1 336 ? -15.185 -32.288 21.217 1.00 84.12 336 ALA A CA 1
ATOM 2667 C C . ALA A 1 336 ? -16.476 -31.669 20.638 1.00 84.12 336 ALA A C 1
ATOM 2669 O O . ALA A 1 336 ? -17.574 -32.068 21.047 1.00 84.12 336 ALA A O 1
ATOM 2670 N N . PRO A 1 337 ? -16.377 -30.724 19.683 1.00 87.25 337 PRO A N 1
ATOM 2671 C CA . PRO A 1 337 ? -17.524 -30.296 18.896 1.00 87.25 337 PRO A CA 1
ATOM 2672 C C . PRO A 1 337 ? -18.196 -31.471 18.177 1.00 87.25 337 PRO A C 1
ATOM 2674 O O . PRO A 1 337 ? -17.608 -32.520 17.939 1.00 87.25 337 PRO A O 1
ATOM 2677 N N . SER A 1 338 ? -19.450 -31.280 17.793 1.00 89.19 338 SER A N 1
ATOM 2678 C CA . SER A 1 338 ? -20.184 -32.169 16.892 1.00 89.19 338 SER A CA 1
ATOM 2679 C C . SER A 1 338 ? -20.658 -31.381 15.674 1.00 89.19 338 SER A C 1
ATOM 2681 O O . SER A 1 338 ? -20.658 -30.150 15.701 1.00 89.19 338 SER A O 1
ATOM 2683 N N . SER A 1 339 ? -21.094 -32.074 14.618 1.00 92.06 339 SER A N 1
ATOM 2684 C CA . SER A 1 339 ? -21.581 -31.436 13.380 1.00 92.06 339 SER A CA 1
ATOM 2685 C C . SER A 1 339 ? -20.551 -30.479 12.766 1.00 92.06 339 SER A C 1
ATOM 2687 O O . SER A 1 339 ? -20.859 -29.320 12.507 1.00 92.06 339 SER A O 1
ATOM 2689 N N . TYR A 1 340 ? -19.314 -30.958 12.599 1.00 94.44 340 TYR A N 1
ATOM 2690 C CA . TYR A 1 340 ? -18.228 -30.179 12.005 1.00 94.44 340 TYR A CA 1
ATOM 2691 C C . TYR A 1 340 ? -18.629 -29.698 10.613 1.00 94.44 340 TYR A C 1
ATOM 2693 O O . TYR A 1 340 ? -19.095 -30.496 9.802 1.00 94.44 340 TYR A O 1
ATOM 2701 N N . CYS A 1 341 ? -18.422 -28.414 10.351 1.00 96.19 341 CYS A N 1
ATOM 2702 C CA . CYS A 1 341 ? -18.606 -27.800 9.049 1.00 96.19 341 CYS A CA 1
ATOM 2703 C C . CYS A 1 341 ? -17.477 -26.789 8.838 1.00 96.19 341 CYS A C 1
ATOM 2705 O O . CYS A 1 341 ? -17.414 -25.751 9.501 1.00 96.19 341 CYS A O 1
ATOM 2707 N N . TRP A 1 342 ? -16.562 -27.143 7.946 1.00 97.50 342 TRP A N 1
ATOM 2708 C CA . TRP A 1 342 ? -15.428 -26.336 7.531 1.00 97.50 342 TRP A CA 1
ATOM 2709 C C . TRP A 1 342 ? -15.688 -25.747 6.157 1.00 97.50 342 TRP A C 1
ATOM 2711 O O . TRP A 1 342 ? -16.158 -26.453 5.262 1.00 97.50 342 TRP A O 1
ATOM 2721 N N . THR A 1 343 ? -15.271 -24.502 5.980 1.00 97.44 343 THR A N 1
ATOM 2722 C CA . THR A 1 343 ? -15.275 -23.793 4.706 1.00 97.44 343 THR A CA 1
ATOM 2723 C C . THR A 1 343 ? -13.920 -23.123 4.537 1.00 97.44 343 THR A C 1
ATOM 2725 O O . THR A 1 343 ? -13.515 -22.326 5.376 1.00 97.44 343 THR A O 1
ATOM 2728 N N . VAL A 1 344 ? -13.209 -23.457 3.466 1.00 97.25 344 VAL A N 1
ATOM 2729 C CA . VAL A 1 344 ? -11.919 -22.862 3.105 1.00 97.25 344 VAL A CA 1
ATOM 2730 C C . VAL A 1 344 ? -12.127 -22.027 1.858 1.00 97.25 344 VAL A C 1
ATOM 2732 O O . VAL A 1 344 ? -12.634 -22.554 0.871 1.00 97.25 344 VAL A O 1
ATOM 2735 N N . SER A 1 345 ? -11.751 -20.753 1.902 1.00 95.56 345 SER A N 1
ATOM 2736 C CA . SER A 1 345 ? -11.970 -19.804 0.809 1.00 95.56 345 SER A CA 1
ATOM 2737 C C . SER A 1 345 ? -10.638 -19.305 0.265 1.00 95.56 345 SER A C 1
ATOM 2739 O O . SER A 1 345 ? -9.909 -18.602 0.967 1.00 95.56 345 SER A O 1
ATOM 2741 N N . PHE A 1 346 ? -10.343 -19.662 -0.984 1.00 95.94 346 PHE A N 1
ATOM 2742 C CA . PHE A 1 346 ? -9.186 -19.187 -1.735 1.00 95.94 346 PHE A CA 1
ATOM 2743 C C . PHE A 1 346 ? -9.609 -18.055 -2.681 1.00 95.94 346 PHE A C 1
ATOM 2745 O O . PHE A 1 346 ? -10.536 -18.261 -3.465 1.00 95.94 346 PHE A O 1
ATOM 2752 N N . PRO A 1 347 ? -8.978 -16.873 -2.634 1.00 93.56 347 PRO A N 1
ATOM 2753 C CA . PRO A 1 347 ? -9.331 -15.754 -3.502 1.00 93.56 347 PRO A CA 1
ATOM 2754 C C . PRO A 1 347 ? -8.840 -16.007 -4.931 1.00 93.56 347 PRO A C 1
ATOM 2756 O O . PRO A 1 347 ? -7.669 -16.323 -5.133 1.00 93.56 347 PRO A O 1
ATOM 2759 N N . LEU A 1 348 ? -9.714 -15.854 -5.924 1.00 94.62 348 LEU A N 1
ATOM 2760 C CA . LEU A 1 348 ? -9.388 -16.085 -7.338 1.00 94.62 348 LEU A CA 1
ATOM 2761 C C . LEU A 1 348 ? -8.970 -14.791 -8.049 1.00 94.62 348 LEU A C 1
ATOM 2763 O O . LEU A 1 348 ? -9.543 -13.734 -7.775 1.00 94.62 348 LEU A O 1
ATOM 2767 N N . LYS A 1 349 ? -8.006 -14.861 -8.986 1.00 90.44 349 LYS A N 1
ATOM 2768 C CA . LYS A 1 349 ? -7.535 -13.675 -9.744 1.00 90.44 349 LYS A CA 1
ATOM 2769 C C . LYS A 1 349 ? -8.637 -13.006 -10.573 1.00 90.44 349 LYS A C 1
ATOM 2771 O O . LYS A 1 349 ? -8.598 -11.793 -10.756 1.00 90.44 349 LYS A O 1
ATOM 2776 N N . ASP A 1 350 ? -9.607 -13.772 -11.069 1.00 88.44 350 ASP A N 1
ATOM 2777 C CA . ASP A 1 350 ? -10.764 -13.272 -11.827 1.00 88.44 350 ASP A CA 1
ATOM 2778 C C . ASP A 1 350 ? -11.894 -12.724 -10.934 1.00 88.44 350 ASP A C 1
ATOM 2780 O O . ASP A 1 350 ? -12.892 -12.200 -11.435 1.00 88.44 350 ASP A O 1
ATOM 2784 N N . GLY A 1 351 ? -11.705 -12.778 -9.614 1.00 86.56 351 GLY A N 1
ATOM 2785 C CA . GLY A 1 351 ? -12.638 -12.300 -8.607 1.00 86.56 351 GLY A CA 1
ATOM 2786 C C . GLY A 1 351 ? -13.441 -13.423 -7.950 1.00 86.56 351 GLY A C 1
ATOM 2787 O O . GLY A 1 351 ? -13.672 -14.495 -8.501 1.00 86.56 351 GLY A O 1
ATOM 2788 N N . GLY A 1 352 ? -13.910 -13.162 -6.730 1.00 90.81 352 GLY A N 1
ATOM 2789 C CA . GLY A 1 352 ? -14.618 -14.160 -5.931 1.00 90.81 352 GLY A CA 1
ATOM 2790 C C . GLY A 1 352 ? -13.678 -15.180 -5.285 1.00 90.81 352 GLY A C 1
ATOM 2791 O O . GLY A 1 352 ? -12.506 -14.896 -5.035 1.00 90.81 352 GLY A O 1
ATOM 2792 N N . TYR A 1 353 ? -14.224 -16.354 -4.958 1.00 93.25 353 TYR A N 1
ATOM 2793 C CA . TYR A 1 353 ? -13.522 -17.372 -4.181 1.00 93.25 353 TYR A CA 1
ATOM 2794 C C . TYR A 1 353 ? -13.769 -18.778 -4.720 1.00 93.25 353 TYR A C 1
ATOM 2796 O O . TYR A 1 353 ? -14.898 -19.141 -5.054 1.00 93.25 353 TYR A O 1
ATOM 2804 N N . GLU A 1 354 ? -12.727 -19.602 -4.700 1.00 95.00 354 GLU A N 1
ATOM 2805 C CA . GLU A 1 354 ? -12.872 -21.050 -4.703 1.00 95.00 354 GLU A CA 1
ATOM 2806 C C . GLU A 1 354 ? -13.092 -21.533 -3.274 1.00 95.00 354 GLU A C 1
ATOM 2808 O O . GLU A 1 354 ? -12.336 -21.202 -2.358 1.00 95.00 354 GLU A O 1
ATOM 2813 N N . THR A 1 355 ? -14.142 -22.331 -3.084 1.00 94.94 355 THR A N 1
ATOM 2814 C CA . THR A 1 355 ? -14.535 -22.810 -1.764 1.00 94.94 355 THR A CA 1
ATOM 2815 C C . THR A 1 355 ? -14.409 -24.321 -1.654 1.00 94.94 355 THR A C 1
ATOM 2817 O O . THR A 1 355 ? -15.041 -25.067 -2.403 1.00 94.94 355 THR A O 1
ATOM 2820 N N . VAL A 1 356 ? -13.664 -24.777 -0.649 1.00 93.94 356 VAL A N 1
ATOM 2821 C CA . VAL A 1 356 ? -13.574 -26.190 -0.269 1.00 93.94 356 VAL A CA 1
ATOM 2822 C C . VAL A 1 356 ? -14.330 -26.399 1.037 1.00 93.94 356 VAL A C 1
ATOM 2824 O O . VAL A 1 356 ? -14.052 -25.736 2.034 1.00 93.94 356 VAL A O 1
ATOM 2827 N N . ASN A 1 357 ? -15.284 -27.332 1.048 1.00 96.06 357 ASN A N 1
ATOM 2828 C CA . ASN A 1 357 ? -16.070 -27.659 2.238 1.00 96.06 357 ASN A CA 1
ATOM 2829 C C . ASN A 1 357 ? -15.709 -29.045 2.783 1.00 96.06 357 ASN A C 1
ATOM 2831 O O . ASN A 1 357 ? -15.467 -29.977 2.015 1.00 96.06 357 ASN A O 1
ATOM 2835 N N . SER A 1 358 ? -15.719 -29.205 4.107 1.00 96.38 358 SER A N 1
ATOM 2836 C CA . SER A 1 358 ? -15.486 -30.495 4.767 1.00 96.38 358 SER A CA 1
ATOM 2837 C C . SER A 1 358 ? -16.318 -30.627 6.036 1.00 96.38 358 SER A C 1
ATOM 2839 O O . SER A 1 358 ? -16.427 -29.684 6.809 1.00 96.38 358 SER A O 1
ATOM 2841 N N . ASN A 1 359 ? -16.847 -31.824 6.291 1.00 96.00 359 ASN A N 1
ATOM 2842 C CA . ASN A 1 359 ? -17.554 -32.148 7.538 1.00 96.00 359 ASN A CA 1
ATOM 2843 C C . ASN A 1 359 ? -16.737 -33.064 8.465 1.00 96.00 359 ASN A C 1
ATOM 2845 O O . ASN A 1 359 ? -17.272 -33.685 9.383 1.00 96.00 359 ASN A O 1
ATOM 2849 N N . SER A 1 360 ? -15.441 -33.207 8.185 1.00 94.75 360 SER A N 1
ATOM 2850 C CA . SER A 1 360 ? -14.540 -34.063 8.957 1.00 94.75 360 SER A CA 1
ATOM 2851 C C . SER A 1 360 ? -14.103 -33.382 10.255 1.00 94.75 360 SER A C 1
ATOM 2853 O O . SER A 1 360 ? -14.028 -32.158 10.333 1.00 94.75 360 SER A O 1
ATOM 2855 N N . GLU A 1 361 ? -13.746 -34.174 11.268 1.00 94.06 361 GLU A N 1
ATOM 2856 C CA . GLU A 1 361 ? -13.169 -33.647 12.516 1.00 94.06 361 GLU A CA 1
ATOM 2857 C C . GLU A 1 361 ? -11.862 -32.874 12.265 1.00 94.06 361 GLU A C 1
ATOM 2859 O O . GLU A 1 361 ? -11.599 -31.847 12.893 1.00 94.06 361 GLU A O 1
ATOM 2864 N N . ARG A 1 362 ? -11.056 -33.367 11.317 1.00 95.12 362 ARG A N 1
ATOM 2865 C CA . ARG A 1 362 ? -9.828 -32.734 10.833 1.00 95.12 362 ARG A CA 1
ATOM 2866 C C . ARG A 1 362 ? -10.062 -32.167 9.438 1.00 95.12 362 ARG A C 1
ATOM 2868 O O . ARG A 1 362 ? -10.575 -32.871 8.568 1.00 95.12 362 ARG A O 1
ATOM 2875 N N . LEU A 1 363 ? -9.648 -30.926 9.216 1.00 97.19 363 LEU A N 1
ATOM 2876 C CA . LEU A 1 363 ? -9.627 -30.312 7.893 1.00 97.19 363 LEU A CA 1
ATOM 2877 C C . LEU A 1 363 ? -8.238 -30.506 7.281 1.00 97.19 363 LEU A C 1
ATOM 2879 O O . LEU A 1 363 ? -7.237 -30.172 7.906 1.00 97.19 363 LEU A O 1
ATOM 2883 N N . VAL A 1 364 ? -8.182 -31.030 6.059 1.00 96.25 364 VAL A N 1
ATOM 2884 C CA . VAL A 1 364 ? -6.935 -31.201 5.308 1.00 96.25 364 VAL A CA 1
ATOM 2885 C C . VAL A 1 364 ? -6.916 -30.198 4.165 1.00 96.25 364 VAL A C 1
ATOM 2887 O O . VAL A 1 364 ? -7.817 -30.217 3.328 1.00 96.25 364 VAL A O 1
ATOM 2890 N N . ILE A 1 365 ? -5.888 -29.353 4.126 1.00 95.56 365 ILE A N 1
ATOM 2891 C CA . ILE A 1 365 ? -5.614 -28.449 3.007 1.00 95.56 365 ILE A CA 1
ATOM 2892 C C . ILE A 1 365 ? -4.394 -29.007 2.260 1.00 95.56 365 ILE A C 1
ATOM 2894 O O . ILE A 1 365 ? -3.326 -29.112 2.871 1.00 95.56 365 ILE A O 1
ATOM 2898 N N . PRO A 1 366 ? -4.535 -29.444 0.992 1.00 94.38 366 PRO A N 1
ATOM 2899 C CA . PRO A 1 366 ? -3.417 -29.970 0.211 1.00 94.38 366 PRO A CA 1
ATOM 2900 C C . PRO A 1 366 ? -2.427 -28.862 -0.172 1.00 94.38 366 PRO A C 1
ATOM 2902 O O . PRO A 1 366 ? -2.752 -27.679 -0.091 1.00 94.38 366 PRO A O 1
ATOM 2905 N N . ALA A 1 367 ? -1.235 -29.260 -0.625 1.00 95.88 367 ALA A N 1
ATOM 2906 C CA . ALA A 1 367 ? -0.289 -28.331 -1.239 1.00 95.88 367 ALA A CA 1
ATOM 2907 C C . ALA A 1 367 ? -0.917 -27.649 -2.468 1.00 95.88 367 ALA A C 1
ATOM 2909 O O . ALA A 1 367 ? -1.654 -28.288 -3.227 1.00 95.88 367 ALA A O 1
ATOM 2910 N N . VAL A 1 368 ? -0.600 -26.373 -2.672 1.00 95.62 368 VAL A N 1
ATOM 2911 C CA . VAL A 1 368 ? -1.025 -25.610 -3.848 1.00 95.62 368 VAL A CA 1
ATOM 2912 C C . VAL A 1 368 ? -0.241 -26.096 -5.065 1.00 95.62 368 VAL A C 1
ATOM 2914 O O . VAL A 1 368 ? 0.984 -26.184 -5.032 1.00 95.62 368 VAL A O 1
ATOM 2917 N N . THR A 1 369 ? -0.955 -26.440 -6.137 1.00 91.75 369 THR A N 1
ATOM 2918 C CA . THR A 1 369 ? -0.355 -26.923 -7.395 1.00 91.75 369 THR A CA 1
ATOM 2919 C C . THR A 1 369 ? -0.456 -25.925 -8.542 1.00 91.75 369 THR A C 1
ATOM 2921 O O . THR A 1 369 ? 0.303 -26.029 -9.497 1.00 91.75 369 THR A O 1
ATOM 2924 N N . ASP A 1 370 ? -1.416 -25.006 -8.469 1.00 92.25 370 ASP A N 1
ATOM 2925 C CA . ASP A 1 370 ? -1.675 -23.971 -9.469 1.00 92.25 370 ASP A CA 1
ATOM 2926 C C . ASP A 1 370 ? -1.728 -22.628 -8.739 1.00 92.25 370 ASP A C 1
ATOM 2928 O O . ASP A 1 370 ? -2.770 -22.223 -8.223 1.00 92.25 370 ASP A O 1
ATOM 2932 N N . GLU A 1 371 ? -0.554 -22.018 -8.582 1.00 92.56 371 GLU A N 1
ATOM 2933 C CA . GLU A 1 371 ? -0.370 -20.745 -7.875 1.00 92.56 371 GLU A CA 1
ATOM 2934 C C . GLU A 1 371 ? -1.059 -19.608 -8.640 1.00 92.56 371 GLU A C 1
ATOM 2936 O O . GLU A 1 371 ? -1.780 -18.800 -8.057 1.00 92.56 371 GLU A O 1
ATOM 2941 N N . ASP A 1 372 ? -0.939 -19.625 -9.971 1.00 90.81 372 ASP A N 1
ATOM 2942 C CA . ASP A 1 372 ? -1.404 -18.563 -10.861 1.00 90.81 372 ASP A CA 1
ATOM 2943 C C . ASP A 1 372 ? -2.917 -18.354 -10.867 1.00 90.81 372 ASP A C 1
ATOM 2945 O O . ASP A 1 372 ? -3.389 -17.308 -11.318 1.00 90.81 372 ASP A O 1
ATOM 2949 N N . LYS A 1 373 ? -3.675 -19.318 -10.348 1.00 94.44 373 LYS A N 1
ATOM 2950 C CA . LYS A 1 373 ? -5.124 -19.234 -10.180 1.00 94.44 373 LYS A CA 1
ATOM 2951 C C . LYS A 1 373 ? -5.552 -18.201 -9.130 1.00 94.44 373 LYS A C 1
ATOM 2953 O O . LYS A 1 373 ? -6.636 -17.619 -9.249 1.00 94.44 373 LYS A O 1
ATOM 2958 N N . TYR A 1 374 ? -4.741 -17.981 -8.097 1.00 96.00 374 TYR A N 1
ATOM 2959 C CA . TYR A 1 374 ? -5.154 -17.250 -6.898 1.00 96.00 374 TYR A CA 1
ATOM 2960 C C . TYR A 1 374 ? -4.609 -15.823 -6.840 1.00 96.00 374 TYR A C 1
ATOM 2962 O O . TYR A 1 374 ? -3.586 -15.497 -7.434 1.00 96.00 374 TYR A O 1
ATOM 2970 N N . VAL A 1 375 ? -5.301 -14.944 -6.111 1.00 93.25 375 VAL A N 1
ATOM 2971 C CA . VAL A 1 375 ? -4.815 -13.579 -5.861 1.00 93.25 375 VAL A CA 1
ATOM 2972 C C . VAL A 1 375 ? -3.572 -13.633 -4.979 1.00 93.25 375 VAL A C 1
ATOM 2974 O O . VAL A 1 375 ? -3.612 -14.212 -3.892 1.00 93.25 375 VAL A O 1
ATOM 2977 N N . HIS A 1 376 ? -2.505 -12.972 -5.424 1.00 93.69 376 HIS A N 1
ATOM 2978 C CA . HIS A 1 376 ? -1.288 -12.792 -4.643 1.00 93.69 376 HIS A CA 1
ATOM 2979 C C . HIS A 1 376 ? -1.334 -11.472 -3.863 1.00 93.69 376 HIS A C 1
ATOM 2981 O O . HIS A 1 376 ? -1.851 -10.454 -4.339 1.00 93.69 376 HIS A O 1
ATOM 2987 N N . THR A 1 377 ? -0.823 -11.488 -2.633 1.00 91.38 377 THR A N 1
ATOM 2988 C CA . THR A 1 377 ? -0.526 -10.266 -1.875 1.00 91.38 377 THR A CA 1
ATOM 2989 C C . THR A 1 377 ? 0.690 -9.559 -2.474 1.00 91.38 377 THR A C 1
ATOM 2991 O O . THR A 1 377 ? 1.439 -10.152 -3.240 1.00 91.38 377 THR A O 1
ATOM 2994 N N . LEU A 1 378 ? 0.955 -8.307 -2.081 1.00 87.12 378 LEU A N 1
ATOM 2995 C CA . LEU A 1 378 ? 2.215 -7.648 -2.461 1.00 87.12 378 LEU A CA 1
ATOM 2996 C C . LEU A 1 378 ? 3.453 -8.417 -1.975 1.00 87.12 378 LEU A C 1
ATOM 2998 O O . LEU A 1 378 ? 4.479 -8.427 -2.648 1.00 87.12 378 LEU A O 1
ATOM 3002 N N . ASP A 1 379 ? 3.340 -9.099 -0.833 1.00 89.69 379 ASP A N 1
ATOM 3003 C CA . ASP A 1 379 ? 4.382 -9.978 -0.299 1.00 89.69 379 ASP A CA 1
ATOM 3004 C C . ASP A 1 379 ? 4.473 -11.324 -1.051 1.00 89.69 379 ASP A C 1
ATOM 3006 O O . ASP A 1 379 ? 5.286 -12.158 -0.671 1.00 89.69 379 ASP A O 1
ATOM 3010 N N . GLY A 1 380 ? 3.700 -11.533 -2.127 1.00 92.56 380 GLY A N 1
ATOM 3011 C CA . GLY A 1 380 ? 3.734 -12.725 -2.985 1.00 92.56 380 GLY A CA 1
ATOM 3012 C C . GLY A 1 380 ? 3.060 -13.964 -2.393 1.00 92.56 380 GLY A C 1
ATOM 3013 O O . GLY A 1 380 ? 3.368 -15.078 -2.801 1.00 92.56 380 GLY A O 1
ATOM 3014 N N . ASP A 1 381 ? 2.171 -13.797 -1.412 1.00 94.62 381 ASP A N 1
ATOM 3015 C CA . ASP A 1 381 ? 1.507 -14.910 -0.725 1.00 94.62 381 ASP A CA 1
ATOM 3016 C C . ASP A 1 381 ? 0.059 -15.097 -1.192 1.00 94.62 381 ASP A C 1
ATOM 3018 O O . ASP A 1 381 ? -0.585 -14.156 -1.658 1.00 94.62 381 ASP A O 1
ATOM 3022 N N . ILE A 1 382 ? -0.516 -16.273 -0.932 1.00 95.88 382 ILE A N 1
ATOM 3023 C CA . ILE A 1 382 ? -1.964 -16.501 -1.040 1.00 95.88 382 ILE A CA 1
ATOM 3024 C C . ILE A 1 382 ? -2.585 -16.421 0.356 1.00 95.88 382 ILE A C 1
ATOM 3026 O O . ILE A 1 382 ? -2.199 -17.163 1.263 1.00 95.88 382 ILE A O 1
ATOM 3030 N N . ARG A 1 383 ? -3.590 -15.556 0.536 1.00 93.69 383 ARG A N 1
ATOM 3031 C CA . ARG A 1 383 ? -4.375 -15.498 1.781 1.00 93.69 383 ARG A CA 1
ATOM 3032 C C . ARG A 1 383 ? -5.626 -16.340 1.688 1.00 93.69 383 ARG A C 1
ATOM 3034 O O . ARG A 1 383 ? -6.467 -16.112 0.828 1.00 93.69 383 ARG A O 1
ATOM 3041 N N . VAL A 1 384 ? -5.772 -17.266 2.621 1.00 95.12 384 VAL A N 1
ATOM 3042 C CA . VAL A 1 384 ? -6.873 -18.220 2.685 1.00 95.12 384 VAL A CA 1
ATOM 3043 C C . VAL A 1 384 ? -7.636 -18.011 3.984 1.00 95.12 384 VAL A C 1
ATOM 3045 O O . VAL A 1 384 ? -7.043 -17.980 5.061 1.00 95.12 384 VAL A O 1
ATOM 3048 N N . ILE A 1 385 ? -8.961 -17.914 3.899 1.00 94.19 385 ILE A N 1
ATOM 3049 C CA . ILE A 1 385 ? -9.816 -17.858 5.089 1.00 94.19 385 ILE A CA 1
ATOM 3050 C C . ILE A 1 385 ? -10.403 -19.239 5.353 1.00 94.19 385 ILE A C 1
ATOM 3052 O O . ILE A 1 385 ? -11.089 -19.811 4.505 1.00 94.19 385 ILE A O 1
ATOM 3056 N N . ILE A 1 386 ? -10.148 -19.761 6.549 1.00 95.69 386 ILE A N 1
ATOM 3057 C CA . ILE A 1 386 ? -10.743 -20.991 7.062 1.00 95.69 386 ILE A CA 1
ATOM 3058 C C . ILE A 1 386 ? -11.826 -20.605 8.063 1.00 95.69 386 ILE A C 1
ATOM 3060 O O . ILE A 1 386 ? -11.545 -20.034 9.114 1.00 95.69 386 ILE A O 1
ATOM 3064 N N . SER A 1 387 ? -13.064 -20.966 7.766 1.00 94.50 387 SER A N 1
ATOM 3065 C CA . SER A 1 387 ? -14.206 -20.808 8.657 1.00 94.50 387 SER A CA 1
ATOM 3066 C C . SER A 1 387 ? -14.649 -22.161 9.188 1.00 94.50 387 SER A C 1
ATOM 3068 O O . SER A 1 387 ? -14.761 -23.137 8.446 1.00 94.50 387 SER A O 1
ATOM 3070 N N . PHE A 1 388 ? -14.936 -22.210 10.482 1.00 94.38 388 PHE A N 1
ATOM 3071 C CA . PHE A 1 388 ? -15.523 -23.361 11.146 1.00 94.38 388 PHE A CA 1
ATOM 3072 C C . PHE A 1 388 ? -16.875 -22.996 11.748 1.00 94.38 388 PHE A C 1
ATOM 3074 O O . PHE A 1 388 ? -17.033 -21.952 12.384 1.00 94.38 388 PHE A O 1
ATOM 3081 N N . SER A 1 389 ? -17.829 -23.912 11.621 1.00 93.50 389 SER A N 1
ATOM 3082 C CA . SER A 1 389 ? -19.054 -23.931 12.409 1.00 93.50 389 SER A CA 1
ATOM 3083 C C . SER A 1 389 ? -19.335 -25.338 12.936 1.00 93.50 389 SER A C 1
ATOM 3085 O O . SER A 1 389 ? -19.004 -26.342 12.305 1.00 93.50 389 SER A O 1
ATOM 3087 N N . GLY A 1 390 ? -19.932 -25.416 14.123 1.00 92.31 390 GLY A N 1
ATOM 3088 C CA . GLY A 1 390 ? -20.295 -26.683 14.745 1.00 92.31 390 GLY A CA 1
ATOM 3089 C C . GLY A 1 390 ? -21.150 -26.506 15.992 1.00 92.31 390 GLY A C 1
ATOM 3090 O O . GLY A 1 390 ? -21.641 -25.416 16.287 1.00 92.31 390 GLY A O 1
ATOM 3091 N N . MET A 1 391 ? -21.329 -27.594 16.737 1.00 90.62 391 MET A N 1
ATOM 3092 C CA . MET A 1 391 ? -22.173 -27.647 17.930 1.00 90.62 391 MET A CA 1
ATOM 3093 C C . MET A 1 391 ? -21.377 -28.110 19.147 1.00 90.62 391 MET A C 1
ATOM 3095 O O . MET A 1 391 ? -20.833 -29.215 19.151 1.00 90.62 391 MET A O 1
ATOM 3099 N N . LEU A 1 392 ? -21.379 -27.306 20.211 1.00 88.75 392 LEU A N 1
ATOM 3100 C CA . LEU A 1 392 ? -20.764 -27.629 21.496 1.00 88.75 392 LEU A CA 1
ATOM 3101 C C . LEU A 1 392 ? -21.815 -27.534 22.608 1.00 88.75 392 LEU A C 1
ATOM 3103 O O . LEU A 1 392 ? -22.433 -26.488 22.798 1.00 88.75 392 LEU A O 1
ATOM 3107 N N . PHE A 1 393 ? -22.070 -28.643 23.309 1.00 86.06 393 PHE A N 1
ATOM 3108 C CA . PHE A 1 393 ? -23.152 -28.760 24.303 1.00 86.06 393 PHE A CA 1
ATOM 3109 C C . PHE A 1 393 ? -24.519 -28.239 23.814 1.00 86.06 393 PHE A C 1
ATOM 3111 O O . PHE A 1 393 ? -25.247 -27.569 24.546 1.00 86.06 393 PHE A O 1
ATOM 3118 N N . GLY A 1 394 ? -24.864 -28.514 22.552 1.00 83.25 394 GLY A N 1
ATOM 3119 C CA . GLY A 1 394 ? -26.127 -28.068 21.954 1.00 83.25 394 GLY A CA 1
ATOM 3120 C C . GLY A 1 394 ? -26.181 -26.579 21.585 1.00 83.25 394 GLY A C 1
ATOM 3121 O O . GLY A 1 394 ? -27.238 -26.111 21.171 1.00 83.25 394 GLY A O 1
ATOM 3122 N N . LYS A 1 395 ? -25.074 -25.833 21.707 1.00 88.38 395 LYS A N 1
ATOM 3123 C CA . LYS A 1 395 ? -24.955 -24.440 21.255 1.00 88.38 395 LYS A CA 1
ATOM 3124 C C . LYS A 1 395 ? -24.103 -24.349 19.995 1.00 88.38 395 LYS A C 1
ATOM 3126 O O . LYS A 1 395 ? -23.056 -24.990 19.914 1.00 88.38 395 LYS A O 1
ATOM 3131 N N . ALA A 1 396 ? -24.542 -23.528 19.045 1.00 89.31 396 ALA A N 1
ATOM 3132 C CA . ALA A 1 396 ? -23.761 -23.226 17.856 1.00 89.31 396 ALA A CA 1
ATOM 3133 C C . ALA A 1 396 ? -22.489 -22.465 18.243 1.00 89.31 396 ALA A C 1
ATOM 3135 O O . ALA A 1 396 ? -22.535 -21.515 19.027 1.00 89.31 396 ALA A O 1
ATOM 3136 N N . VAL A 1 397 ? -21.366 -22.897 17.682 1.00 89.75 397 VAL A N 1
ATOM 3137 C CA . VAL A 1 397 ? -20.060 -22.256 17.823 1.00 89.75 397 VAL A CA 1
ATOM 3138 C C . VAL A 1 397 ? -19.474 -22.017 16.439 1.00 89.75 397 VAL A C 1
ATOM 3140 O O . VAL A 1 397 ? -19.673 -22.826 15.532 1.00 89.75 397 VAL A O 1
ATOM 3143 N N . ASN A 1 398 ? -18.771 -20.902 16.275 1.00 90.12 398 ASN A N 1
ATOM 3144 C CA . ASN A 1 398 ? -18.061 -20.563 15.051 1.00 90.12 398 ASN A CA 1
ATOM 3145 C C . ASN A 1 398 ? -16.731 -19.882 15.374 1.00 90.12 398 ASN A C 1
ATOM 3147 O O . ASN A 1 398 ? -16.568 -19.289 16.443 1.00 90.12 398 ASN A O 1
ATOM 3151 N N . CYS A 1 399 ? -15.782 -20.019 14.458 1.00 89.31 399 CYS A N 1
ATOM 3152 C CA . CYS A 1 399 ? -14.504 -19.329 14.501 1.00 89.31 399 CYS A CA 1
ATOM 3153 C C . CYS A 1 399 ? -13.894 -19.272 13.099 1.00 89.31 399 CYS A C 1
ATOM 3155 O O . CYS A 1 399 ? -14.200 -20.101 12.243 1.00 89.31 399 CYS A O 1
ATOM 3157 N N . ASN A 1 400 ? -13.038 -18.278 12.884 1.00 91.69 400 ASN A N 1
ATOM 3158 C CA . ASN A 1 400 ? -12.310 -18.074 11.639 1.00 91.69 400 ASN A CA 1
ATOM 3159 C C . ASN A 1 400 ? -10.805 -18.145 11.907 1.00 91.69 400 ASN A C 1
ATOM 3161 O O . ASN A 1 400 ? -10.358 -17.878 13.025 1.00 91.69 400 ASN A O 1
ATOM 3165 N N . TYR A 1 401 ? -10.049 -18.489 10.873 1.00 92.69 401 TYR A N 1
ATOM 3166 C CA . TYR A 1 401 ? -8.597 -18.543 10.868 1.00 92.69 401 TYR A CA 1
ATOM 3167 C C . TYR A 1 401 ? -8.084 -18.019 9.530 1.00 92.69 401 TYR A C 1
ATOM 3169 O O . TYR A 1 401 ? -8.556 -18.440 8.474 1.00 92.69 401 TYR A O 1
ATOM 3177 N N . SER A 1 402 ? -7.128 -17.103 9.589 1.00 93.25 402 SER A N 1
ATOM 3178 C CA . SER A 1 402 ? -6.434 -16.555 8.430 1.00 93.25 402 SER A CA 1
ATOM 3179 C C . SER A 1 402 ? -5.136 -17.320 8.206 1.00 93.25 402 SER A C 1
ATOM 3181 O O . SER A 1 402 ? -4.286 -17.403 9.091 1.00 93.25 402 SER A O 1
ATOM 3183 N N . LEU A 1 403 ? -5.006 -17.935 7.037 1.00 95.81 403 LEU A N 1
ATOM 3184 C CA . LEU A 1 403 ? -3.841 -18.706 6.627 1.00 95.81 403 LEU A CA 1
ATOM 3185 C C . LEU A 1 403 ? -3.119 -17.949 5.511 1.00 95.81 403 LEU A C 1
ATOM 3187 O O . LEU A 1 403 ? -3.715 -17.652 4.479 1.00 95.81 403 LEU A O 1
ATOM 3191 N N . THR A 1 404 ? -1.836 -17.659 5.704 1.00 95.88 404 THR A N 1
ATOM 3192 C CA . THR A 1 404 ? -0.969 -17.051 4.688 1.00 95.88 404 THR A CA 1
ATOM 3193 C C . THR A 1 404 ? -0.035 -18.120 4.133 1.00 95.88 404 THR A C 1
ATOM 3195 O O . THR A 1 404 ? 0.821 -18.635 4.852 1.00 95.88 404 THR A O 1
ATOM 3198 N N . LEU A 1 405 ? -0.228 -18.473 2.864 1.00 96.69 405 LEU A N 1
ATOM 3199 C CA . LEU A 1 405 ? 0.565 -19.467 2.148 1.00 96.69 405 LEU A CA 1
ATOM 3200 C C . LEU A 1 405 ? 1.672 -18.768 1.356 1.00 96.69 405 LEU A C 1
ATOM 3202 O O . LEU A 1 405 ? 1.400 -18.124 0.346 1.00 96.69 405 LEU A O 1
ATOM 3206 N N . GLU A 1 406 ? 2.909 -18.908 1.820 1.00 96.00 406 GLU A N 1
ATOM 3207 C CA . GLU A 1 406 ? 4.091 -18.344 1.176 1.00 96.00 406 GLU A CA 1
ATOM 3208 C C . GLU A 1 406 ? 4.495 -19.159 -0.058 1.00 96.00 406 GLU A C 1
ATOM 3210 O O . GLU A 1 406 ? 4.569 -20.398 -0.012 1.00 96.00 406 GLU A O 1
ATOM 3215 N N . LEU A 1 407 ? 4.791 -18.435 -1.136 1.00 96.38 407 LEU A N 1
ATOM 3216 C CA . LEU A 1 407 ? 5.228 -18.950 -2.430 1.00 96.38 407 LEU A CA 1
ATOM 3217 C C . LEU A 1 407 ? 6.711 -18.637 -2.675 1.00 96.38 407 LEU A C 1
ATOM 3219 O O . LEU A 1 407 ? 7.345 -17.867 -1.948 1.00 96.38 407 LEU A O 1
ATOM 3223 N N . LYS A 1 408 ? 7.282 -19.237 -3.721 1.00 95.31 408 LYS A N 1
ATOM 3224 C CA . LYS A 1 408 ? 8.510 -18.733 -4.349 1.00 95.31 408 LYS A CA 1
ATOM 3225 C C . LYS A 1 408 ? 8.258 -17.307 -4.883 1.00 95.31 408 LYS A C 1
ATOM 3227 O O . LYS A 1 408 ? 7.108 -16.966 -5.160 1.00 95.31 408 LYS A O 1
ATOM 3232 N N . PRO A 1 409 ? 9.293 -16.466 -5.025 1.00 95.31 409 PRO A N 1
ATOM 3233 C CA . PRO A 1 409 ? 9.097 -15.114 -5.530 1.00 95.31 409 PRO A CA 1
ATOM 3234 C C . PRO A 1 409 ? 8.706 -15.141 -7.008 1.00 95.31 409 PRO A C 1
ATOM 3236 O O . PRO A 1 409 ? 8.927 -16.142 -7.691 1.00 95.31 409 PRO A O 1
ATOM 3239 N N . HIS A 1 410 ? 8.154 -14.033 -7.500 1.00 94.81 410 HIS A N 1
ATOM 3240 C CA . HIS A 1 410 ? 7.733 -13.919 -8.892 1.00 94.81 410 HIS A CA 1
ATOM 3241 C C . HIS A 1 410 ? 8.057 -12.544 -9.486 1.00 94.81 410 HIS A C 1
ATOM 3243 O O . HIS A 1 410 ? 7.792 -11.504 -8.874 1.00 94.81 410 HIS A O 1
ATOM 3249 N N . ILE A 1 411 ? 8.631 -12.527 -10.692 1.00 95.50 411 ILE A N 1
ATOM 3250 C CA . ILE A 1 411 ? 8.856 -11.311 -11.477 1.00 95.50 411 ILE A CA 1
ATOM 3251 C C . ILE A 1 411 ? 7.614 -11.057 -12.329 1.00 95.50 411 ILE A C 1
ATOM 3253 O O . ILE A 1 411 ? 7.398 -11.690 -13.357 1.00 95.50 411 ILE A O 1
ATOM 3257 N N . ILE A 1 412 ? 6.819 -10.071 -11.917 1.00 93.00 412 ILE A N 1
ATOM 3258 C CA . ILE A 1 412 ? 5.584 -9.680 -12.607 1.00 93.00 412 ILE A CA 1
ATOM 3259 C C . ILE A 1 412 ? 5.912 -9.019 -13.951 1.00 93.00 412 ILE A C 1
ATOM 3261 O O . ILE A 1 412 ? 5.244 -9.253 -14.956 1.00 93.00 412 ILE A O 1
ATOM 3265 N N . SER A 1 413 ? 6.927 -8.152 -13.970 1.00 92.50 413 SER A N 1
ATOM 3266 C CA . SER A 1 413 ? 7.388 -7.492 -15.193 1.00 92.50 413 SER A CA 1
ATOM 3267 C C . SER A 1 413 ? 8.779 -6.893 -15.019 1.00 92.50 413 SER A C 1
ATOM 3269 O O . SER A 1 413 ? 9.058 -6.286 -13.983 1.00 92.50 413 SER A O 1
ATOM 3271 N N . ALA A 1 414 ? 9.601 -6.939 -16.065 1.00 92.94 414 ALA A N 1
ATOM 3272 C CA . ALA A 1 414 ? 10.832 -6.163 -16.156 1.00 92.94 414 ALA A CA 1
ATOM 3273 C C . ALA A 1 414 ? 10.991 -5.592 -17.571 1.00 92.94 414 ALA A C 1
ATOM 3275 O O . ALA A 1 414 ? 10.827 -6.310 -18.559 1.00 92.94 414 ALA A O 1
ATOM 3276 N N . ALA A 1 415 ? 11.301 -4.299 -17.672 1.00 89.31 415 ALA A N 1
ATOM 3277 C CA . ALA A 1 415 ? 11.460 -3.623 -18.957 1.00 89.31 415 ALA A CA 1
ATOM 3278 C C . ALA A 1 415 ? 12.498 -2.499 -18.892 1.00 89.31 415 ALA A C 1
ATOM 3280 O O . ALA A 1 415 ? 12.626 -1.806 -17.882 1.00 89.31 415 ALA A O 1
ATOM 3281 N N . ILE A 1 416 ? 13.211 -2.281 -20.000 1.00 88.19 416 ILE A N 1
ATOM 3282 C CA . ILE A 1 416 ? 14.100 -1.125 -20.161 1.00 88.19 416 ILE A CA 1
ATOM 3283 C C . ILE A 1 416 ? 13.228 0.134 -20.227 1.00 88.19 416 ILE A C 1
ATOM 3285 O O . ILE A 1 416 ? 12.469 0.320 -21.176 1.00 88.19 416 ILE A O 1
ATOM 3289 N N . SER A 1 417 ? 13.339 0.998 -19.221 1.00 84.75 417 SER A N 1
ATOM 3290 C CA . SER A 1 417 ? 12.576 2.246 -19.111 1.00 84.75 417 SER A CA 1
ATOM 3291 C C . SER A 1 417 ? 13.346 3.461 -19.618 1.00 84.75 417 SER A C 1
ATOM 3293 O O . SER A 1 417 ? 12.747 4.465 -20.000 1.00 84.75 417 SER A O 1
ATOM 3295 N N . SER A 1 418 ? 14.678 3.384 -19.635 1.00 85.31 418 SER A N 1
ATOM 3296 C CA . SER A 1 418 ? 15.535 4.434 -20.172 1.00 85.31 418 SER A CA 1
ATOM 3297 C C . SER A 1 418 ? 16.807 3.853 -20.763 1.00 85.31 418 SER A C 1
ATOM 3299 O O . SER A 1 418 ? 17.400 2.924 -20.212 1.00 85.31 418 SER A O 1
ATOM 3301 N N . ARG A 1 419 ? 17.239 4.469 -21.860 1.00 87.38 419 ARG A N 1
ATOM 3302 C CA . ARG A 1 419 ? 18.529 4.257 -22.502 1.00 87.38 419 ARG A CA 1
ATOM 3303 C C . ARG A 1 419 ? 19.097 5.623 -22.851 1.00 87.38 419 ARG A C 1
ATOM 3305 O O . ARG A 1 419 ? 18.513 6.344 -23.658 1.00 87.38 419 ARG A O 1
ATOM 3312 N N . THR A 1 420 ? 20.233 5.973 -22.265 1.00 83.25 420 THR A N 1
ATOM 3313 C CA . THR A 1 420 ? 20.903 7.254 -22.519 1.00 83.25 420 THR A CA 1
ATOM 3314 C C . THR A 1 420 ? 22.371 7.022 -22.841 1.00 83.25 420 THR A C 1
ATOM 3316 O O . THR A 1 420 ? 22.974 6.186 -22.176 1.00 83.25 420 THR A O 1
ATOM 3319 N N . PRO A 1 421 ? 22.975 7.753 -23.795 1.00 81.50 421 PRO A N 1
ATOM 3320 C CA . PRO A 1 421 ? 24.418 7.694 -24.006 1.00 81.50 421 PRO A CA 1
ATOM 3321 C C . PRO A 1 421 ? 25.167 7.944 -22.699 1.00 81.50 421 PRO A C 1
ATOM 3323 O O . PRO A 1 421 ? 24.780 8.835 -21.933 1.00 81.50 421 PRO A O 1
ATOM 3326 N N . SER A 1 422 ? 26.222 7.167 -22.448 1.00 78.94 422 SER A N 1
ATOM 3327 C CA . SER A 1 422 ? 27.063 7.395 -21.276 1.00 78.94 422 SER A CA 1
ATOM 3328 C C . SER A 1 422 ? 27.663 8.801 -21.337 1.00 78.94 422 SER A C 1
ATOM 3330 O O . SER A 1 422 ? 28.009 9.330 -22.399 1.00 78.94 422 SER A O 1
ATOM 3332 N N . ARG A 1 423 ? 27.766 9.440 -20.166 1.00 75.56 423 ARG A N 1
ATOM 3333 C CA . ARG A 1 423 ? 28.298 10.806 -20.036 1.00 75.56 423 ARG A CA 1
ATOM 3334 C C . ARG A 1 423 ? 29.781 10.895 -20.384 1.00 75.56 423 ARG A C 1
ATOM 3336 O O . ARG A 1 423 ? 30.258 11.986 -20.691 1.00 75.56 423 ARG A O 1
ATOM 3343 N N . THR A 1 424 ? 30.509 9.791 -20.256 1.00 73.38 424 THR A N 1
ATOM 3344 C CA . THR A 1 424 ? 31.961 9.729 -20.448 1.00 73.38 424 THR A CA 1
ATOM 3345 C C . THR A 1 424 ? 32.325 9.285 -21.861 1.00 73.38 424 THR A C 1
ATOM 3347 O O . THR A 1 424 ? 33.312 9.780 -22.402 1.00 73.38 424 THR A O 1
ATOM 3350 N N . ASP A 1 425 ? 31.524 8.404 -22.467 1.00 73.31 425 ASP A N 1
ATOM 3351 C CA . ASP A 1 425 ? 31.792 7.826 -23.781 1.00 73.31 425 ASP A CA 1
ATOM 3352 C C . ASP A 1 425 ? 30.488 7.474 -24.522 1.00 73.31 425 ASP A C 1
ATOM 3354 O O . ASP A 1 425 ? 29.702 6.629 -24.101 1.00 73.31 425 ASP A O 1
ATOM 3358 N N . ASN A 1 426 ? 30.273 8.097 -25.682 1.00 69.44 426 ASN A N 1
ATOM 3359 C CA . ASN A 1 426 ? 29.074 7.894 -26.499 1.00 69.44 426 ASN A CA 1
ATOM 3360 C C . ASN A 1 426 ? 29.050 6.557 -27.270 1.00 69.44 426 ASN A C 1
ATOM 3362 O O . ASN A 1 426 ? 28.107 6.300 -28.027 1.00 69.44 426 ASN A O 1
ATOM 3366 N N . THR A 1 427 ? 30.079 5.722 -27.109 1.00 75.19 427 THR A N 1
ATOM 3367 C CA . THR A 1 427 ? 30.103 4.326 -27.559 1.00 75.19 427 THR A CA 1
ATOM 3368 C C . THR A 1 427 ? 29.487 3.356 -26.554 1.00 75.19 427 THR A C 1
ATOM 3370 O O . THR A 1 427 ? 29.296 2.186 -26.888 1.00 75.19 427 THR A O 1
ATOM 3373 N N . TYR A 1 428 ? 29.068 3.859 -25.389 1.00 84.00 428 TYR A N 1
ATOM 3374 C CA . TYR A 1 428 ? 28.327 3.123 -24.373 1.00 84.00 428 TYR A CA 1
ATOM 3375 C C . TYR A 1 428 ? 26.991 3.803 -24.045 1.00 84.00 428 TYR A C 1
ATOM 3377 O O . TYR A 1 428 ? 26.798 4.998 -24.283 1.00 84.00 428 TYR A O 1
ATOM 3385 N N . ASN A 1 429 ? 26.054 3.041 -23.480 1.00 86.12 429 ASN A N 1
ATOM 3386 C CA . ASN A 1 429 ? 24.802 3.552 -22.930 1.00 86.12 429 ASN A CA 1
ATOM 3387 C C . ASN A 1 429 ? 24.639 3.177 -21.458 1.00 86.12 429 ASN A C 1
ATOM 3389 O O . ASN A 1 429 ? 24.969 2.071 -21.036 1.00 86.12 429 ASN A O 1
ATOM 3393 N N . ASP A 1 430 ? 23.998 4.075 -20.726 1.00 90.12 430 ASP A N 1
ATOM 3394 C CA . ASP A 1 430 ? 23.412 3.801 -19.428 1.00 90.12 430 ASP A CA 1
ATOM 3395 C C . ASP A 1 430 ? 21.974 3.314 -19.624 1.00 90.12 430 ASP A C 1
ATOM 3397 O O . ASP A 1 430 ? 21.176 3.935 -20.338 1.00 90.12 430 ASP A O 1
ATOM 3401 N N . TYR A 1 431 ? 21.640 2.205 -18.974 1.00 89.94 431 TYR A N 1
ATOM 3402 C CA . TYR A 1 431 ? 20.316 1.598 -19.002 1.00 89.94 431 TYR A CA 1
ATOM 3403 C C . TYR A 1 431 ? 19.653 1.714 -17.636 1.00 89.94 431 TYR A C 1
ATOM 3405 O O . TYR A 1 431 ? 20.273 1.492 -16.596 1.00 89.94 431 TYR A O 1
ATOM 3413 N N . THR A 1 432 ? 18.364 2.043 -17.638 1.00 91.12 432 THR A N 1
ATOM 3414 C CA . THR A 1 432 ? 17.489 1.888 -16.473 1.00 91.12 432 THR A CA 1
ATOM 3415 C C . THR A 1 432 ? 16.447 0.830 -16.788 1.00 91.12 432 THR A C 1
ATOM 3417 O O . THR A 1 432 ? 15.797 0.899 -17.830 1.00 91.12 432 THR A O 1
ATOM 3420 N N . ILE A 1 433 ? 16.301 -0.138 -15.891 1.00 91.69 433 ILE A N 1
ATOM 3421 C CA . ILE A 1 433 ? 15.319 -1.213 -15.978 1.00 91.69 433 ILE A CA 1
ATOM 3422 C C . ILE A 1 433 ? 14.325 -1.014 -14.844 1.00 91.69 433 ILE A C 1
ATOM 3424 O O . ILE A 1 433 ? 14.711 -1.007 -13.673 1.00 91.69 433 ILE A O 1
ATOM 3428 N N . ASP A 1 434 ? 13.056 -0.852 -15.198 1.00 90.31 434 ASP A N 1
ATOM 3429 C CA . ASP A 1 434 ? 11.961 -0.827 -14.236 1.00 90.31 434 ASP A CA 1
ATOM 3430 C C . ASP A 1 434 ? 11.523 -2.279 -13.997 1.00 90.31 434 ASP A C 1
ATOM 3432 O O . ASP A 1 434 ? 11.218 -3.010 -14.943 1.00 90.31 434 ASP A O 1
ATOM 3436 N N . VAL A 1 435 ? 11.530 -2.706 -12.733 1.00 92.38 435 VAL A N 1
ATOM 3437 C CA . VAL A 1 435 ? 11.207 -4.076 -12.317 1.00 92.38 435 VAL A CA 1
ATOM 3438 C C . VAL A 1 435 ? 10.075 -4.050 -11.300 1.00 92.38 435 VAL A C 1
ATOM 3440 O O . VAL A 1 435 ? 10.150 -3.337 -10.298 1.00 92.38 435 VAL A O 1
ATOM 3443 N N . ARG A 1 436 ? 9.054 -4.878 -11.535 1.00 92.06 436 ARG A N 1
ATOM 3444 C CA . ARG A 1 436 ? 7.970 -5.184 -10.599 1.00 92.06 436 ARG A CA 1
ATOM 3445 C C . ARG A 1 436 ? 8.026 -6.662 -10.229 1.00 92.06 436 ARG A C 1
ATOM 3447 O O . ARG A 1 436 ? 8.085 -7.513 -11.115 1.00 92.06 436 ARG A O 1
ATOM 3454 N N . TYR A 1 437 ? 8.000 -6.955 -8.936 1.00 92.81 437 TYR A N 1
ATOM 3455 C CA . TYR A 1 437 ? 8.173 -8.308 -8.411 1.00 92.81 437 TYR A CA 1
ATOM 3456 C C . TYR A 1 437 ? 7.493 -8.469 -7.048 1.00 92.81 437 TYR A C 1
ATOM 3458 O O . TYR A 1 437 ? 7.185 -7.480 -6.389 1.00 92.81 437 TYR A O 1
ATOM 3466 N N . GLU A 1 438 ? 7.264 -9.705 -6.626 1.00 93.06 438 GLU A N 1
ATOM 3467 C CA . GLU A 1 438 ? 6.642 -10.062 -5.346 1.00 93.06 438 GLU A CA 1
ATOM 3468 C C . GLU A 1 438 ? 7.364 -11.258 -4.704 1.00 93.06 438 GLU A C 1
ATOM 3470 O O . GLU A 1 438 ? 8.209 -11.901 -5.333 1.00 93.06 438 GLU A O 1
ATOM 3475 N N . GLY A 1 439 ? 7.078 -11.546 -3.431 1.00 91.00 439 GLY A N 1
ATOM 3476 C CA . GLY A 1 439 ? 7.671 -12.689 -2.722 1.00 91.00 439 GLY A CA 1
ATOM 3477 C C . GLY A 1 439 ? 9.124 -12.510 -2.278 1.00 91.00 439 GLY A C 1
ATOM 3478 O O . GLY A 1 439 ? 9.702 -13.443 -1.720 1.00 91.00 439 GLY A O 1
ATOM 3479 N N . SER A 1 440 ? 9.721 -11.334 -2.500 1.00 90.62 440 SER A N 1
ATOM 3480 C CA . SER A 1 440 ? 11.082 -10.996 -2.075 1.00 90.62 440 SER A CA 1
ATOM 3481 C C . SER A 1 440 ? 11.193 -9.533 -1.629 1.00 90.62 440 SER A C 1
ATOM 3483 O O . SER A 1 440 ? 10.519 -8.651 -2.161 1.00 90.62 440 SER A O 1
ATOM 3485 N N . GLY A 1 441 ? 12.078 -9.273 -0.663 1.00 86.75 441 GLY A N 1
ATOM 3486 C CA . GLY A 1 441 ? 12.426 -7.925 -0.200 1.00 86.75 441 GLY A CA 1
ATOM 3487 C C . GLY A 1 441 ? 13.522 -7.233 -1.015 1.00 86.75 441 GLY A C 1
ATOM 3488 O O . GLY A 1 441 ? 13.782 -6.043 -0.818 1.00 86.75 441 GLY A O 1
ATOM 3489 N N . SER A 1 442 ? 14.185 -7.980 -1.895 1.00 89.62 442 SER A N 1
ATOM 3490 C CA . SER A 1 442 ? 15.292 -7.500 -2.715 1.00 89.62 442 SER A CA 1
ATOM 3491 C C . SER A 1 442 ? 15.382 -8.237 -4.046 1.00 89.62 442 SER A C 1
ATOM 3493 O O . SER A 1 442 ? 14.820 -9.320 -4.226 1.00 89.62 442 SER A O 1
ATOM 3495 N N . LEU A 1 443 ? 16.148 -7.665 -4.966 1.00 94.56 443 LEU A N 1
ATOM 3496 C CA . LEU A 1 443 ? 16.538 -8.318 -6.207 1.00 94.56 443 LEU A CA 1
ATOM 3497 C C . LEU A 1 443 ? 18.028 -8.141 -6.469 1.00 94.56 443 LEU A C 1
ATOM 3499 O O . LEU A 1 443 ? 18.619 -7.128 -6.075 1.00 94.56 443 LEU A O 1
ATOM 3503 N N . ASP A 1 444 ? 18.570 -9.085 -7.227 1.00 96.69 444 ASP A N 1
ATOM 3504 C CA . ASP A 1 444 ? 19.867 -8.995 -7.877 1.00 96.69 444 ASP A CA 1
ATOM 3505 C C . ASP A 1 444 ? 19.671 -8.908 -9.389 1.00 96.69 444 ASP A C 1
ATOM 3507 O O . ASP A 1 444 ? 18.719 -9.439 -9.962 1.00 96.69 444 ASP A O 1
ATOM 3511 N N . ALA A 1 445 ? 20.566 -8.194 -10.050 1.00 97.12 445 ALA A N 1
ATOM 3512 C CA . ALA A 1 445 ? 20.514 -7.966 -11.475 1.00 97.12 445 ALA A CA 1
ATOM 3513 C C . ALA A 1 445 ? 21.917 -8.033 -12.073 1.00 97.12 445 ALA A C 1
ATOM 3515 O O . ALA A 1 445 ? 22.896 -7.559 -11.489 1.00 97.12 445 ALA A O 1
ATOM 3516 N N . TYR A 1 446 ? 21.992 -8.570 -13.281 1.00 96.88 446 TYR A N 1
ATOM 3517 C CA . TYR A 1 446 ? 23.227 -8.836 -13.996 1.00 96.88 446 TYR A CA 1
ATOM 3518 C C . TYR A 1 446 ? 23.120 -8.279 -15.411 1.00 96.88 446 TYR A C 1
ATOM 3520 O O . TYR A 1 446 ? 22.077 -8.418 -16.046 1.00 96.88 446 TYR A O 1
ATOM 3528 N N . ALA A 1 447 ? 24.191 -7.666 -15.906 1.00 95.88 447 ALA A N 1
ATOM 3529 C CA . ALA A 1 447 ? 24.341 -7.332 -17.313 1.00 95.88 447 ALA A CA 1
ATOM 3530 C C . ALA A 1 447 ? 25.551 -8.074 -17.884 1.00 95.88 447 ALA A C 1
ATOM 3532 O O . ALA A 1 447 ? 26.670 -7.931 -17.379 1.00 95.88 447 ALA A O 1
ATOM 3533 N N . GLU A 1 448 ? 25.310 -8.863 -18.924 1.00 94.44 448 GLU A N 1
ATOM 3534 C CA . GLU A 1 448 ? 26.325 -9.584 -19.689 1.00 94.44 448 GLU A CA 1
ATOM 3535 C C . GLU A 1 448 ? 26.394 -8.992 -21.096 1.00 94.44 448 GLU A C 1
ATOM 3537 O O . GLU A 1 448 ? 25.367 -8.808 -21.746 1.00 94.44 448 GLU A O 1
ATOM 3542 N N . GLU A 1 449 ? 27.598 -8.668 -21.564 1.00 91.31 449 GLU A N 1
ATOM 3543 C CA . GLU A 1 449 ? 27.823 -8.014 -22.858 1.00 91.31 449 GLU A CA 1
ATOM 3544 C C . GLU A 1 449 ? 28.591 -8.975 -23.774 1.00 91.31 449 GLU A C 1
ATOM 3546 O O . GLU A 1 449 ? 29.562 -9.593 -23.342 1.00 91.31 449 GLU A O 1
ATOM 3551 N N . GLU A 1 450 ? 28.200 -9.084 -25.045 1.00 84.62 450 GLU A N 1
ATOM 3552 C CA . GLU A 1 450 ? 28.764 -10.049 -26.007 1.00 84.62 450 GLU A CA 1
ATOM 3553 C C . GLU A 1 450 ? 30.296 -9.985 -26.123 1.00 84.62 450 GLU A C 1
ATOM 3555 O O . GLU A 1 450 ? 30.966 -11.014 -26.236 1.00 84.62 450 GLU A O 1
ATOM 3560 N N . PHE A 1 451 ? 30.858 -8.774 -26.082 1.00 81.88 451 PHE A N 1
ATOM 3561 C CA . PHE A 1 451 ? 32.294 -8.532 -26.240 1.00 81.88 451 PHE A CA 1
ATOM 3562 C C . PHE A 1 451 ? 33.030 -8.282 -24.916 1.00 81.88 451 PHE A C 1
ATOM 3564 O O . PHE A 1 451 ? 34.205 -7.909 -24.927 1.00 81.88 451 PHE A O 1
ATOM 3571 N N . SER A 1 452 ? 32.376 -8.516 -23.775 1.00 81.94 452 SER A N 1
ATOM 3572 C CA . SER A 1 452 ? 32.968 -8.378 -22.443 1.00 81.94 452 SER A CA 1
ATOM 3573 C C . SER A 1 452 ? 33.023 -9.724 -21.731 1.00 81.94 452 SER A C 1
ATOM 3575 O O . SER A 1 452 ? 32.065 -10.486 -21.717 1.00 81.94 452 SER A O 1
ATOM 3577 N N . SER A 1 453 ? 34.136 -10.005 -21.053 1.00 81.25 453 SER A N 1
ATOM 3578 C CA . SER A 1 453 ? 34.228 -11.143 -20.130 1.00 81.25 453 SER A CA 1
ATOM 3579 C C . SER A 1 453 ? 33.787 -10.796 -18.703 1.00 81.25 453 SER A C 1
ATOM 3581 O O . SER A 1 453 ? 33.938 -11.623 -17.805 1.00 81.25 453 SER A O 1
ATOM 3583 N N . MET A 1 454 ? 33.349 -9.557 -18.454 1.00 86.69 454 MET A N 1
ATOM 3584 C CA . MET A 1 454 ? 32.933 -9.081 -17.135 1.00 86.69 454 MET A CA 1
ATOM 3585 C C . MET A 1 454 ? 31.415 -8.938 -17.075 1.00 86.69 454 MET A C 1
ATOM 3587 O O . MET A 1 454 ? 30.841 -8.162 -17.835 1.00 86.69 454 MET A O 1
ATOM 3591 N N . THR A 1 455 ? 30.793 -9.617 -16.114 1.00 91.81 455 THR A N 1
ATOM 3592 C CA . THR A 1 455 ? 29.395 -9.390 -15.740 1.00 91.81 455 THR A CA 1
ATOM 3593 C C . THR A 1 455 ? 29.309 -8.175 -14.828 1.00 91.81 455 THR A C 1
ATOM 3595 O O . THR A 1 455 ? 29.989 -8.109 -13.799 1.00 91.81 455 THR A O 1
ATOM 3598 N N . LYS A 1 456 ? 28.458 -7.215 -15.177 1.00 94.12 456 LYS A N 1
ATOM 3599 C CA . LYS A 1 456 ? 28.136 -6.095 -14.289 1.00 94.12 456 LYS A CA 1
ATOM 3600 C C . LYS A 1 456 ? 26.992 -6.496 -13.381 1.00 94.12 456 LYS A C 1
ATOM 3602 O O . LYS A 1 456 ? 26.042 -7.124 -13.834 1.00 94.12 456 LYS A O 1
ATOM 3607 N N . THR A 1 457 ? 27.072 -6.119 -12.113 1.00 95.31 457 THR A N 1
ATOM 3608 C CA . THR A 1 457 ? 26.059 -6.460 -11.115 1.00 95.31 457 THR A CA 1
ATOM 3609 C C . THR A 1 457 ? 25.417 -5.203 -10.548 1.00 95.31 457 THR A C 1
ATOM 3611 O O . THR A 1 457 ? 26.062 -4.168 -10.378 1.00 95.31 457 THR A O 1
ATOM 3614 N N . ALA A 1 458 ? 24.130 -5.300 -10.254 1.00 94.50 458 ALA A N 1
ATOM 3615 C CA . ALA A 1 458 ? 23.378 -4.310 -9.510 1.00 94.50 458 ALA A CA 1
ATOM 3616 C C . ALA A 1 458 ? 22.413 -5.041 -8.573 1.00 94.50 458 ALA A C 1
ATOM 3618 O O . ALA A 1 458 ? 21.984 -6.152 -8.860 1.00 94.50 458 ALA A O 1
ATOM 3619 N N . SER A 1 459 ? 22.067 -4.424 -7.452 1.00 92.12 459 SER A N 1
ATOM 3620 C CA . SER A 1 459 ? 21.137 -4.997 -6.478 1.00 92.12 459 SER A CA 1
ATOM 3621 C C . SER A 1 459 ? 20.214 -3.906 -5.958 1.00 92.12 459 SER A C 1
ATOM 3623 O O . SER A 1 459 ? 20.589 -2.729 -5.909 1.00 92.12 459 SER A O 1
ATOM 3625 N N . SER A 1 460 ? 19.012 -4.276 -5.532 1.00 90.50 460 SER A N 1
ATOM 3626 C CA . SER A 1 460 ? 18.072 -3.340 -4.923 1.00 90.50 460 SER A CA 1
ATOM 3627 C C . SER A 1 460 ? 17.368 -3.968 -3.732 1.00 90.50 460 SER A C 1
ATOM 3629 O O . SER A 1 460 ? 16.824 -5.056 -3.849 1.00 90.50 460 SER A O 1
ATOM 3631 N N . ASN A 1 461 ? 17.318 -3.238 -2.615 1.00 86.31 461 ASN A N 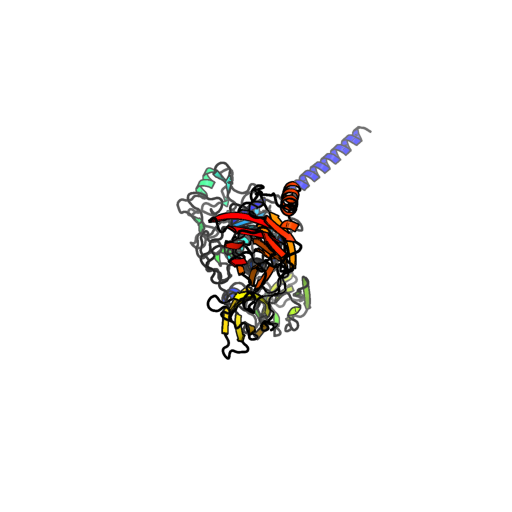1
ATOM 3632 C CA . ASN A 1 461 ? 16.569 -3.608 -1.404 1.00 86.31 461 ASN A CA 1
ATOM 3633 C C . ASN A 1 461 ? 15.216 -2.876 -1.328 1.00 86.31 461 ASN A C 1
ATOM 3635 O O . ASN A 1 461 ? 14.716 -2.566 -0.245 1.00 86.31 461 ASN A O 1
ATOM 3639 N N . VAL A 1 462 ? 14.689 -2.477 -2.487 1.00 85.50 462 VAL A N 1
ATOM 3640 C CA . VAL A 1 462 ? 13.419 -1.761 -2.620 1.00 85.50 462 VAL A CA 1
ATOM 3641 C C . VAL A 1 462 ? 12.366 -2.779 -3.057 1.00 85.50 462 VAL A C 1
ATOM 3643 O O . VAL A 1 462 ? 12.459 -3.250 -4.195 1.00 85.50 462 VAL A O 1
ATOM 3646 N N . PRO A 1 463 ? 11.399 -3.139 -2.192 1.00 85.12 463 PRO A N 1
ATOM 3647 C CA . PRO A 1 463 ? 10.416 -4.178 -2.489 1.00 85.12 463 PRO A CA 1
ATOM 3648 C C . PRO A 1 463 ? 9.395 -3.707 -3.533 1.00 85.12 463 PRO A C 1
ATOM 3650 O O . PRO A 1 463 ? 9.186 -2.504 -3.714 1.00 85.12 463 PRO A O 1
ATOM 3653 N N . TYR A 1 464 ? 8.708 -4.665 -4.158 1.00 87.31 464 TYR A N 1
ATOM 3654 C CA . TYR A 1 464 ? 7.538 -4.505 -5.038 1.00 87.31 464 TYR A CA 1
ATOM 3655 C C . TYR A 1 464 ? 7.783 -3.812 -6.386 1.00 87.31 464 TYR A C 1
ATOM 3657 O O . TYR A 1 464 ? 7.344 -4.301 -7.428 1.00 87.31 464 TYR A O 1
ATOM 3665 N N . PHE A 1 465 ? 8.467 -2.667 -6.387 1.00 88.06 465 PHE A N 1
ATOM 3666 C CA . PHE A 1 465 ? 8.812 -1.905 -7.581 1.00 88.06 465 PHE A CA 1
ATOM 3667 C C . PHE A 1 465 ? 10.140 -1.171 -7.393 1.00 88.06 465 PHE A C 1
ATOM 3669 O O . PHE A 1 465 ? 10.293 -0.377 -6.464 1.00 88.06 465 PHE A O 1
ATOM 3676 N N . THR A 1 466 ? 11.082 -1.371 -8.312 1.00 88.44 466 THR A N 1
ATOM 3677 C CA . THR A 1 466 ? 12.384 -0.699 -8.265 1.00 88.44 466 THR A CA 1
ATOM 3678 C C . THR A 1 466 ? 12.938 -0.383 -9.648 1.00 88.44 466 THR A C 1
ATOM 3680 O O . THR A 1 466 ? 12.482 -0.909 -10.663 1.00 88.44 466 THR A O 1
ATOM 3683 N N . LYS A 1 467 ? 13.938 0.501 -9.672 1.00 89.94 467 LYS A N 1
ATOM 3684 C CA . LYS A 1 467 ? 14.686 0.884 -10.867 1.00 89.94 467 LYS A CA 1
ATOM 3685 C C . LYS A 1 467 ? 16.136 0.468 -10.714 1.00 89.94 467 LYS A C 1
ATOM 3687 O O . LYS A 1 467 ? 16.856 1.010 -9.875 1.00 89.94 467 LYS A O 1
ATOM 3692 N N . VAL A 1 468 ? 16.568 -0.462 -11.550 1.00 93.31 468 VAL A N 1
ATOM 3693 C CA . VAL A 1 468 ? 17.953 -0.928 -11.599 1.00 93.31 468 VAL A CA 1
ATOM 3694 C C . VAL A 1 468 ? 18.689 -0.144 -12.672 1.00 93.31 468 VAL A C 1
ATOM 3696 O O . VAL A 1 468 ? 18.176 0.016 -13.777 1.00 93.31 468 VAL A O 1
ATOM 3699 N N . LYS A 1 469 ? 19.883 0.359 -12.355 1.00 92.81 469 LYS A N 1
ATOM 3700 C CA . LYS A 1 469 ? 20.710 1.106 -13.305 1.00 92.81 469 LYS A CA 1
ATOM 3701 C C . LYS A 1 469 ? 21.983 0.343 -13.623 1.00 92.81 469 LYS A C 1
ATOM 3703 O O . LYS A 1 469 ? 22.715 -0.029 -12.709 1.00 92.81 469 LYS A O 1
ATOM 3708 N N . PHE A 1 470 ? 22.254 0.186 -14.910 1.00 93.06 470 PHE A N 1
ATOM 3709 C CA . PHE A 1 470 ? 23.517 -0.313 -15.433 1.00 93.06 470 PHE A CA 1
ATOM 3710 C C . PHE A 1 470 ? 24.200 0.798 -16.214 1.00 93.06 470 PHE A C 1
ATOM 3712 O O . PHE A 1 470 ? 23.566 1.441 -17.048 1.00 93.06 470 PHE A O 1
ATOM 3719 N N . TYR A 1 471 ? 25.481 1.016 -15.938 1.00 90.81 471 TYR A N 1
ATOM 3720 C CA . TYR A 1 471 ? 26.267 2.062 -16.581 1.00 90.81 471 TYR A CA 1
ATOM 3721 C C . TYR A 1 471 ? 27.221 1.476 -17.618 1.00 90.81 471 TYR A C 1
ATOM 3723 O O . TYR A 1 471 ? 27.678 0.330 -17.497 1.00 90.81 471 TYR A O 1
ATOM 3731 N N . ASP A 1 472 ? 27.536 2.299 -18.613 1.00 89.38 472 ASP A N 1
ATOM 3732 C CA . ASP A 1 472 ? 28.577 2.042 -19.604 1.00 89.38 472 ASP A CA 1
ATOM 3733 C C . ASP A 1 472 ? 28.419 0.701 -20.351 1.00 89.38 472 ASP A C 1
ATOM 3735 O O . ASP A 1 472 ? 29.391 -0.032 -20.503 1.00 89.38 472 ASP A O 1
ATOM 3739 N N . ILE A 1 473 ? 27.207 0.325 -20.768 1.00 89.62 473 ILE A N 1
ATOM 3740 C CA . ILE A 1 473 ? 26.940 -0.902 -21.546 1.00 89.62 473 ILE A CA 1
ATOM 3741 C C . ILE A 1 473 ? 27.244 -0.665 -23.030 1.00 89.62 473 ILE A C 1
ATOM 3743 O O . ILE A 1 473 ? 26.759 0.314 -23.606 1.00 89.62 473 ILE A O 1
ATOM 3747 N N . ASP A 1 474 ? 28.040 -1.543 -23.642 1.00 85.06 474 ASP A N 1
ATOM 3748 C CA . ASP A 1 474 ? 28.517 -1.435 -25.020 1.00 85.06 474 ASP A CA 1
ATOM 3749 C C . ASP A 1 474 ? 27.341 -1.322 -25.996 1.00 85.06 474 ASP A C 1
ATOM 3751 O O . ASP A 1 474 ? 26.323 -2.010 -25.897 1.00 85.06 474 ASP A O 1
ATOM 3755 N N . THR A 1 475 ? 27.465 -0.395 -26.942 1.00 77.50 475 THR A N 1
ATOM 3756 C CA . THR A 1 475 ? 26.455 -0.182 -27.980 1.00 77.50 475 THR A CA 1
ATOM 3757 C C . THR A 1 475 ? 26.607 -1.099 -29.187 1.00 77.50 475 THR A C 1
ATOM 3759 O O . THR A 1 475 ? 25.655 -1.211 -29.968 1.00 77.50 475 THR A O 1
ATOM 3762 N N . TYR A 1 476 ? 27.777 -1.719 -29.365 1.00 72.38 476 TYR A N 1
ATOM 3763 C CA . TYR A 1 476 ? 28.106 -2.512 -30.549 1.00 72.38 476 TYR A CA 1
ATOM 3764 C C . TYR A 1 476 ? 27.793 -4.003 -30.402 1.00 72.38 476 TYR A C 1
ATOM 3766 O O . TYR A 1 476 ? 27.483 -4.638 -31.411 1.00 72.38 476 TYR A O 1
ATOM 3774 N N . GLY A 1 477 ? 27.880 -4.556 -29.190 1.00 73.88 477 GLY A N 1
ATOM 3775 C CA . GLY A 1 477 ? 27.510 -5.940 -28.881 1.00 73.88 477 GLY A CA 1
ATOM 3776 C C . GLY A 1 477 ? 26.067 -6.093 -28.408 1.00 73.88 477 GLY A C 1
ATOM 3777 O O . GLY A 1 477 ? 25.420 -5.124 -28.006 1.00 73.88 477 GLY A O 1
ATOM 3778 N N . ASN A 1 478 ? 25.553 -7.323 -28.445 1.00 85.44 478 ASN A N 1
ATOM 3779 C CA . ASN A 1 478 ? 24.332 -7.651 -27.712 1.00 85.44 478 ASN A CA 1
ATOM 3780 C C . ASN A 1 478 ? 24.583 -7.536 -26.200 1.00 85.44 478 ASN A C 1
ATOM 3782 O O . ASN A 1 478 ? 25.682 -7.832 -25.723 1.00 85.44 478 ASN A O 1
ATOM 3786 N N . ALA A 1 479 ? 23.552 -7.154 -25.450 1.00 90.75 479 ALA A N 1
ATOM 3787 C CA . ALA A 1 479 ? 23.572 -7.179 -23.993 1.00 90.75 479 ALA A CA 1
ATOM 3788 C C . ALA A 1 479 ? 22.376 -7.970 -23.456 1.00 90.75 479 ALA A C 1
ATOM 3790 O O . ALA A 1 479 ? 21.250 -7.815 -23.929 1.00 90.75 479 ALA A O 1
ATOM 3791 N N . LEU A 1 480 ? 22.622 -8.809 -22.455 1.00 94.19 480 LEU A N 1
ATOM 3792 C CA . LEU A 1 480 ? 21.602 -9.538 -21.713 1.00 94.19 480 LEU A CA 1
ATOM 3793 C C . LEU A 1 480 ? 21.490 -8.933 -20.321 1.00 94.19 480 LEU A C 1
ATOM 3795 O O . LEU A 1 480 ? 22.479 -8.870 -19.592 1.00 94.19 480 LEU A O 1
ATOM 3799 N N . PHE A 1 481 ? 20.288 -8.510 -19.946 1.00 95.88 481 PHE A N 1
ATOM 3800 C CA . PHE A 1 481 ? 19.992 -8.061 -18.593 1.00 95.88 481 PHE A CA 1
ATOM 3801 C C . PHE A 1 481 ? 19.170 -9.124 -17.878 1.00 95.88 481 PHE A C 1
ATOM 3803 O O . PHE A 1 481 ? 17.993 -9.295 -18.185 1.00 95.88 481 PHE A O 1
ATOM 3810 N N . THR A 1 482 ? 19.771 -9.822 -16.922 1.00 97.38 482 THR A N 1
ATOM 3811 C CA . THR A 1 482 ? 19.097 -10.853 -16.127 1.00 97.38 482 THR A CA 1
ATOM 3812 C C . THR A 1 482 ? 18.731 -10.288 -14.767 1.00 97.38 482 THR A C 1
ATOM 3814 O O . THR A 1 482 ? 19.594 -9.811 -14.035 1.00 97.38 482 THR A O 1
ATOM 3817 N N . ILE A 1 483 ? 17.451 -10.348 -14.423 1.00 98.06 483 ILE A N 1
ATOM 3818 C CA . ILE A 1 483 ? 16.913 -9.986 -13.115 1.00 98.06 483 ILE A CA 1
ATOM 3819 C C . ILE A 1 483 ? 16.607 -11.271 -12.359 1.00 98.06 483 ILE A C 1
ATOM 3821 O O . ILE A 1 483 ? 15.982 -12.167 -12.921 1.00 98.06 483 ILE A O 1
ATOM 3825 N N . ARG A 1 484 ? 17.013 -11.344 -11.093 1.00 97.56 484 ARG A N 1
ATOM 3826 C CA . ARG A 1 484 ? 16.787 -12.483 -10.207 1.00 97.56 484 ARG A CA 1
ATOM 3827 C C . ARG A 1 484 ? 16.196 -12.022 -8.881 1.00 97.56 484 ARG A C 1
ATOM 3829 O O . ARG A 1 484 ? 16.703 -11.101 -8.242 1.00 97.56 484 ARG A O 1
ATOM 3836 N N . VAL A 1 485 ? 15.151 -12.712 -8.446 1.00 96.50 485 VAL A N 1
ATOM 3837 C CA . VAL A 1 485 ? 14.542 -12.558 -7.118 1.00 96.50 485 VAL A CA 1
ATOM 3838 C C . VAL A 1 485 ? 14.538 -13.908 -6.418 1.00 96.50 485 VAL A C 1
ATOM 3840 O O . VAL A 1 485 ? 14.284 -14.926 -7.053 1.00 96.50 485 VAL A O 1
ATOM 3843 N N . GLU A 1 486 ? 14.838 -13.940 -5.121 1.00 95.19 486 GLU A N 1
ATOM 3844 C CA . GLU A 1 486 ? 15.007 -15.187 -4.367 1.00 95.19 486 GLU A CA 1
ATOM 3845 C C . GLU A 1 486 ? 14.413 -15.076 -2.960 1.00 95.19 486 GLU A C 1
ATOM 3847 O O . GLU A 1 486 ? 14.513 -14.038 -2.308 1.00 95.19 486 GLU A O 1
ATOM 3852 N N . ASN A 1 487 ? 13.809 -16.165 -2.485 1.00 93.25 487 ASN A N 1
ATOM 3853 C CA . ASN A 1 487 ? 13.428 -16.356 -1.090 1.00 93.25 487 ASN A CA 1
ATOM 3854 C C . ASN A 1 487 ? 13.718 -17.806 -0.652 1.00 93.25 487 ASN A C 1
ATOM 3856 O O . ASN A 1 487 ? 14.241 -18.620 -1.412 1.00 93.25 487 ASN A O 1
ATOM 3860 N N . LYS A 1 488 ? 13.354 -18.172 0.584 1.00 93.19 488 LYS A N 1
ATOM 3861 C CA . LYS A 1 488 ? 13.610 -19.521 1.134 1.00 93.19 488 LYS A CA 1
ATOM 3862 C C . LYS A 1 488 ? 12.929 -20.682 0.379 1.00 93.19 488 LYS A C 1
ATOM 3864 O O . LYS A 1 488 ? 13.262 -21.835 0.650 1.00 93.19 488 LYS A O 1
ATOM 3869 N N . TYR A 1 489 ? 11.974 -20.409 -0.511 1.00 94.31 489 TYR A N 1
ATOM 3870 C CA . TYR A 1 489 ? 11.250 -21.407 -1.305 1.00 94.31 489 TYR A CA 1
ATOM 3871 C C . TYR A 1 489 ? 11.776 -21.558 -2.736 1.00 94.31 489 TYR A C 1
ATOM 3873 O O . TYR A 1 489 ? 11.430 -22.534 -3.401 1.00 94.31 489 TYR A O 1
ATOM 3881 N N . GLY A 1 490 ? 12.625 -20.644 -3.208 1.00 95.44 490 GLY A N 1
ATOM 3882 C CA . GLY A 1 490 ? 13.217 -20.703 -4.541 1.00 95.44 490 GLY A CA 1
ATOM 3883 C C . GLY A 1 490 ? 13.505 -19.323 -5.116 1.00 95.44 490 GLY A C 1
ATOM 3884 O O . GLY A 1 490 ? 13.526 -18.326 -4.397 1.00 95.44 490 GLY A O 1
ATOM 3885 N N . TYR A 1 491 ? 13.708 -19.274 -6.430 1.00 96.62 491 TYR A N 1
ATOM 3886 C CA . TYR A 1 491 ? 13.982 -18.045 -7.166 1.00 96.62 491 TYR A CA 1
ATOM 3887 C C . TYR A 1 491 ? 13.149 -17.966 -8.449 1.00 96.62 491 TYR A C 1
ATOM 3889 O O . TYR A 1 491 ? 12.660 -18.987 -8.944 1.00 96.62 491 TYR A O 1
ATOM 3897 N N . ASP A 1 492 ? 13.026 -16.753 -8.977 1.00 97.50 492 ASP A N 1
ATOM 3898 C CA . ASP A 1 492 ? 12.508 -16.467 -10.313 1.00 97.50 492 ASP A CA 1
ATOM 3899 C C . ASP A 1 492 ? 13.506 -15.576 -11.061 1.00 97.50 492 ASP A C 1
ATOM 3901 O O . ASP A 1 492 ? 14.202 -14.755 -10.452 1.00 97.50 492 ASP A O 1
ATOM 3905 N N . GLU A 1 493 ? 13.613 -15.778 -12.372 1.00 97.38 493 GLU A N 1
ATOM 3906 C CA . GLU A 1 493 ? 14.592 -15.119 -13.237 1.00 97.38 493 GLU A CA 1
ATOM 3907 C C . GLU A 1 493 ? 13.929 -14.629 -14.526 1.00 97.38 493 GLU A C 1
ATOM 3909 O O . GLU A 1 493 ? 13.152 -15.339 -15.162 1.00 97.38 493 GLU A O 1
ATOM 3914 N N . TYR A 1 494 ? 14.272 -13.408 -14.933 1.00 96.81 494 TYR A N 1
ATOM 3915 C CA . TYR A 1 494 ? 13.781 -12.804 -16.165 1.00 96.81 494 TYR A CA 1
ATOM 3916 C C . TYR A 1 494 ? 14.929 -12.134 -16.912 1.00 96.81 494 TYR A C 1
ATOM 3918 O O . TYR A 1 494 ? 15.619 -11.277 -16.357 1.00 96.81 494 TYR A O 1
ATOM 3926 N N . THR A 1 495 ? 15.112 -12.494 -18.181 1.00 95.88 495 THR A N 1
ATOM 3927 C CA . THR A 1 495 ? 16.178 -11.949 -19.027 1.00 95.88 495 THR A CA 1
ATOM 3928 C C . THR A 1 495 ? 15.594 -11.062 -20.119 1.00 95.88 495 THR A C 1
ATOM 3930 O O . THR A 1 495 ? 14.723 -11.478 -20.880 1.00 95.88 495 THR A O 1
ATOM 3933 N N . ILE A 1 496 ? 16.098 -9.833 -20.207 1.00 93.50 496 ILE A N 1
ATOM 3934 C CA . ILE A 1 496 ? 15.825 -8.902 -21.301 1.00 93.50 496 ILE A CA 1
ATOM 3935 C C . ILE A 1 496 ? 17.015 -8.940 -22.249 1.00 93.50 496 ILE A C 1
ATOM 3937 O O . ILE A 1 496 ? 18.136 -8.614 -21.857 1.00 93.50 496 ILE A O 1
ATOM 3941 N N . GLU A 1 497 ? 16.761 -9.285 -23.505 1.00 89.50 497 GLU A N 1
ATOM 3942 C CA . GLU A 1 497 ? 17.763 -9.165 -24.557 1.00 89.50 497 GLU A CA 1
ATOM 3943 C C . GLU A 1 497 ? 17.702 -7.761 -25.156 1.00 89.50 497 GLU A C 1
ATOM 3945 O O . GLU A 1 497 ? 16.680 -7.337 -25.700 1.00 89.50 497 GLU A O 1
ATOM 3950 N N . GLN A 1 498 ? 18.808 -7.032 -25.065 1.00 82.12 498 GLN A N 1
ATOM 3951 C CA . GLN A 1 498 ? 19.027 -5.824 -25.836 1.00 82.12 498 GLN A CA 1
ATOM 3952 C C . GLN A 1 498 ? 19.883 -6.208 -27.041 1.00 82.12 498 GLN A C 1
ATOM 3954 O O . GLN A 1 498 ? 21.094 -6.406 -26.890 1.00 82.12 498 GLN A O 1
ATOM 3959 N N . PRO A 1 499 ? 19.291 -6.307 -28.244 1.00 68.25 499 PRO A N 1
ATOM 3960 C CA . PRO A 1 499 ? 20.082 -6.598 -29.418 1.00 68.25 499 PRO A CA 1
ATOM 3961 C C . PRO A 1 499 ? 21.077 -5.460 -29.645 1.00 68.25 499 PRO A C 1
ATOM 3963 O O . PRO A 1 499 ? 20.785 -4.287 -29.349 1.00 68.25 499 PRO A O 1
ATOM 3966 N N . ALA A 1 500 ? 22.229 -5.813 -30.210 1.00 63.44 500 ALA A N 1
ATOM 3967 C CA . ALA A 1 500 ? 23.154 -4.865 -30.801 1.00 63.44 500 ALA A CA 1
ATOM 3968 C C . ALA A 1 500 ? 22.347 -3.898 -31.670 1.00 63.44 500 ALA A C 1
ATOM 3970 O O . ALA A 1 500 ? 21.359 -4.292 -32.305 1.00 63.44 500 ALA A O 1
ATOM 3971 N N . ILE A 1 501 ? 22.739 -2.623 -31.704 1.00 60.69 501 ILE A N 1
ATOM 3972 C CA . ILE A 1 501 ? 22.142 -1.702 -32.671 1.00 60.69 501 ILE A CA 1
ATOM 3973 C C . ILE A 1 501 ? 22.321 -2.357 -34.041 1.00 60.69 501 ILE A C 1
ATOM 3975 O O . ILE A 1 501 ? 23.455 -2.526 -34.488 1.00 60.69 501 ILE A O 1
ATOM 3979 N N . ASN A 1 502 ? 21.214 -2.774 -34.669 1.00 46.22 502 ASN A N 1
ATOM 3980 C CA . ASN A 1 502 ? 21.254 -3.429 -35.966 1.00 46.22 502 ASN A CA 1
ATOM 3981 C C . ASN A 1 502 ? 22.099 -2.563 -36.897 1.00 46.22 502 ASN A C 1
ATOM 3983 O O . ASN A 1 502 ? 21.740 -1.424 -37.199 1.00 46.22 502 ASN A O 1
ATOM 3987 N N . TYR A 1 503 ? 23.229 -3.118 -37.332 1.00 41.66 503 TYR A N 1
ATOM 3988 C CA . TYR A 1 503 ? 24.030 -2.603 -38.425 1.00 41.66 503 TYR A CA 1
ATOM 3989 C C . TYR A 1 503 ? 23.170 -2.615 -39.693 1.00 41.66 503 TYR A C 1
ATOM 3991 O O . TYR A 1 503 ? 23.292 -3.476 -40.558 1.00 41.66 503 TYR A O 1
ATOM 3999 N N . ILE A 1 504 ? 22.337 -1.598 -39.856 1.00 42.84 504 ILE A N 1
ATOM 4000 C CA . ILE A 1 504 ? 22.439 -0.849 -41.087 1.00 42.84 504 ILE A CA 1
ATOM 4001 C C . ILE A 1 504 ? 23.133 0.440 -40.687 1.00 42.84 504 ILE A C 1
ATOM 4003 O O . ILE A 1 504 ? 22.522 1.365 -40.162 1.00 42.84 504 ILE A O 1
ATOM 4007 N N . ALA A 1 505 ? 24.452 0.458 -40.894 1.00 50.41 505 ALA A N 1
ATOM 4008 C CA . ALA A 1 505 ? 25.241 1.674 -40.985 1.00 50.41 505 ALA A CA 1
ATOM 4009 C C . ALA A 1 505 ? 24.677 2.500 -42.145 1.00 50.41 505 ALA A C 1
ATOM 4011 O O . ALA A 1 505 ? 25.173 2.472 -43.271 1.00 50.41 505 ALA A O 1
ATOM 4012 N N . MET A 1 506 ? 23.559 3.159 -41.886 1.00 59.09 506 MET A N 1
ATOM 4013 C CA . MET A 1 506 ? 22.869 3.974 -42.847 1.00 59.09 506 MET A CA 1
ATOM 4014 C C . MET A 1 506 ? 23.215 5.411 -42.511 1.00 59.09 506 MET A C 1
ATOM 4016 O O . MET A 1 506 ? 22.993 5.916 -41.407 1.00 59.09 506 MET A O 1
ATOM 4020 N N . LYS A 1 507 ? 23.797 6.075 -43.508 1.00 68.94 507 LYS A N 1
ATOM 4021 C CA . LYS A 1 507 ? 23.687 7.526 -43.606 1.00 68.94 507 LYS A CA 1
ATOM 4022 C C . LYS A 1 507 ? 22.215 7.898 -43.385 1.00 68.94 507 LYS A C 1
ATOM 4024 O O . LYS A 1 507 ? 21.355 7.095 -43.763 1.00 68.94 507 LYS A O 1
ATOM 4029 N N . PRO A 1 508 ? 21.925 9.072 -42.811 1.00 81.19 508 PRO A N 1
ATOM 4030 C CA . PRO A 1 508 ? 20.544 9.487 -42.620 1.00 81.19 508 PRO A CA 1
ATOM 4031 C C . PRO A 1 508 ? 19.761 9.392 -43.929 1.00 81.19 508 PRO A C 1
ATOM 4033 O O . PRO A 1 508 ? 20.353 9.494 -45.015 1.00 81.19 508 PRO A O 1
ATOM 4036 N N . SER A 1 509 ? 18.447 9.193 -43.843 1.00 84.50 509 SER A N 1
ATOM 4037 C CA . SER A 1 509 ? 17.614 9.220 -45.043 1.00 84.50 509 SER A CA 1
ATOM 4038 C C . SER A 1 509 ? 17.742 10.579 -45.738 1.00 84.50 509 SER A C 1
ATOM 4040 O O . SER A 1 509 ? 18.070 11.589 -45.116 1.00 84.50 509 SER A O 1
ATOM 4042 N N . THR A 1 510 ? 17.484 10.624 -47.042 1.00 87.00 510 THR A N 1
ATOM 4043 C CA . THR A 1 510 ? 17.387 11.900 -47.757 1.00 87.00 510 THR A CA 1
ATOM 4044 C C . THR A 1 510 ? 16.266 12.743 -47.132 1.00 87.00 510 THR A C 1
ATOM 4046 O O . THR A 1 510 ? 15.152 12.228 -47.029 1.00 87.00 510 THR A O 1
ATOM 4049 N N . PRO A 1 511 ? 16.523 13.994 -46.703 1.00 88.69 511 PRO A N 1
ATOM 4050 C CA . PRO A 1 511 ? 15.485 14.841 -46.133 1.00 88.69 511 PRO A CA 1
ATOM 4051 C C . PRO A 1 511 ? 14.408 15.173 -47.165 1.00 88.69 511 PRO A C 1
ATOM 4053 O O . PRO A 1 511 ? 14.713 15.657 -48.254 1.00 88.69 511 PRO A O 1
ATOM 4056 N N . GLU A 1 512 ? 13.150 14.951 -46.811 1.00 90.12 512 GLU A N 1
ATOM 4057 C CA . GLU A 1 512 ? 11.985 15.303 -47.624 1.00 90.12 512 GLU A CA 1
ATOM 4058 C C . GLU A 1 512 ? 11.417 16.651 -47.160 1.00 90.12 512 GLU A C 1
ATOM 4060 O O . GLU A 1 512 ? 11.187 16.848 -45.965 1.00 90.12 512 GLU A O 1
ATOM 4065 N N . LEU A 1 513 ? 11.180 17.580 -48.093 1.00 87.19 513 LEU A N 1
ATOM 4066 C CA . LEU A 1 513 ? 10.538 18.867 -47.807 1.00 87.19 513 LEU A CA 1
ATOM 4067 C C . LEU A 1 513 ? 9.031 18.672 -47.612 1.00 87.19 513 LEU A C 1
ATOM 4069 O O . LEU A 1 513 ? 8.322 18.313 -48.546 1.00 87.19 513 LEU A O 1
ATOM 4073 N N . VAL A 1 514 ? 8.542 18.937 -46.401 1.00 87.38 514 VAL A N 1
ATOM 4074 C CA . VAL A 1 514 ? 7.126 18.775 -46.033 1.00 87.38 514 VAL A CA 1
ATOM 4075 C C . VAL A 1 514 ? 6.369 20.102 -46.092 1.00 87.38 514 VAL A C 1
ATOM 4077 O O . VAL A 1 514 ? 5.247 20.148 -46.589 1.00 87.38 514 VAL A O 1
ATOM 4080 N N . ASP A 1 515 ? 6.965 21.180 -45.579 1.00 87.25 515 ASP A N 1
ATOM 4081 C CA . ASP A 1 515 ? 6.406 22.541 -45.626 1.00 87.25 515 ASP A CA 1
ATOM 4082 C C . ASP A 1 515 ? 7.548 23.550 -45.758 1.00 87.25 515 ASP A C 1
ATOM 4084 O O . ASP A 1 515 ? 8.595 23.388 -45.129 1.00 87.25 515 ASP A O 1
ATOM 4088 N N . VAL A 1 516 ? 7.345 24.591 -46.562 1.00 86.88 516 VAL A N 1
ATOM 4089 C CA . VAL A 1 516 ? 8.334 25.644 -46.815 1.00 86.88 516 VAL A CA 1
ATOM 4090 C C . VAL A 1 516 ? 7.619 26.984 -46.831 1.00 86.88 516 VAL A C 1
ATOM 4092 O O . VAL A 1 516 ? 6.708 27.206 -47.628 1.00 86.88 516 VAL A O 1
ATOM 4095 N N . LYS A 1 517 ? 8.056 27.901 -45.968 1.00 85.44 517 LYS A N 1
ATOM 4096 C CA . LYS A 1 517 ? 7.531 29.267 -45.906 1.00 85.44 517 LYS A CA 1
ATOM 4097 C C . LYS A 1 517 ? 8.664 30.262 -45.965 1.00 85.44 517 LYS A C 1
ATOM 4099 O O . LYS A 1 517 ? 9.582 30.186 -45.154 1.00 85.44 517 LYS A O 1
ATOM 4104 N N . PHE A 1 518 ? 8.565 31.213 -46.884 1.00 84.12 518 PHE A N 1
ATOM 4105 C CA . PHE A 1 518 ? 9.469 32.350 -46.931 1.00 84.12 518 PHE A CA 1
ATOM 4106 C C . PHE A 1 518 ? 8.853 33.521 -46.163 1.00 84.12 518 PHE A C 1
ATOM 4108 O O . PHE A 1 518 ? 7.767 33.988 -46.500 1.00 84.12 518 PHE A O 1
ATOM 4115 N N . ILE A 1 519 ? 9.520 33.948 -45.096 1.00 83.00 519 ILE A N 1
ATOM 4116 C CA . ILE A 1 519 ? 9.080 35.020 -44.204 1.00 83.00 519 ILE A CA 1
ATOM 4117 C C . ILE A 1 519 ? 9.950 36.241 -44.472 1.00 83.00 519 ILE A C 1
ATOM 4119 O O . ILE A 1 519 ? 11.171 36.172 -44.329 1.00 83.00 519 ILE A O 1
ATOM 4123 N N . TYR A 1 520 ? 9.319 37.352 -44.844 1.00 82.00 520 TYR A N 1
ATOM 4124 C CA . TYR A 1 520 ? 9.977 38.626 -45.106 1.00 82.00 520 TYR A CA 1
ATOM 4125 C C . TYR A 1 520 ? 9.056 39.797 -44.742 1.00 82.00 520 TYR A C 1
ATOM 4127 O O . TYR A 1 520 ? 7.855 39.742 -45.001 1.00 82.00 520 TYR A O 1
ATOM 4135 N N . ASP A 1 521 ? 9.637 40.865 -44.190 1.00 78.31 521 ASP A N 1
ATOM 4136 C CA . ASP A 1 521 ? 8.892 42.057 -43.752 1.00 78.31 521 ASP A CA 1
ATOM 4137 C C . ASP A 1 521 ? 9.111 43.273 -44.675 1.00 78.31 521 ASP A C 1
ATOM 4139 O O . ASP A 1 521 ? 8.225 44.117 -44.817 1.00 78.31 521 ASP A O 1
ATOM 4143 N N . HIS A 1 522 ? 10.272 43.368 -45.337 1.00 79.88 522 HIS A N 1
ATOM 4144 C CA . HIS A 1 522 ? 10.620 44.481 -46.227 1.00 79.88 522 HIS A CA 1
ATOM 4145 C C . HIS A 1 522 ? 11.408 44.024 -47.463 1.00 79.88 522 HIS A C 1
ATOM 4147 O O . HIS A 1 522 ? 12.284 43.160 -47.380 1.00 79.88 522 HIS A O 1
ATOM 4153 N N . PHE A 1 523 ? 11.116 44.645 -48.612 1.00 77.88 523 PHE A N 1
ATOM 4154 C CA . PHE A 1 523 ? 11.850 44.467 -49.865 1.00 77.88 523 PHE A CA 1
ATOM 4155 C C . PHE A 1 523 ? 12.361 45.813 -50.378 1.00 77.88 523 PHE A C 1
ATOM 4157 O O . PHE A 1 523 ? 11.591 46.748 -50.614 1.00 77.88 523 PHE A O 1
ATOM 4164 N N . ASN A 1 524 ? 13.671 45.900 -50.588 1.00 74.06 524 ASN A N 1
ATOM 4165 C CA . ASN A 1 524 ? 14.323 47.084 -51.116 1.00 74.06 524 ASN A CA 1
ATOM 4166 C C . ASN A 1 524 ? 14.255 47.076 -52.649 1.00 74.06 524 ASN A C 1
ATOM 4168 O O . ASN A 1 524 ? 15.044 46.403 -53.315 1.00 74.06 524 ASN A O 1
ATOM 4172 N N . TYR A 1 525 ? 13.330 47.853 -53.210 1.00 75.00 525 TYR A N 1
ATOM 4173 C CA . TYR A 1 525 ? 13.092 47.927 -54.655 1.00 75.00 525 TYR A CA 1
ATOM 4174 C C . TYR A 1 525 ? 14.254 48.544 -55.457 1.00 75.00 525 TYR A C 1
ATOM 4176 O O . TYR A 1 525 ? 14.415 48.211 -56.630 1.00 75.00 525 TYR A O 1
ATOM 4184 N N . ASP A 1 526 ? 15.096 49.384 -54.843 1.00 65.25 526 ASP A N 1
ATOM 4185 C CA . ASP A 1 526 ? 16.258 49.990 -55.515 1.00 65.25 526 ASP A CA 1
ATOM 4186 C C . ASP A 1 526 ? 17.416 48.992 -55.671 1.00 65.25 526 ASP A C 1
ATOM 4188 O O . ASP A 1 526 ? 18.138 48.989 -56.674 1.00 65.25 526 ASP A O 1
ATOM 4192 N N . LEU A 1 527 ? 17.604 48.134 -54.666 1.00 62.78 527 LEU A N 1
ATOM 4193 C CA . LEU A 1 527 ? 18.666 47.127 -54.626 1.00 62.78 527 LEU A CA 1
ATOM 4194 C C . LEU A 1 527 ? 18.202 45.738 -55.078 1.00 62.78 527 LEU A C 1
ATOM 4196 O O . LEU A 1 527 ? 19.053 44.890 -55.345 1.00 62.78 527 LEU A O 1
ATOM 4200 N N . LEU A 1 528 ? 16.887 45.539 -55.212 1.00 69.00 528 LEU A N 1
ATOM 4201 C CA . LEU A 1 528 ? 16.217 44.275 -55.530 1.00 69.00 528 LEU A CA 1
ATOM 4202 C C . LEU A 1 528 ? 16.621 43.146 -54.578 1.00 69.00 528 LEU A C 1
ATOM 4204 O O . LEU A 1 528 ? 17.031 42.070 -55.010 1.00 69.00 528 LEU A O 1
ATOM 4208 N N . ARG A 1 529 ? 16.541 43.414 -53.274 1.00 69.25 529 ARG A N 1
ATOM 4209 C CA . ARG A 1 529 ? 16.868 42.448 -52.219 1.00 69.25 529 ARG A CA 1
ATOM 4210 C C . ARG A 1 529 ? 15.925 42.593 -51.033 1.00 69.25 529 ARG A C 1
ATOM 4212 O O . ARG A 1 529 ? 15.400 43.680 -50.795 1.00 69.25 529 ARG A O 1
ATOM 4219 N N . PHE A 1 530 ? 15.761 41.514 -50.282 1.00 72.31 530 PHE A N 1
ATOM 4220 C CA . PHE A 1 530 ? 15.122 41.555 -48.972 1.00 72.31 530 PHE A CA 1
ATOM 4221 C C . PHE A 1 530 ? 16.087 42.117 -47.924 1.00 72.31 530 PHE A C 1
ATOM 4223 O O . PHE A 1 530 ? 17.305 42.063 -48.115 1.00 72.31 530 PHE A O 1
ATOM 4230 N N . ASP A 1 531 ? 15.533 42.694 -46.860 1.00 66.94 531 ASP A N 1
ATOM 4231 C CA . ASP A 1 531 ? 16.321 43.101 -45.696 1.00 66.94 531 ASP A CA 1
ATOM 4232 C C . ASP A 1 531 ? 16.868 41.882 -44.941 1.00 66.94 531 ASP A C 1
ATOM 4234 O O . ASP A 1 531 ? 16.407 40.753 -45.132 1.00 66.94 531 ASP A O 1
ATOM 4238 N N . ASP A 1 532 ? 17.844 42.137 -44.067 1.00 64.25 532 ASP A N 1
ATOM 4239 C CA . ASP A 1 532 ? 18.640 41.112 -43.392 1.00 64.25 532 ASP A CA 1
ATOM 4240 C C . ASP A 1 532 ? 17.811 40.152 -42.513 1.00 64.25 532 ASP A C 1
ATOM 4242 O O . ASP A 1 532 ? 18.364 39.154 -42.092 1.00 64.25 532 ASP A O 1
ATOM 4246 N N . ASP A 1 533 ? 16.511 40.378 -42.274 1.00 67.50 533 ASP A N 1
ATOM 4247 C CA . ASP A 1 533 ? 15.641 39.527 -41.435 1.00 67.50 533 ASP A CA 1
ATOM 4248 C C . ASP A 1 533 ? 14.820 38.469 -42.212 1.00 67.50 533 ASP A C 1
ATOM 4250 O O . ASP A 1 533 ? 14.050 37.700 -41.615 1.00 67.50 533 ASP A O 1
ATOM 4254 N N . ALA A 1 534 ? 14.955 38.410 -43.544 1.00 75.88 534 ALA A N 1
ATOM 4255 C CA . ALA A 1 534 ? 14.240 37.433 -44.365 1.00 75.88 534 ALA A CA 1
ATOM 4256 C C . ALA A 1 534 ? 14.765 36.000 -44.156 1.00 75.88 534 ALA A C 1
ATOM 4258 O O . ALA A 1 534 ? 15.970 35.740 -44.167 1.00 75.88 534 ALA A O 1
ATOM 4259 N N . ARG A 1 535 ? 13.849 35.041 -43.977 1.00 80.94 535 ARG A N 1
ATOM 4260 C CA . ARG A 1 535 ? 14.195 33.654 -43.621 1.00 80.94 535 ARG A CA 1
ATOM 4261 C C . ARG A 1 535 ? 13.196 32.634 -44.143 1.00 80.94 535 ARG A C 1
ATOM 4263 O O . ARG A 1 535 ? 12.019 32.935 -44.324 1.00 80.94 535 ARG A O 1
ATOM 4270 N N . PHE A 1 536 ? 13.654 31.401 -44.314 1.00 81.56 536 PHE A N 1
ATOM 4271 C CA . PHE A 1 536 ? 12.787 30.252 -44.538 1.00 81.56 536 PHE A CA 1
ATOM 4272 C C . PHE A 1 536 ? 12.477 29.549 -43.227 1.00 81.56 536 PHE A C 1
ATOM 4274 O O . PHE A 1 536 ? 13.391 29.208 -42.481 1.00 81.56 536 PHE A O 1
ATOM 4281 N N . GLU A 1 537 ? 11.201 29.261 -42.995 1.00 87.38 537 GLU A N 1
ATOM 4282 C CA . GLU A 1 537 ? 10.783 28.214 -42.071 1.00 87.38 537 GLU A CA 1
ATOM 4283 C C . GLU A 1 537 ? 10.504 26.944 -42.873 1.00 87.38 537 GLU A C 1
ATOM 4285 O O . GLU A 1 537 ? 9.609 26.920 -43.721 1.00 87.38 537 GLU A O 1
ATOM 4290 N N . VAL A 1 538 ? 11.277 25.892 -42.607 1.00 87.31 538 VAL A N 1
ATOM 4291 C CA . VAL A 1 538 ? 11.208 24.623 -43.337 1.00 87.31 538 VAL A CA 1
ATOM 4292 C C . VAL A 1 538 ? 10.850 23.503 -42.375 1.00 87.31 538 VAL A C 1
ATOM 4294 O O . VAL A 1 538 ? 11.413 23.404 -41.285 1.00 87.31 538 VAL A O 1
ATOM 4297 N N . THR A 1 539 ? 9.922 22.647 -42.789 1.00 89.75 539 THR A N 1
ATOM 4298 C CA . THR A 1 539 ? 9.641 21.367 -42.140 1.00 89.75 539 THR A CA 1
ATOM 4299 C C . THR A 1 539 ? 10.186 20.246 -43.011 1.00 89.75 539 THR A C 1
ATOM 4301 O O . THR A 1 539 ? 9.824 20.140 -44.182 1.00 89.75 539 THR A O 1
ATOM 4304 N N . LEU A 1 540 ? 11.045 19.411 -42.435 1.00 89.25 540 LEU A N 1
ATOM 4305 C CA . LEU A 1 540 ? 11.677 18.268 -43.081 1.00 89.25 540 LEU A CA 1
ATOM 4306 C C . LEU A 1 540 ? 11.219 16.967 -42.435 1.00 89.25 540 LEU A C 1
ATOM 4308 O O . LEU A 1 540 ? 11.090 16.904 -41.213 1.00 89.25 540 LEU A O 1
ATOM 4312 N N . ARG A 1 541 ? 11.063 15.913 -43.235 1.00 89.44 541 ARG A N 1
ATOM 4313 C CA . ARG A 1 541 ? 10.997 14.531 -42.749 1.00 89.44 541 ARG A CA 1
ATOM 4314 C C . ARG A 1 541 ? 12.320 13.839 -43.047 1.00 89.44 541 ARG A C 1
ATOM 4316 O O . ARG A 1 541 ? 12.776 13.859 -44.186 1.00 89.44 541 ARG A O 1
ATOM 4323 N N . SER A 1 542 ? 12.951 13.250 -42.038 1.00 83.19 542 SER A N 1
ATOM 4324 C CA . SER A 1 542 ? 14.210 12.519 -42.213 1.00 83.19 542 SER A CA 1
ATOM 4325 C C . SER A 1 542 ? 14.433 11.546 -41.055 1.00 83.19 542 SER A C 1
ATOM 4327 O O . SER A 1 542 ? 14.093 11.859 -39.916 1.00 83.19 542 SER A O 1
ATOM 4329 N N . GLU A 1 543 ? 15.016 10.382 -41.324 1.00 83.75 543 GLU A N 1
ATOM 4330 C CA . GLU A 1 543 ? 15.301 9.337 -40.341 1.00 83.75 543 GLU A CA 1
ATOM 4331 C C . GLU A 1 543 ? 16.806 9.174 -40.105 1.00 83.75 543 GLU A C 1
ATOM 4333 O O . GLU A 1 543 ? 17.615 9.182 -41.038 1.00 83.75 543 GLU A O 1
ATOM 4338 N N . GLY A 1 544 ? 17.182 8.956 -38.843 1.00 77.88 544 GLY A N 1
ATOM 4339 C CA . GLY A 1 544 ? 18.545 8.578 -38.471 1.00 77.88 544 GLY A CA 1
ATOM 4340 C C . GLY A 1 544 ? 19.580 9.707 -38.500 1.00 77.88 544 GLY A C 1
ATOM 4341 O O . GLY A 1 544 ? 20.771 9.405 -38.485 1.00 77.88 544 GLY A O 1
ATOM 4342 N N . GLN A 1 545 ? 19.173 10.977 -38.551 1.00 80.31 545 GLN A N 1
ATOM 4343 C CA . GLN A 1 545 ? 20.053 12.144 -38.392 1.00 80.31 545 GLN A CA 1
ATOM 4344 C C . GLN A 1 545 ? 20.116 12.643 -36.946 1.00 80.31 545 GLN A C 1
ATOM 4346 O O . GLN A 1 545 ? 19.109 12.682 -36.239 1.00 80.31 545 GLN A O 1
ATOM 4351 N N . ASP A 1 546 ? 21.305 13.104 -36.573 1.00 76.44 546 ASP A N 1
ATOM 4352 C CA . ASP A 1 546 ? 21.580 13.840 -35.340 1.00 76.44 546 ASP A CA 1
ATOM 4353 C C . ASP A 1 546 ? 21.470 15.361 -35.571 1.00 76.44 546 ASP A C 1
ATOM 4355 O O . ASP A 1 546 ? 21.197 16.111 -34.640 1.00 76.44 546 ASP A O 1
ATOM 4359 N N . ASP A 1 547 ? 21.692 15.816 -36.812 1.00 78.38 547 ASP A N 1
ATOM 4360 C CA . ASP A 1 547 ? 21.781 17.232 -37.189 1.00 78.38 547 ASP A CA 1
ATOM 4361 C C . ASP A 1 547 ? 21.445 17.447 -38.683 1.00 78.38 547 ASP A C 1
ATOM 4363 O O . ASP A 1 547 ? 21.417 16.489 -39.464 1.00 78.38 547 ASP A O 1
ATOM 4367 N N . PHE A 1 548 ? 21.235 18.697 -39.105 1.00 82.00 548 PHE A N 1
ATOM 4368 C CA . PHE A 1 548 ? 21.098 19.085 -40.509 1.00 82.00 548 PHE A CA 1
ATOM 4369 C C . PHE A 1 548 ? 22.201 20.048 -40.949 1.00 82.00 548 PHE A C 1
ATOM 4371 O O . PHE A 1 548 ? 22.481 21.062 -40.313 1.00 82.00 548 PHE A O 1
ATOM 4378 N N . ILE A 1 549 ? 22.785 19.767 -42.114 1.00 81.00 549 ILE A N 1
ATOM 4379 C CA . ILE A 1 549 ? 23.664 20.703 -42.813 1.00 81.00 549 ILE A CA 1
ATOM 4380 C C . ILE A 1 549 ? 22.871 21.367 -43.928 1.00 81.00 549 ILE A C 1
ATOM 4382 O O . ILE A 1 549 ? 22.243 20.688 -44.745 1.00 81.00 549 ILE A O 1
ATOM 4386 N N . ILE A 1 550 ? 22.979 22.690 -44.008 1.00 78.94 550 ILE A N 1
ATOM 4387 C CA . ILE A 1 550 ? 22.410 23.469 -45.099 1.00 78.94 550 ILE A CA 1
ATOM 4388 C C . ILE A 1 550 ? 23.539 23.938 -46.007 1.00 78.94 550 ILE A C 1
ATOM 4390 O O . ILE A 1 550 ? 24.537 24.513 -45.559 1.00 78.94 550 ILE A O 1
ATOM 4394 N N . LYS A 1 551 ? 23.395 23.674 -47.304 1.00 74.94 551 LYS A N 1
ATOM 4395 C CA . LYS A 1 551 ? 24.390 24.066 -48.301 1.00 74.94 551 LYS A CA 1
ATOM 4396 C C . LYS A 1 551 ? 23.729 24.872 -49.404 1.00 74.94 551 LYS A C 1
ATOM 4398 O O . LYS A 1 551 ? 22.654 24.505 -49.875 1.00 74.94 551 LYS A O 1
ATOM 4403 N N . ASN A 1 552 ? 24.426 25.907 -49.863 1.00 69.06 552 ASN A N 1
ATOM 4404 C CA . ASN A 1 552 ? 24.271 26.348 -51.240 1.00 69.06 552 ASN A CA 1
ATOM 4405 C C . ASN A 1 552 ? 25.288 25.613 -52.110 1.00 69.06 552 ASN A C 1
ATOM 4407 O O . ASN A 1 552 ? 26.368 25.216 -51.662 1.00 69.06 552 ASN A O 1
ATOM 4411 N N . VAL A 1 553 ? 24.947 25.435 -53.377 1.00 56.00 553 VAL A N 1
ATOM 4412 C CA . VAL A 1 553 ? 25.937 25.052 -54.379 1.00 56.00 553 VAL A CA 1
ATOM 4413 C C . VAL A 1 553 ? 26.321 26.326 -55.129 1.00 56.00 553 VAL A C 1
ATOM 4415 O O . VAL A 1 553 ? 25.489 26.865 -55.858 1.00 56.00 553 VAL A O 1
ATOM 4418 N N . PRO A 1 554 ? 27.553 26.846 -54.980 1.00 45.88 554 PRO A N 1
ATOM 4419 C CA . PRO A 1 554 ? 28.081 27.795 -55.942 1.00 45.88 554 PRO A CA 1
ATOM 4420 C C . PRO A 1 554 ? 28.258 27.072 -57.280 1.00 45.88 554 PRO A C 1
ATOM 4422 O O . PRO A 1 554 ? 28.788 25.963 -57.334 1.00 45.88 554 PRO A O 1
ATOM 4425 N N . ASP A 1 555 ? 27.844 27.703 -58.372 1.00 39.53 555 ASP A N 1
ATOM 4426 C CA . ASP A 1 555 ? 28.058 27.169 -59.714 1.00 39.53 555 ASP A CA 1
ATOM 4427 C C . ASP A 1 555 ? 29.552 26.940 -60.021 1.00 39.53 555 ASP A C 1
ATOM 4429 O O . ASP A 1 555 ? 30.311 27.889 -60.212 1.00 39.53 555 ASP A O 1
ATOM 4433 N N . TYR A 1 556 ? 29.922 25.664 -60.152 1.00 36.84 556 TYR A N 1
ATOM 4434 C CA . TYR A 1 556 ? 31.148 25.108 -60.742 1.00 36.84 556 TYR A CA 1
ATOM 4435 C C . TYR A 1 556 ? 32.512 25.438 -60.103 1.00 36.84 556 TYR A C 1
ATOM 4437 O O . TYR A 1 556 ? 33.129 26.479 -60.324 1.00 36.84 556 TYR A O 1
ATOM 4445 N N . ASP A 1 557 ? 33.031 24.421 -59.415 1.00 40.44 557 ASP A N 1
ATOM 4446 C CA . ASP A 1 557 ? 34.255 23.678 -59.742 1.00 40.44 557 ASP A CA 1
ATOM 4447 C C . ASP A 1 557 ? 35.299 24.374 -60.647 1.00 40.44 557 ASP A C 1
ATOM 4449 O O . ASP A 1 557 ? 35.209 24.375 -61.878 1.00 40.44 557 ASP A O 1
ATOM 4453 N N . VAL A 1 558 ? 36.341 24.931 -60.022 1.00 37.84 558 VAL A N 1
ATOM 4454 C CA . VAL A 1 558 ? 37.553 25.411 -60.714 1.00 37.84 558 VAL A CA 1
ATOM 4455 C C . VAL A 1 558 ? 38.694 24.379 -60.619 1.00 37.84 558 VAL A C 1
ATOM 4457 O O . VAL A 1 558 ? 39.700 24.538 -61.305 1.00 37.84 558 VAL A O 1
ATOM 4460 N N . PHE A 1 559 ? 38.564 23.296 -59.833 1.00 35.22 559 PHE A N 1
ATOM 4461 C CA . PHE A 1 559 ? 39.706 22.410 -59.529 1.00 35.22 559 PHE A CA 1
ATOM 4462 C C . PHE A 1 559 ? 39.403 20.907 -59.328 1.00 35.22 559 PHE A C 1
ATOM 4464 O O . PHE A 1 559 ? 40.275 20.180 -58.859 1.00 35.22 559 PHE A O 1
ATOM 4471 N N . GLY A 1 560 ? 38.236 20.403 -59.723 1.00 35.22 560 GLY A N 1
ATOM 4472 C CA . GLY A 1 560 ? 37.856 18.993 -59.600 1.00 35.22 560 GLY A CA 1
ATOM 4473 C C . GLY A 1 560 ? 37.475 18.556 -58.182 1.00 35.22 560 GLY A C 1
ATOM 4474 O O . GLY A 1 560 ? 37.686 17.397 -57.834 1.00 35.22 560 GLY A O 1
ATOM 4475 N N . TYR A 1 561 ? 36.940 19.460 -57.358 1.00 34.69 561 TYR A N 1
ATOM 4476 C CA . TYR A 1 561 ? 36.420 19.135 -56.025 1.00 34.69 561 TYR A CA 1
ATOM 4477 C C . TYR A 1 561 ? 35.043 19.780 -55.843 1.00 34.69 561 TYR A C 1
ATOM 4479 O O . TYR A 1 561 ? 34.890 20.969 -56.122 1.00 34.69 561 TYR A O 1
ATOM 4487 N N . ASP A 1 562 ? 34.068 19.012 -55.337 1.00 37.50 562 ASP A N 1
ATOM 4488 C CA . ASP A 1 562 ? 32.748 19.497 -54.906 1.00 37.50 562 ASP A CA 1
ATOM 4489 C C . ASP A 1 562 ? 32.909 20.598 -53.844 1.00 37.50 562 ASP A C 1
ATOM 4491 O O . ASP A 1 562 ? 32.938 20.350 -52.637 1.00 37.50 562 ASP A O 1
ATOM 4495 N N . ALA A 1 563 ? 33.044 21.845 -54.287 1.00 39.28 563 ALA A N 1
ATOM 4496 C CA . ALA A 1 563 ? 33.139 23.004 -53.418 1.00 39.28 563 ALA A CA 1
ATOM 4497 C C . ALA A 1 563 ? 31.729 23.461 -53.022 1.00 39.28 563 ALA A C 1
ATOM 4499 O O . ALA A 1 563 ? 31.264 24.521 -53.429 1.00 39.28 563 ALA A O 1
ATOM 4500 N N . SER A 1 564 ? 31.029 22.656 -52.221 1.00 46.72 564 SER A N 1
ATOM 4501 C CA . SER A 1 564 ? 29.876 23.166 -51.480 1.00 46.72 564 SER A CA 1
ATOM 4502 C C . SER A 1 564 ? 30.375 24.101 -50.379 1.00 46.72 564 SER A C 1
ATOM 4504 O O . SER A 1 564 ? 31.205 23.677 -49.570 1.00 46.72 564 SER A O 1
ATOM 4506 N N . ILE A 1 565 ? 29.870 25.333 -50.305 1.00 46.09 565 ILE A N 1
ATOM 4507 C CA . ILE A 1 565 ? 30.100 26.178 -49.131 1.00 46.09 565 ILE A CA 1
ATOM 4508 C C . ILE A 1 565 ? 29.060 25.753 -48.093 1.00 46.09 565 ILE A C 1
ATOM 4510 O O . ILE A 1 565 ? 27.856 25.827 -48.333 1.00 46.09 565 ILE A O 1
ATOM 4514 N N . VAL A 1 566 ? 29.521 25.243 -46.949 1.00 52.50 566 VAL A N 1
ATOM 4515 C CA . VAL A 1 566 ? 28.647 25.085 -45.781 1.00 52.50 566 VAL A CA 1
ATOM 4516 C C . VAL A 1 566 ? 28.259 26.496 -45.364 1.00 52.50 566 VAL A C 1
ATOM 4518 O O . VAL A 1 566 ? 29.132 27.262 -44.963 1.00 52.50 566 VAL A O 1
ATOM 4521 N N . LEU A 1 567 ? 26.987 26.850 -45.537 1.00 54.66 567 LEU A N 1
ATOM 4522 C CA . LEU A 1 567 ? 26.512 28.184 -45.189 1.00 54.66 567 LEU A CA 1
ATOM 4523 C C . LEU A 1 567 ? 26.400 28.303 -43.668 1.00 54.66 567 LEU A C 1
ATOM 4525 O O . LEU A 1 567 ? 27.006 29.196 -43.088 1.00 54.66 567 LEU A O 1
ATOM 4529 N N . TYR A 1 568 ? 25.697 27.353 -43.040 1.00 61.22 568 TYR A N 1
ATOM 4530 C CA . TYR A 1 568 ? 25.463 27.283 -41.597 1.00 61.22 568 TYR A CA 1
ATOM 4531 C C . TYR A 1 568 ? 25.236 25.827 -41.149 1.00 61.22 568 TYR A C 1
ATOM 4533 O O . TYR A 1 568 ? 24.758 24.994 -41.929 1.00 61.22 568 TYR A O 1
ATOM 4541 N N . TYR A 1 569 ? 25.571 25.527 -39.891 1.00 58.06 569 TYR A N 1
ATOM 4542 C CA . TYR A 1 569 ? 24.924 24.435 -39.155 1.00 58.06 569 TYR A CA 1
ATOM 4543 C C . TYR A 1 569 ? 23.566 24.961 -38.689 1.00 58.06 569 TYR A C 1
ATOM 4545 O O . TYR A 1 569 ? 23.452 26.140 -38.362 1.00 58.06 569 TYR A O 1
ATOM 4553 N N . ALA A 1 570 ? 22.516 24.147 -38.760 1.00 61.03 570 ALA A N 1
ATOM 4554 C CA . ALA A 1 570 ? 21.192 24.618 -38.382 1.00 61.03 570 ALA A CA 1
ATOM 4555 C C . ALA A 1 570 ? 21.123 24.760 -36.849 1.00 61.03 570 ALA A C 1
ATOM 4557 O O . ALA A 1 570 ? 20.899 23.786 -36.141 1.00 61.03 570 ALA A O 1
ATOM 4558 N N . ASP A 1 571 ? 21.336 25.973 -36.338 1.00 53.62 571 ASP A N 1
ATOM 4559 C CA . ASP A 1 571 ? 21.411 26.222 -34.890 1.00 53.62 571 ASP A CA 1
ATOM 4560 C C . ASP A 1 571 ? 20.039 26.078 -34.183 1.00 53.62 571 ASP A C 1
ATOM 4562 O O . ASP A 1 571 ? 19.989 25.812 -32.984 1.00 53.62 571 ASP A O 1
ATOM 4566 N N . ASP A 1 572 ? 18.927 26.157 -34.933 1.00 65.31 572 ASP A N 1
ATOM 4567 C CA . ASP A 1 572 ? 17.540 26.095 -34.434 1.00 65.31 572 ASP A CA 1
ATOM 4568 C C . ASP A 1 572 ? 16.734 24.915 -35.027 1.00 65.31 572 ASP A C 1
ATOM 4570 O O . ASP A 1 572 ? 15.642 25.085 -35.580 1.00 65.31 572 ASP A O 1
ATOM 4574 N N . VAL A 1 573 ? 17.262 23.688 -34.940 1.00 73.38 573 VAL A N 1
ATOM 4575 C CA . VAL A 1 573 ? 16.521 22.473 -35.335 1.00 73.38 573 VAL A CA 1
ATOM 4576 C C . VAL A 1 573 ? 15.618 22.004 -34.195 1.00 73.38 573 VAL A C 1
ATOM 4578 O O . VAL A 1 573 ? 16.083 21.540 -33.154 1.00 73.38 573 VAL A O 1
ATOM 4581 N N . LYS A 1 574 ? 14.300 22.042 -34.407 1.00 78.94 574 LYS A N 1
ATOM 4582 C CA . LYS A 1 574 ? 13.306 21.506 -33.470 1.00 78.94 574 LYS A CA 1
ATOM 4583 C C . LYS A 1 574 ? 12.717 20.200 -33.995 1.00 78.94 574 LYS A C 1
ATOM 4585 O O . LYS A 1 574 ? 11.986 20.211 -34.983 1.00 78.94 574 LYS A O 1
ATOM 4590 N N . ASN A 1 575 ? 12.969 19.088 -33.305 1.00 78.69 575 ASN A N 1
ATOM 4591 C CA . ASN A 1 575 ? 12.224 17.847 -33.532 1.00 78.69 575 ASN A CA 1
ATOM 4592 C C . ASN A 1 575 ? 10.782 18.027 -33.024 1.00 78.69 575 ASN A C 1
ATOM 4594 O O . ASN A 1 575 ? 10.572 18.422 -31.874 1.00 78.69 575 ASN A O 1
ATOM 4598 N N . ILE A 1 576 ? 9.799 17.788 -33.891 1.00 81.00 576 ILE A N 1
ATOM 4599 C CA . ILE A 1 576 ? 8.368 17.960 -33.598 1.00 81.00 576 ILE A CA 1
ATOM 4600 C C . ILE A 1 576 ? 7.592 16.627 -33.576 1.00 81.00 576 ILE A C 1
ATOM 4602 O O . ILE A 1 576 ? 6.365 16.656 -33.528 1.00 81.00 576 ILE A O 1
ATOM 4606 N N . GLY A 1 577 ? 8.291 15.484 -33.546 1.00 68.81 577 GLY A N 1
ATOM 4607 C CA . GLY A 1 577 ? 7.728 14.125 -33.505 1.00 68.81 577 GLY A CA 1
ATOM 4608 C C . GLY A 1 577 ? 7.761 13.411 -34.863 1.00 68.81 577 GLY A C 1
ATOM 4609 O O . GLY A 1 577 ? 7.896 14.057 -35.895 1.00 68.81 577 GLY A O 1
ATOM 4610 N N . ASP A 1 578 ? 7.666 12.076 -34.874 1.00 77.31 578 ASP A N 1
ATOM 4611 C CA . ASP A 1 578 ? 7.556 11.239 -36.089 1.00 77.31 578 ASP A CA 1
ATOM 4612 C C . ASP A 1 578 ? 8.592 11.526 -37.192 1.00 77.31 578 ASP A C 1
ATOM 4614 O O . ASP A 1 578 ? 8.252 11.613 -38.377 1.00 77.31 578 ASP A O 1
ATOM 4618 N N . ASN A 1 579 ? 9.866 11.687 -36.815 1.00 80.19 579 ASN A N 1
ATOM 4619 C CA . ASN A 1 579 ? 10.955 12.003 -37.748 1.00 80.19 579 ASN A CA 1
ATOM 4620 C C . ASN A 1 579 ? 10.758 13.344 -38.500 1.00 80.19 579 ASN A C 1
ATOM 4622 O O . ASN A 1 579 ? 11.337 13.541 -39.571 1.00 80.19 579 ASN A O 1
ATOM 4626 N N . LEU A 1 580 ? 9.962 14.274 -37.948 1.00 82.38 580 LEU A N 1
ATOM 4627 C CA . LEU A 1 580 ? 9.750 15.625 -38.474 1.00 82.38 580 LEU A CA 1
ATOM 4628 C C . LEU A 1 580 ? 10.568 16.674 -37.718 1.00 82.38 580 LEU A C 1
ATOM 4630 O O . LEU A 1 580 ? 10.618 16.709 -36.487 1.00 82.38 580 LEU A O 1
ATOM 4634 N N . TYR A 1 581 ? 11.158 17.588 -38.480 1.00 84.88 581 TYR A N 1
ATOM 4635 C CA . TYR A 1 581 ? 12.075 18.604 -37.986 1.00 84.88 581 TYR A CA 1
ATOM 4636 C C . TYR A 1 581 ? 11.690 19.954 -38.560 1.00 84.88 581 TYR A C 1
ATOM 4638 O O . TYR A 1 581 ? 11.558 20.094 -39.772 1.00 84.88 581 TYR A O 1
ATOM 4646 N N . LYS A 1 582 ? 11.525 20.951 -37.694 1.00 86.75 582 LYS A N 1
ATOM 4647 C CA . LYS A 1 582 ? 11.324 22.339 -38.101 1.00 86.75 582 LYS A CA 1
ATOM 4648 C C . LYS A 1 582 ? 12.621 23.110 -37.910 1.00 86.75 582 LYS A C 1
ATOM 4650 O O . LYS A 1 582 ? 13.199 23.057 -36.828 1.00 86.75 582 LYS A O 1
ATOM 4655 N N . LEU A 1 583 ? 13.045 23.832 -38.937 1.00 85.62 583 LEU A N 1
ATOM 4656 C CA . LEU A 1 583 ? 14.219 24.697 -38.901 1.00 85.62 583 LEU A CA 1
ATOM 4657 C C . LEU A 1 583 ? 13.896 26.075 -39.471 1.00 85.62 583 LEU A C 1
ATOM 4659 O O . LEU A 1 583 ? 12.981 26.232 -40.283 1.00 85.62 583 LEU A O 1
ATOM 4663 N N . SER A 1 584 ? 14.664 27.066 -39.032 1.00 80.69 584 SER A N 1
ATOM 4664 C CA . SER A 1 584 ? 14.622 28.437 -39.528 1.00 80.69 584 SER A CA 1
ATOM 4665 C C . SER A 1 584 ? 15.996 28.803 -40.064 1.00 80.69 584 SER A C 1
ATOM 4667 O O . SER A 1 584 ? 16.988 28.582 -39.372 1.00 80.69 584 SER A O 1
ATOM 4669 N N . ALA A 1 585 ? 16.078 29.346 -41.277 1.00 73.75 585 ALA A N 1
ATOM 4670 C CA . ALA A 1 585 ? 17.368 29.727 -41.836 1.00 73.75 585 ALA A CA 1
ATOM 4671 C C . ALA A 1 585 ? 17.295 30.941 -42.776 1.00 73.75 585 ALA A C 1
ATOM 4673 O O . ALA A 1 585 ? 16.340 31.110 -43.536 1.00 73.75 585 ALA A O 1
ATOM 4674 N N . MET A 1 586 ? 18.308 31.804 -42.678 1.00 70.38 586 MET A N 1
ATOM 4675 C CA . MET A 1 586 ? 18.422 33.091 -43.375 1.00 70.38 586 MET A CA 1
ATOM 4676 C C . MET A 1 586 ? 19.327 32.933 -44.595 1.00 70.38 586 MET A C 1
ATOM 4678 O O . MET A 1 586 ? 20.389 32.317 -44.484 1.00 70.38 586 MET A O 1
ATOM 4682 N N . PHE A 1 587 ? 18.931 33.473 -45.750 1.00 67.81 587 PHE A N 1
ATOM 4683 C CA . PHE A 1 587 ? 19.697 33.288 -46.986 1.00 67.81 587 PHE A CA 1
ATOM 4684 C C . PHE A 1 587 ? 19.606 34.467 -47.940 1.00 67.81 587 PHE A C 1
ATOM 4686 O O . PHE A 1 587 ? 18.609 35.188 -47.986 1.00 67.81 587 PHE A O 1
ATOM 4693 N N . ASP A 1 588 ? 20.638 34.570 -48.774 1.00 58.19 588 ASP A N 1
ATOM 4694 C CA . ASP A 1 588 ? 20.659 35.472 -49.911 1.00 58.19 588 ASP A CA 1
ATOM 4695 C C . ASP A 1 588 ? 19.618 35.068 -50.960 1.00 58.19 588 ASP A C 1
ATOM 4697 O O . ASP A 1 588 ? 19.447 33.903 -51.333 1.00 58.19 588 ASP A O 1
ATOM 4701 N N . PHE A 1 589 ? 18.947 36.089 -51.471 1.00 57.03 589 PHE A N 1
ATOM 4702 C CA . PHE A 1 589 ? 18.020 36.009 -52.583 1.00 57.03 589 PHE A CA 1
ATOM 4703 C C . PHE A 1 589 ? 18.753 35.576 -53.880 1.00 57.03 589 PHE A C 1
ATOM 4705 O O . PHE A 1 589 ? 19.862 36.042 -54.132 1.00 57.03 589 PHE A O 1
ATOM 4712 N N . ASP A 1 590 ? 18.133 34.710 -54.700 1.00 61.34 590 ASP A N 1
ATOM 4713 C CA . ASP A 1 590 ? 18.671 34.131 -55.963 1.00 61.34 590 ASP A CA 1
ATOM 4714 C C . ASP A 1 590 ? 19.652 32.936 -55.820 1.00 61.34 590 ASP A C 1
ATOM 4716 O O . ASP A 1 590 ? 20.533 32.736 -56.655 1.00 61.34 590 ASP A O 1
ATOM 4720 N N . THR A 1 591 ? 19.512 32.111 -54.771 1.00 63.88 591 THR A N 1
ATOM 4721 C CA . THR A 1 591 ? 20.325 30.890 -54.573 1.00 63.88 591 THR A CA 1
ATOM 4722 C C . THR A 1 591 ? 19.461 29.648 -54.328 1.00 63.88 591 THR A C 1
ATOM 4724 O O . THR A 1 591 ? 18.464 29.720 -53.613 1.00 63.88 591 THR A O 1
ATOM 4727 N N . ASP A 1 592 ? 19.871 28.505 -54.888 1.00 70.50 592 ASP A N 1
ATOM 4728 C CA . ASP A 1 592 ? 19.268 27.196 -54.604 1.00 70.50 592 ASP A CA 1
ATOM 4729 C C . ASP A 1 592 ? 19.781 26.637 -53.269 1.00 70.50 592 ASP A C 1
ATOM 4731 O O . ASP A 1 592 ? 20.995 26.546 -53.039 1.00 70.50 592 ASP A O 1
ATOM 4735 N N . ILE A 1 593 ? 18.854 26.231 -52.403 1.00 76.62 593 ILE A N 1
ATOM 4736 C CA . ILE A 1 593 ? 19.133 25.760 -51.042 1.00 76.62 593 ILE A CA 1
ATOM 4737 C C . ILE A 1 593 ? 18.839 24.268 -50.929 1.00 76.62 593 ILE A C 1
ATOM 4739 O O . ILE A 1 593 ? 17.790 23.801 -51.371 1.00 76.62 593 ILE A O 1
ATOM 4743 N N . TYR A 1 594 ? 19.750 23.545 -50.277 1.00 82.56 594 TYR A N 1
ATOM 4744 C CA . TYR A 1 594 ? 19.689 22.098 -50.091 1.00 82.56 594 TYR A CA 1
ATOM 4745 C C . TYR A 1 594 ? 19.894 21.713 -48.624 1.00 82.56 594 TYR A C 1
ATOM 4747 O O . TYR A 1 594 ? 20.806 22.227 -47.966 1.00 82.56 594 TYR A O 1
ATOM 4755 N N . PHE A 1 595 ? 19.110 20.746 -48.146 1.00 86.31 595 PHE A N 1
ATOM 4756 C CA . PHE A 1 595 ? 19.188 20.215 -46.785 1.00 86.31 595 PHE A CA 1
ATOM 4757 C C . PHE A 1 595 ? 19.754 18.803 -46.777 1.00 86.31 595 PHE A C 1
ATOM 4759 O O . PHE A 1 595 ? 19.350 17.958 -47.571 1.00 86.31 595 PHE A O 1
ATOM 4766 N N . TYR A 1 596 ? 20.668 18.537 -45.849 1.00 87.25 596 TYR A N 1
ATOM 4767 C CA . TYR A 1 596 ? 21.302 17.237 -45.674 1.00 87.25 596 TYR A CA 1
ATOM 4768 C C . TYR A 1 596 ? 21.151 16.791 -44.224 1.00 87.25 596 TYR A C 1
ATOM 4770 O O . TYR A 1 596 ? 21.542 17.526 -43.323 1.00 87.25 596 TYR A O 1
ATOM 4778 N N . GLY A 1 597 ? 20.653 15.581 -43.989 1.00 85.19 597 GLY A N 1
ATOM 4779 C CA . GLY A 1 597 ? 20.737 1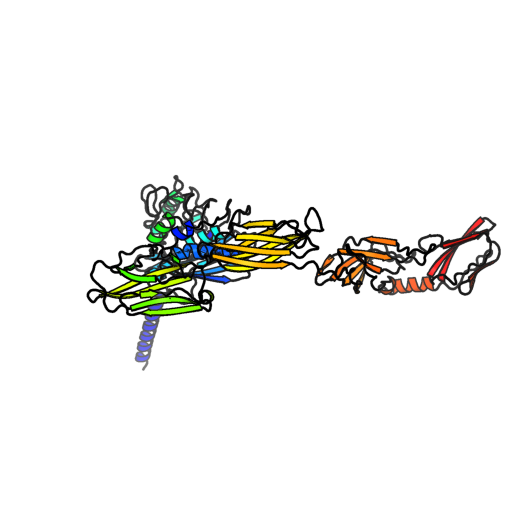4.939 -42.684 1.00 85.19 597 GLY A CA 1
ATOM 4780 C C . GLY A 1 597 ? 22.174 14.497 -42.418 1.00 85.19 597 GLY A C 1
ATOM 4781 O O . GLY A 1 597 ? 22.856 13.975 -43.304 1.00 85.19 597 GLY A O 1
ATOM 4782 N N . LYS A 1 598 ? 22.658 14.688 -41.196 1.00 81.31 598 LYS A N 1
ATOM 4783 C CA . LYS A 1 598 ? 23.987 14.264 -40.756 1.00 81.31 598 LYS A CA 1
ATOM 4784 C C . LYS A 1 598 ? 23.871 13.424 -39.493 1.00 81.31 598 LYS A C 1
ATOM 4786 O O . LYS A 1 598 ? 23.164 13.791 -38.564 1.00 81.31 598 LYS A O 1
ATOM 4791 N N . ASN A 1 599 ? 24.614 12.328 -39.445 1.00 77.19 599 ASN A N 1
ATOM 4792 C CA . ASN A 1 599 ? 24.892 11.594 -38.216 1.00 77.19 599 ASN A CA 1
ATOM 4793 C C . ASN A 1 599 ? 26.382 11.232 -38.145 1.00 77.19 599 ASN A C 1
ATOM 4795 O O . ASN A 1 599 ? 27.166 11.556 -39.048 1.00 77.19 599 ASN A O 1
ATOM 4799 N N . LYS A 1 600 ? 26.790 10.526 -37.087 1.00 69.44 600 LYS A N 1
ATOM 4800 C CA . LYS A 1 600 ? 28.177 10.046 -36.930 1.00 69.44 600 LYS A CA 1
ATOM 4801 C C . LYS A 1 600 ? 28.674 9.106 -38.047 1.00 69.44 600 LYS A C 1
ATOM 4803 O O . LYS A 1 600 ? 29.881 8.933 -38.191 1.00 69.44 600 LYS A O 1
ATOM 4808 N N . TYR A 1 601 ? 27.777 8.522 -38.845 1.00 68.19 601 TYR A N 1
ATOM 4809 C CA . TYR A 1 601 ? 28.093 7.603 -39.948 1.00 68.19 601 TYR A CA 1
ATOM 4810 C C . TYR A 1 601 ? 28.192 8.297 -41.316 1.00 68.19 601 TYR A C 1
ATOM 4812 O O . TYR A 1 601 ? 28.658 7.699 -42.289 1.00 68.19 601 TYR A O 1
ATOM 4820 N N . GLY A 1 602 ? 27.786 9.563 -41.412 1.00 70.44 602 GLY A N 1
ATOM 4821 C CA . GLY A 1 602 ? 27.954 10.382 -42.602 1.00 70.44 602 GLY A CA 1
ATOM 4822 C C . GLY A 1 602 ? 26.784 11.322 -42.855 1.00 70.44 602 GLY A C 1
ATOM 4823 O O . GLY A 1 602 ? 25.923 11.552 -42.011 1.00 70.44 602 GLY A O 1
ATOM 4824 N N . MET A 1 603 ? 26.780 11.889 -44.055 1.00 76.44 603 MET A N 1
ATOM 4825 C CA . MET A 1 603 ? 25.756 12.814 -44.526 1.00 76.44 603 MET A CA 1
ATOM 4826 C C . MET A 1 603 ? 24.860 12.102 -45.547 1.00 76.44 603 MET A C 1
ATOM 4828 O O . MET A 1 603 ? 25.368 11.316 -46.357 1.00 76.44 603 MET A O 1
ATOM 4832 N N . SER A 1 604 ? 23.557 12.364 -45.500 1.00 83.88 604 SER A N 1
ATOM 4833 C CA . SER A 1 604 ? 22.567 11.900 -46.477 1.00 83.88 604 SER A CA 1
ATOM 4834 C C . SER A 1 604 ? 22.830 12.488 -47.873 1.00 83.88 604 SER A C 1
ATOM 4836 O O . SER A 1 604 ? 23.724 13.319 -48.061 1.00 83.88 604 SER A O 1
ATOM 4838 N N . GLN A 1 605 ? 22.027 12.097 -48.869 1.00 83.94 605 GLN A N 1
ATOM 4839 C CA . GLN A 1 605 ? 21.849 12.942 -50.058 1.00 83.94 605 GLN A CA 1
ATOM 4840 C C . GLN A 1 605 ? 21.033 14.196 -49.698 1.00 83.94 605 GLN A C 1
ATOM 4842 O O . GLN A 1 605 ? 20.424 14.246 -48.626 1.00 83.94 605 GLN A O 1
ATOM 4847 N N . HIS A 1 606 ? 21.054 15.214 -50.559 1.00 81.69 606 HIS A N 1
ATOM 4848 C CA . HIS A 1 606 ? 20.276 16.428 -50.323 1.00 81.69 606 HIS A CA 1
ATOM 4849 C C . HIS A 1 606 ? 18.786 16.240 -50.592 1.00 81.69 606 HIS A C 1
ATOM 4851 O O . HIS A 1 606 ? 18.405 15.447 -51.451 1.00 81.69 606 HIS A O 1
ATOM 4857 N N . SER A 1 607 ? 17.977 17.051 -49.915 1.00 82.44 607 SER A N 1
ATOM 4858 C CA . SER A 1 607 ? 16.588 17.331 -50.282 1.00 82.44 607 SER A CA 1
ATOM 4859 C C . SER A 1 607 ? 16.445 17.872 -51.710 1.00 82.44 607 SER A C 1
ATOM 4861 O O . SER A 1 607 ? 17.430 18.253 -52.354 1.00 82.44 607 SER A O 1
ATOM 4863 N N . ASP A 1 608 ? 15.201 18.009 -52.171 1.00 78.06 608 ASP A N 1
ATOM 4864 C CA . ASP A 1 608 ? 14.886 18.904 -53.287 1.00 78.06 608 ASP A CA 1
ATOM 4865 C C . ASP A 1 608 ? 15.367 20.337 -52.988 1.00 78.06 608 ASP A C 1
ATOM 4867 O O . ASP A 1 608 ? 15.527 20.733 -51.826 1.00 78.06 608 ASP A O 1
ATOM 4871 N N . SER A 1 609 ? 15.641 21.102 -54.046 1.00 78.56 609 SER A N 1
ATOM 4872 C CA . SER A 1 609 ? 16.113 22.480 -53.926 1.00 78.56 609 SER A CA 1
ATOM 4873 C C . SER A 1 609 ? 14.966 23.438 -53.627 1.00 78.56 609 SER A C 1
ATOM 4875 O O . SER A 1 609 ? 13.935 23.400 -54.298 1.00 78.56 609 SER A O 1
ATOM 4877 N N . ILE A 1 610 ? 15.186 24.369 -52.705 1.00 77.31 610 ILE A N 1
ATOM 4878 C CA . ILE A 1 610 ? 14.324 25.542 -52.527 1.00 77.31 610 ILE A CA 1
ATOM 4879 C C . ILE A 1 610 ? 14.974 26.720 -53.243 1.00 77.31 610 ILE A C 1
ATOM 4881 O O . ILE A 1 610 ? 16.149 27.002 -53.008 1.00 77.31 610 ILE A O 1
ATOM 4885 N N . HIS A 1 611 ? 14.207 27.420 -54.076 1.00 73.50 611 HIS A N 1
ATOM 4886 C CA . HIS A 1 611 ? 14.643 28.647 -54.727 1.00 73.50 611 HIS A CA 1
ATOM 4887 C C . HIS A 1 611 ? 13.768 29.816 -54.271 1.00 73.50 611 HIS A C 1
ATOM 4889 O O . HIS A 1 611 ? 12.541 29.747 -54.329 1.00 73.50 611 HIS A O 1
ATOM 4895 N N . ALA A 1 612 ? 14.382 30.904 -53.798 1.00 68.19 612 ALA A N 1
ATOM 4896 C CA . ALA A 1 612 ? 13.635 31.921 -53.059 1.00 68.19 612 ALA A CA 1
ATOM 4897 C C . ALA A 1 612 ? 12.542 32.635 -53.867 1.00 68.19 612 ALA A C 1
ATOM 4899 O O . ALA A 1 612 ? 11.509 32.991 -53.303 1.00 68.19 612 ALA A O 1
ATOM 4900 N N . ASN A 1 613 ? 12.723 32.779 -55.184 1.00 67.75 613 ASN A N 1
ATOM 4901 C CA . ASN A 1 613 ? 11.713 33.380 -56.059 1.00 67.75 613 ASN A CA 1
ATOM 4902 C C . ASN A 1 613 ? 10.391 32.605 -56.093 1.00 67.75 613 ASN A C 1
ATOM 4904 O O . ASN A 1 613 ? 9.342 33.216 -56.285 1.00 67.75 613 ASN A O 1
ATOM 4908 N N . ASP A 1 614 ? 10.428 31.289 -55.880 1.00 70.19 614 ASP A N 1
ATOM 4909 C CA . ASP A 1 614 ? 9.250 30.425 -56.015 1.00 70.19 614 ASP A CA 1
ATOM 4910 C C . ASP A 1 614 ? 8.252 30.610 -54.863 1.00 70.19 614 ASP A C 1
ATOM 4912 O O . ASP A 1 614 ? 7.091 30.220 -54.968 1.00 70.19 614 ASP A O 1
ATOM 4916 N N . TYR A 1 615 ? 8.699 31.235 -53.771 1.00 76.19 615 TYR A N 1
ATOM 4917 C CA . TYR A 1 615 ? 7.933 31.409 -52.537 1.00 76.19 615 TYR A CA 1
ATOM 4918 C C . TYR A 1 615 ? 7.584 32.878 -52.252 1.00 76.19 615 TYR A C 1
ATOM 4920 O O . TYR A 1 615 ? 7.020 33.183 -51.202 1.00 76.19 615 TYR A O 1
ATOM 4928 N N . ILE A 1 616 ? 7.878 33.793 -53.184 1.00 76.44 616 ILE A N 1
ATOM 4929 C CA . ILE A 1 616 ? 7.428 35.188 -53.115 1.00 76.44 616 ILE A CA 1
ATOM 4930 C C . ILE A 1 616 ? 6.014 35.266 -53.673 1.00 76.44 616 ILE A C 1
ATOM 4932 O O . ILE A 1 616 ? 5.773 34.974 -54.842 1.00 76.44 616 ILE A O 1
ATOM 4936 N N . THR A 1 617 ? 5.077 35.717 -52.849 1.00 76.19 617 THR A N 1
ATOM 4937 C CA . THR A 1 617 ? 3.673 35.862 -53.254 1.00 76.19 617 THR A CA 1
ATOM 4938 C C . THR A 1 617 ? 3.281 37.305 -53.565 1.00 76.19 617 THR A C 1
ATOM 4940 O O . THR A 1 617 ? 2.168 37.540 -54.029 1.00 76.19 617 THR A O 1
ATOM 4943 N N . ASP A 1 618 ? 4.164 38.273 -53.301 1.00 80.19 618 ASP A N 1
ATOM 4944 C CA . ASP A 1 618 ? 3.905 39.696 -53.536 1.00 80.19 618 ASP A CA 1
ATOM 4945 C C . ASP A 1 618 ? 4.037 40.051 -55.038 1.00 80.19 618 ASP A C 1
ATOM 4947 O O . ASP A 1 618 ? 5.134 39.949 -55.605 1.00 80.19 618 ASP A O 1
ATOM 4951 N N . PRO A 1 619 ? 2.948 40.484 -55.705 1.00 77.12 619 PRO A N 1
ATOM 4952 C CA . PRO A 1 619 ? 2.961 40.797 -57.132 1.00 77.12 619 PRO A CA 1
ATOM 4953 C C . PRO A 1 619 ? 3.876 41.967 -57.510 1.00 77.12 619 PRO A C 1
ATOM 4955 O O . PRO A 1 619 ? 4.397 41.984 -58.627 1.00 77.12 619 PRO A O 1
ATOM 4958 N N . ASP A 1 620 ? 4.074 42.943 -56.622 1.00 80.31 620 ASP A N 1
ATOM 4959 C CA . ASP A 1 620 ? 4.880 44.133 -56.905 1.00 80.31 620 ASP A CA 1
ATOM 4960 C C . ASP A 1 620 ? 6.370 43.794 -56.857 1.00 80.31 620 ASP A C 1
ATOM 4962 O O . ASP A 1 620 ? 7.133 44.210 -57.736 1.00 80.31 620 ASP A O 1
ATOM 4966 N N . ILE A 1 621 ? 6.768 42.944 -55.907 1.00 79.38 621 ILE A N 1
ATOM 4967 C CA . ILE A 1 621 ? 8.123 42.384 -55.831 1.00 79.38 621 ILE A CA 1
ATOM 4968 C C . ILE A 1 621 ? 8.409 41.535 -57.074 1.00 79.38 621 ILE A C 1
ATOM 4970 O O . ILE A 1 621 ? 9.408 41.757 -57.762 1.00 79.38 621 ILE A O 1
ATOM 4974 N N . LEU A 1 622 ? 7.507 40.610 -57.426 1.00 72.88 622 LEU A N 1
ATOM 4975 C CA . LEU A 1 622 ? 7.652 39.778 -58.625 1.00 72.88 622 LEU A CA 1
ATOM 4976 C C . LEU A 1 622 ? 7.746 40.627 -59.900 1.00 72.88 622 LEU A C 1
ATOM 4978 O O . LEU A 1 622 ? 8.569 40.353 -60.776 1.00 72.88 622 LEU A O 1
ATOM 4982 N N . ASN A 1 623 ? 6.947 41.689 -60.010 1.00 72.12 623 ASN A N 1
ATOM 4983 C CA . ASN A 1 623 ? 7.017 42.618 -61.134 1.00 72.12 623 ASN A CA 1
ATOM 4984 C C . ASN A 1 623 ? 8.344 43.381 -61.176 1.00 72.12 623 ASN A C 1
ATOM 4986 O O . ASN A 1 623 ? 8.921 43.504 -62.256 1.00 72.12 623 ASN A O 1
ATOM 4990 N N . ALA A 1 624 ? 8.859 43.856 -60.041 1.00 71.88 624 ALA A N 1
ATOM 4991 C CA . ALA A 1 624 ? 10.153 44.535 -59.974 1.00 71.88 624 ALA A CA 1
ATOM 4992 C C . ALA A 1 624 ? 11.306 43.609 -60.405 1.00 71.88 624 ALA A C 1
ATOM 4994 O O . ALA A 1 624 ? 12.157 44.001 -61.209 1.00 71.88 624 ALA A O 1
ATOM 4995 N N . LEU A 1 625 ? 11.288 42.351 -59.958 1.00 67.94 625 LEU A N 1
ATOM 4996 C CA . LEU A 1 625 ? 12.260 41.319 -60.339 1.00 67.94 625 LEU A CA 1
ATOM 4997 C C . LEU A 1 625 ? 12.183 40.968 -61.834 1.00 67.94 625 LEU A C 1
ATOM 4999 O O . LEU A 1 625 ? 13.208 40.864 -62.521 1.00 67.94 625 LEU A O 1
ATOM 5003 N N . ASN A 1 626 ? 10.968 40.857 -62.373 1.00 62.16 626 ASN A N 1
ATOM 5004 C CA . ASN A 1 626 ? 10.726 40.609 -63.794 1.00 62.16 626 ASN A CA 1
ATOM 5005 C C . ASN A 1 626 ? 11.122 41.809 -64.675 1.00 62.16 626 ASN A C 1
ATOM 5007 O O . ASN A 1 626 ? 11.695 41.629 -65.749 1.00 62.16 626 ASN A O 1
ATOM 5011 N N . GLN A 1 627 ? 10.889 43.045 -64.222 1.00 60.75 627 GLN A N 1
ATOM 5012 C CA . GLN A 1 627 ? 11.305 44.262 -64.932 1.00 60.75 627 GLN A CA 1
ATOM 5013 C C . GLN A 1 627 ? 12.828 44.436 -64.934 1.00 60.75 627 GLN A C 1
ATOM 5015 O O . GLN A 1 627 ? 13.409 44.773 -65.968 1.00 60.75 627 GLN A O 1
ATOM 5020 N N . ALA A 1 628 ? 13.498 44.140 -63.820 1.00 56.22 628 ALA A N 1
ATOM 5021 C CA . ALA A 1 628 ? 14.955 44.164 -63.732 1.00 56.22 628 ALA A CA 1
ATOM 5022 C C . ALA A 1 628 ? 15.622 43.131 -64.651 1.00 56.22 628 ALA A C 1
ATOM 5024 O O . ALA A 1 628 ? 16.678 43.387 -65.235 1.00 56.22 628 ALA A O 1
ATOM 5025 N N . SER A 1 629 ? 14.982 41.975 -64.835 1.00 45.78 629 SER A N 1
ATOM 5026 C CA . SER A 1 629 ? 15.426 40.943 -65.772 1.00 45.78 629 SER A CA 1
ATOM 5027 C C . SER A 1 629 ? 15.033 41.216 -67.236 1.00 45.78 629 SER A C 1
ATOM 5029 O O . SER A 1 629 ? 15.572 40.562 -68.132 1.00 45.78 629 SER A O 1
ATOM 5031 N N . ALA A 1 630 ? 14.196 42.230 -67.498 1.00 40.59 630 ALA A N 1
ATOM 5032 C CA . ALA A 1 630 ? 13.763 42.679 -68.824 1.00 40.59 630 ALA A CA 1
ATOM 5033 C C . ALA A 1 630 ? 14.589 43.843 -69.424 1.00 40.59 630 ALA A C 1
ATOM 5035 O O . ALA A 1 630 ? 14.207 44.387 -70.463 1.00 40.59 630 ALA A O 1
ATOM 5036 N N . LEU A 1 631 ? 15.754 44.199 -68.861 1.00 41.91 631 LEU A N 1
ATOM 5037 C CA . LEU A 1 631 ? 16.706 45.163 -69.450 1.00 41.91 631 LEU A CA 1
ATOM 5038 C C . LEU A 1 631 ? 17.422 44.603 -70.705 1.00 41.91 631 LEU A C 1
ATOM 5040 O O . LEU A 1 631 ? 18.646 44.515 -70.784 1.00 41.91 631 LEU A O 1
ATOM 5044 N N . LYS A 1 632 ? 16.651 44.271 -71.746 1.00 44.41 632 LYS A N 1
ATOM 5045 C CA . LYS A 1 632 ? 17.105 44.254 -73.141 1.00 44.41 632 LYS A CA 1
ATOM 5046 C C . LYS A 1 632 ? 16.987 45.675 -73.691 1.00 44.41 632 LYS A C 1
ATOM 5048 O O . LYS A 1 632 ? 15.957 46.036 -74.246 1.00 44.41 632 LYS A O 1
ATOM 5053 N N . ASN A 1 633 ? 18.030 46.481 -73.499 1.00 38.56 633 ASN A N 1
ATOM 5054 C CA . ASN A 1 633 ? 18.607 47.391 -74.501 1.00 38.56 633 ASN A CA 1
ATOM 5055 C C . ASN A 1 633 ? 19.579 48.371 -73.833 1.00 38.56 633 ASN A C 1
ATOM 5057 O O . ASN A 1 633 ? 19.219 49.202 -73.004 1.00 38.56 633 ASN A O 1
ATOM 5061 N N . ILE A 1 634 ? 20.838 48.250 -74.243 1.00 43.22 634 ILE A N 1
ATOM 5062 C CA . ILE A 1 634 ? 21.964 49.102 -73.877 1.00 43.22 634 ILE A CA 1
ATOM 5063 C C . ILE A 1 634 ? 21.727 50.522 -74.414 1.00 43.22 634 ILE A C 1
ATOM 5065 O O . ILE A 1 634 ? 21.593 50.727 -75.619 1.00 43.22 634 ILE A O 1
ATOM 5069 N N . THR A 1 635 ? 21.720 51.520 -73.532 1.00 37.78 635 THR A N 1
ATOM 5070 C CA . THR A 1 635 ? 21.799 52.939 -73.905 1.00 37.78 635 THR A CA 1
ATOM 5071 C C . THR A 1 635 ? 23.197 53.295 -74.423 1.00 37.78 635 THR A C 1
ATOM 5073 O O . THR A 1 635 ? 24.205 52.979 -73.775 1.00 37.78 635 THR A O 1
ATOM 5076 N N . LYS A 1 636 ? 23.223 53.971 -75.585 1.00 42.97 636 LYS A N 1
ATOM 5077 C CA . LYS A 1 636 ? 24.377 54.646 -76.200 1.00 42.97 636 LYS A CA 1
ATOM 5078 C C . LYS A 1 636 ? 24.942 55.693 -75.235 1.00 42.97 636 LYS A C 1
ATOM 5080 O O . LYS A 1 636 ? 24.298 56.712 -75.009 1.00 42.97 636 LYS A O 1
ATOM 5085 N N . ASP A 1 637 ? 26.149 55.465 -74.727 1.00 41.19 637 ASP A N 1
ATOM 5086 C CA . ASP A 1 637 ? 27.026 56.543 -74.259 1.00 41.19 637 ASP A CA 1
ATOM 5087 C C . ASP A 1 637 ? 28.285 56.490 -75.132 1.00 41.19 637 ASP A C 1
ATOM 5089 O O . ASP A 1 637 ? 28.971 55.469 -75.209 1.00 41.19 637 ASP A O 1
ATOM 5093 N N . GLY A 1 638 ? 28.498 57.550 -75.905 1.00 52.22 638 GLY A N 1
ATOM 5094 C CA . GLY A 1 638 ? 29.086 57.500 -77.244 1.00 52.22 638 GLY A CA 1
ATOM 5095 C C . GLY A 1 638 ? 30.592 57.279 -77.365 1.00 52.22 638 GLY A C 1
ATOM 5096 O O . GLY A 1 638 ? 31.168 57.916 -78.231 1.00 52.22 638 GLY A O 1
ATOM 5097 N N . ASN A 1 639 ? 31.232 56.418 -76.562 1.00 54.62 639 ASN A N 1
ATOM 5098 C CA . ASN A 1 639 ? 32.647 56.033 -76.759 1.00 54.62 639 ASN A CA 1
ATOM 5099 C C . ASN A 1 639 ? 33.026 54.595 -76.317 1.00 54.62 639 ASN A C 1
ATOM 5101 O O . ASN A 1 639 ? 34.191 54.216 -76.417 1.00 54.62 639 ASN A O 1
ATOM 5105 N N . CYS A 1 640 ? 32.086 53.767 -75.845 1.00 55.88 640 CYS A N 1
ATOM 5106 C CA . CYS A 1 640 ? 32.321 52.327 -75.664 1.00 55.88 640 CYS A CA 1
ATOM 5107 C C . CYS A 1 640 ? 30.993 51.571 -75.753 1.00 55.88 640 CYS A C 1
ATOM 5109 O O . CYS A 1 640 ? 30.217 51.562 -74.794 1.00 55.88 640 CYS A O 1
ATOM 5111 N N . ASP A 1 641 ? 30.749 50.909 -76.884 1.00 66.81 641 ASP A N 1
ATOM 5112 C CA . ASP A 1 641 ? 29.568 50.066 -77.054 1.00 66.81 641 ASP A CA 1
ATOM 5113 C C . ASP A 1 641 ? 29.866 48.663 -76.522 1.00 66.81 641 ASP A C 1
ATOM 5115 O O . ASP A 1 641 ? 30.741 47.954 -77.026 1.00 66.81 641 ASP A O 1
ATOM 5119 N N . ILE A 1 642 ? 29.140 48.285 -75.467 1.00 70.94 642 ILE A N 1
ATOM 5120 C CA . ILE A 1 642 ? 29.100 46.924 -74.931 1.00 70.94 642 ILE A CA 1
ATOM 5121 C C . ILE A 1 642 ? 27.858 46.264 -75.517 1.00 70.94 642 ILE A C 1
ATOM 5123 O O . ILE A 1 642 ? 26.750 46.720 -75.253 1.00 70.94 642 ILE A O 1
ATOM 5127 N N . SER A 1 643 ? 28.033 45.204 -76.299 1.00 70.38 643 SER A N 1
ATOM 5128 C CA . SER A 1 643 ? 26.934 44.476 -76.940 1.00 70.38 643 SER A CA 1
ATOM 5129 C C . SER A 1 643 ? 26.950 43.012 -76.519 1.00 70.38 643 SER A C 1
ATOM 5131 O O . SER A 1 643 ? 28.014 42.412 -76.416 1.00 70.38 643 SER A O 1
ATOM 5133 N N . LEU A 1 644 ? 25.773 42.443 -76.262 1.00 67.56 644 LEU A N 1
ATOM 5134 C CA . LEU A 1 644 ? 25.601 41.019 -75.981 1.00 67.56 644 LEU A CA 1
ATOM 5135 C C . LEU A 1 644 ? 24.809 40.400 -77.133 1.00 67.56 644 LEU A C 1
ATOM 5137 O O . LEU A 1 644 ? 23.649 40.751 -77.347 1.00 67.56 644 LEU A O 1
ATOM 5141 N N . CYS A 1 645 ? 25.439 39.496 -77.879 1.00 64.00 645 CYS A N 1
ATOM 5142 C CA . CYS A 1 645 ? 24.798 38.750 -78.953 1.00 64.00 645 CYS A CA 1
ATOM 5143 C C . CYS A 1 645 ? 24.825 37.260 -78.603 1.00 64.00 645 CYS A C 1
ATOM 5145 O O . CYS A 1 645 ? 25.878 36.621 -78.601 1.00 64.00 645 CYS A O 1
ATOM 5147 N N . GLY A 1 646 ? 23.662 36.708 -78.250 1.00 71.75 646 GLY A N 1
ATOM 5148 C CA . GLY A 1 646 ? 23.590 35.389 -77.620 1.00 71.75 646 GLY A CA 1
ATOM 5149 C C . GLY A 1 646 ? 24.314 35.407 -76.272 1.00 71.75 646 GLY A C 1
ATOM 5150 O O . GLY A 1 646 ? 24.028 36.259 -75.438 1.00 71.75 646 GLY A O 1
ATOM 5151 N N . LYS A 1 647 ? 25.276 34.500 -76.084 1.00 72.25 647 LYS A N 1
ATOM 5152 C CA . LYS A 1 647 ? 26.128 34.444 -74.885 1.00 72.25 647 LYS A CA 1
ATOM 5153 C C . LYS A 1 647 ? 27.502 35.091 -75.083 1.00 72.25 647 LYS A C 1
ATOM 5155 O O . LYS A 1 647 ? 28.384 34.895 -74.258 1.00 72.25 647 LYS A O 1
ATOM 5160 N N . VAL A 1 648 ? 27.707 35.851 -76.160 1.00 77.06 648 VAL A N 1
ATOM 5161 C CA . VAL A 1 648 ? 28.998 36.487 -76.451 1.00 77.06 648 VAL A CA 1
ATOM 5162 C C . VAL A 1 648 ? 28.891 37.990 -76.268 1.00 77.06 648 VAL A C 1
ATOM 5164 O O . VAL A 1 648 ? 28.034 38.646 -76.863 1.00 77.06 648 VAL A O 1
ATOM 5167 N N . LEU A 1 649 ? 29.778 38.528 -75.440 1.00 78.31 649 LEU A N 1
ATOM 5168 C CA . LEU A 1 649 ? 29.853 39.940 -75.120 1.00 78.31 649 LEU A CA 1
ATOM 5169 C C . LEU A 1 649 ? 31.012 40.580 -75.894 1.00 78.31 649 LEU A C 1
ATOM 5171 O O . LEU A 1 649 ? 32.150 40.109 -75.841 1.00 78.31 649 LEU A O 1
ATOM 5175 N N . SER A 1 650 ? 30.703 41.638 -76.639 1.00 76.94 650 SER A N 1
ATOM 5176 C CA . SER A 1 650 ? 31.594 42.302 -77.591 1.00 76.94 650 SER A CA 1
ATOM 5177 C C . SER A 1 650 ? 31.721 43.793 -77.299 1.00 76.94 650 SER A C 1
ATOM 5179 O O . SER A 1 650 ? 30.761 44.442 -76.873 1.00 76.94 650 SER A O 1
ATOM 5181 N N . PHE A 1 651 ? 32.909 44.337 -77.575 1.00 79.75 651 PHE A N 1
ATOM 5182 C CA . PHE A 1 651 ? 33.294 45.712 -77.253 1.00 79.75 651 PHE A CA 1
ATOM 5183 C C . PHE A 1 651 ? 33.793 46.459 -78.490 1.00 79.75 651 PHE A C 1
ATOM 5185 O O . PHE A 1 651 ? 34.638 45.944 -79.223 1.00 79.75 651 PHE A O 1
ATOM 5192 N N . VAL A 1 652 ? 33.352 47.702 -78.686 1.00 68.31 652 VAL A N 1
ATOM 5193 C CA . VAL A 1 652 ? 33.856 48.588 -79.751 1.00 68.31 652 VAL A CA 1
ATOM 5194 C C . VAL A 1 652 ? 34.139 49.989 -79.177 1.00 68.31 652 VAL A C 1
ATOM 5196 O O . VAL A 1 652 ? 33.224 50.563 -78.585 1.00 68.31 652 VAL A O 1
ATOM 5199 N N . PRO A 1 653 ? 35.330 50.613 -79.369 1.00 56.38 653 PRO A N 1
ATOM 5200 C CA . PRO A 1 653 ? 36.669 50.067 -79.641 1.00 56.38 653 PRO A CA 1
ATOM 5201 C C . PRO A 1 653 ? 37.774 50.444 -78.602 1.00 56.38 653 PRO A C 1
ATOM 5203 O O . PRO A 1 653 ? 38.954 50.221 -78.875 1.00 56.38 653 PRO A O 1
ATOM 5206 N N . GLU A 1 654 ? 37.470 50.950 -77.398 1.00 67.88 654 GLU A N 1
ATOM 5207 C CA . GLU A 1 654 ? 38.490 51.528 -76.480 1.00 67.88 654 GLU A CA 1
ATOM 5208 C C . GLU A 1 654 ? 38.662 50.867 -75.088 1.00 67.88 654 GLU A C 1
ATOM 5210 O O . GLU A 1 654 ? 38.745 51.566 -74.076 1.00 67.88 654 GLU A O 1
ATOM 5215 N N . VAL A 1 655 ? 38.795 49.540 -74.976 1.00 76.75 655 VAL A N 1
ATOM 5216 C CA . VAL A 1 655 ? 38.948 48.868 -73.668 1.00 76.75 655 VAL A CA 1
ATOM 5217 C C . VAL A 1 655 ? 40.414 48.591 -73.299 1.00 76.75 655 VAL A C 1
ATOM 5219 O O . VAL A 1 655 ? 41.200 48.042 -74.069 1.00 76.75 655 VAL A O 1
ATOM 5222 N N . ALA A 1 656 ? 40.805 48.978 -72.083 1.00 79.44 656 ALA A N 1
ATOM 5223 C CA . ALA A 1 656 ? 42.081 48.600 -71.474 1.00 79.44 656 ALA A CA 1
ATOM 5224 C C . ALA A 1 656 ? 41.943 47.322 -70.637 1.00 79.44 656 ALA A C 1
ATOM 5226 O O . ALA A 1 656 ? 42.810 46.449 -70.691 1.00 79.44 656 ALA A O 1
ATOM 5227 N N . GLN A 1 657 ? 40.846 47.198 -69.889 1.00 81.81 657 GLN A N 1
ATOM 5228 C CA . GLN A 1 657 ? 40.580 46.059 -69.014 1.00 81.81 657 GLN A CA 1
ATOM 5229 C C . GLN A 1 657 ? 39.077 45.849 -68.851 1.00 81.81 657 GLN A C 1
ATOM 5231 O O . GLN A 1 657 ? 38.319 46.812 -68.753 1.00 81.81 657 GLN A O 1
ATOM 5236 N N . VAL A 1 658 ? 38.659 44.590 -68.787 1.00 83.25 658 VAL A N 1
ATOM 5237 C CA . VAL A 1 658 ? 37.300 44.190 -68.429 1.00 83.25 658 VAL A CA 1
ATOM 5238 C C . VAL A 1 658 ? 37.383 43.284 -67.221 1.00 83.25 658 VAL A C 1
ATOM 5240 O O . VAL A 1 658 ? 38.162 42.338 -67.225 1.00 83.25 658 VAL A O 1
ATOM 5243 N N . SER A 1 659 ? 36.537 43.540 -66.234 1.00 80.88 659 SER A N 1
ATOM 5244 C CA . SER A 1 659 ? 36.214 42.576 -65.190 1.00 80.88 659 SER A CA 1
ATOM 5245 C C . SER A 1 659 ? 34.712 42.342 -65.193 1.00 80.88 659 SER A C 1
ATOM 5247 O O . SER A 1 659 ? 33.932 43.274 -65.372 1.00 80.88 659 SER A O 1
ATOM 5249 N N . VAL A 1 660 ? 34.309 41.097 -65.019 1.00 76.50 660 VAL A N 1
ATOM 5250 C CA . VAL A 1 660 ? 32.921 40.694 -64.856 1.00 76.50 660 VAL A CA 1
ATOM 5251 C C . VAL A 1 660 ? 32.813 40.081 -63.478 1.00 76.50 660 VAL A C 1
ATOM 5253 O O . VAL A 1 660 ? 33.661 39.277 -63.084 1.00 76.50 660 VAL A O 1
ATOM 5256 N N . ARG A 1 661 ? 31.793 40.491 -62.740 1.00 70.00 661 ARG A N 1
ATOM 5257 C CA . ARG A 1 661 ? 31.508 40.047 -61.388 1.00 70.00 661 ARG A CA 1
ATOM 5258 C C . ARG A 1 661 ? 30.120 39.442 -61.322 1.00 70.00 661 ARG A C 1
ATOM 5260 O O . ARG A 1 661 ? 29.233 39.838 -62.080 1.00 70.00 661 ARG A O 1
ATOM 5267 N N . ASP A 1 662 ? 29.944 38.495 -60.418 1.00 65.25 662 ASP A N 1
ATOM 5268 C CA . ASP A 1 662 ? 28.605 38.132 -59.970 1.00 65.25 662 ASP A CA 1
ATOM 5269 C C . ASP A 1 662 ? 28.021 39.240 -59.070 1.00 65.25 662 ASP A C 1
ATOM 5271 O O . ASP A 1 662 ? 28.683 40.241 -58.765 1.00 65.25 662 ASP A O 1
ATOM 5275 N N . LEU A 1 663 ? 26.759 39.094 -58.663 1.00 50.22 663 LEU A N 1
ATOM 5276 C CA . LEU A 1 663 ? 26.091 40.069 -57.794 1.00 50.22 663 LEU A CA 1
ATOM 5277 C C . LEU A 1 663 ? 26.677 40.114 -56.371 1.00 50.22 663 LEU A C 1
ATOM 5279 O O . LEU A 1 663 ? 26.537 41.134 -55.703 1.00 50.22 663 LEU A O 1
ATOM 5283 N N . ALA A 1 664 ? 27.420 39.079 -55.962 1.00 46.47 664 ALA A N 1
ATOM 5284 C CA . ALA A 1 664 ? 28.199 39.042 -54.723 1.00 46.47 664 ALA A CA 1
ATOM 5285 C C . ALA A 1 664 ? 29.553 39.784 -54.835 1.00 46.47 664 ALA A C 1
ATOM 5287 O O . ALA A 1 664 ? 30.341 39.814 -53.890 1.00 46.47 664 ALA A O 1
ATOM 5288 N N . GLY A 1 665 ? 29.856 40.390 -55.990 1.00 45.84 665 GLY A N 1
ATOM 5289 C CA . GLY A 1 665 ? 31.058 41.194 -56.212 1.00 45.84 665 GLY A CA 1
ATOM 5290 C C . GLY A 1 665 ? 32.330 40.387 -56.497 1.00 45.84 665 GLY A C 1
ATOM 5291 O O . GLY A 1 665 ? 33.400 40.990 -56.675 1.00 45.84 665 GLY A O 1
ATOM 5292 N N . ARG A 1 666 ? 32.235 39.054 -56.602 1.00 60.44 666 ARG A N 1
ATOM 5293 C CA . ARG A 1 666 ? 33.359 38.160 -56.914 1.00 60.44 666 ARG A CA 1
ATOM 5294 C C . ARG A 1 666 ? 33.689 38.255 -58.397 1.00 60.44 666 ARG A C 1
ATOM 5296 O O . ARG A 1 666 ? 32.796 38.237 -59.237 1.00 60.44 666 ARG A O 1
ATOM 5303 N N . ILE A 1 667 ? 34.972 38.365 -58.738 1.00 72.69 667 ILE A N 1
ATOM 5304 C CA . ILE A 1 667 ? 35.415 38.451 -60.136 1.00 72.69 667 ILE A CA 1
ATOM 5305 C C . ILE A 1 667 ? 35.293 37.066 -60.774 1.00 72.69 667 ILE A C 1
ATOM 5307 O O . ILE A 1 667 ? 36.025 36.151 -60.417 1.00 72.69 667 ILE A O 1
ATOM 5311 N N . ILE A 1 668 ? 34.381 36.930 -61.733 1.00 68.81 668 ILE A N 1
ATOM 5312 C CA . ILE A 1 668 ? 34.134 35.679 -62.465 1.00 68.81 668 ILE A CA 1
ATOM 5313 C C . ILE A 1 668 ? 34.892 35.611 -63.791 1.00 68.81 668 ILE A C 1
ATOM 5315 O O . ILE A 1 668 ? 35.093 34.532 -64.351 1.00 68.81 668 ILE A O 1
ATOM 5319 N N . PHE A 1 669 ? 35.289 36.767 -64.317 1.00 77.06 669 PHE A N 1
ATOM 5320 C CA . PHE A 1 669 ? 36.084 36.865 -65.528 1.00 77.06 669 PHE A CA 1
ATOM 5321 C C . PHE A 1 669 ? 36.867 38.172 -65.528 1.00 77.06 669 PHE A C 1
ATOM 5323 O O . PHE A 1 669 ? 36.325 39.223 -65.192 1.00 77.06 669 PHE A O 1
ATOM 5330 N N . GLU A 1 670 ? 38.126 38.130 -65.944 1.00 83.25 670 GLU A N 1
ATOM 5331 C CA . GLU A 1 670 ? 38.933 39.327 -66.131 1.00 83.25 670 GLU A CA 1
ATOM 5332 C C . GLU A 1 670 ? 39.827 39.171 -67.357 1.00 83.25 670 GLU A C 1
ATOM 5334 O O . GLU A 1 670 ? 40.460 38.137 -67.556 1.00 83.25 670 GLU A O 1
ATOM 5339 N N . GLN A 1 671 ? 39.889 40.212 -68.182 1.00 82.31 671 GLN A N 1
ATOM 5340 C CA . GLN A 1 671 ? 40.803 40.259 -69.315 1.00 82.31 671 GLN A CA 1
ATOM 5341 C C . GLN A 1 671 ? 41.363 41.661 -69.523 1.00 82.31 671 GLN A C 1
ATOM 5343 O O . GLN A 1 671 ? 40.742 42.672 -69.183 1.00 82.31 671 GLN A O 1
ATOM 5348 N N . LYS A 1 672 ? 42.525 41.724 -70.171 1.00 80.25 672 LYS A N 1
ATOM 5349 C CA . LYS A 1 672 ? 43.089 42.968 -70.697 1.00 80.25 672 LYS A CA 1
ATOM 5350 C C . LYS A 1 672 ? 42.781 43.073 -72.191 1.00 80.25 672 LYS A C 1
ATOM 5352 O O . LYS A 1 672 ? 42.997 42.119 -72.932 1.00 80.25 672 LYS A O 1
ATOM 5357 N N . GLY A 1 673 ? 42.311 44.240 -72.631 1.00 72.94 673 GLY A N 1
ATOM 5358 C CA . GLY A 1 673 ? 41.963 44.518 -74.030 1.00 72.94 673 GLY A CA 1
ATOM 5359 C C . GLY A 1 673 ? 40.530 44.149 -74.450 1.00 72.94 673 GLY A C 1
ATOM 5360 O O . GLY A 1 673 ? 39.672 43.846 -73.622 1.00 72.94 673 GLY A O 1
ATOM 5361 N N . ASN A 1 674 ? 40.281 44.203 -75.764 1.00 73.62 674 ASN A N 1
ATOM 5362 C CA . ASN A 1 674 ? 38.945 44.168 -76.386 1.00 73.62 674 ASN A CA 1
ATOM 5363 C C . ASN A 1 674 ? 38.502 42.763 -76.857 1.00 73.62 674 ASN A C 1
ATOM 5365 O O . ASN A 1 674 ? 37.729 42.661 -77.807 1.00 73.62 674 ASN A O 1
ATOM 5369 N N . GLY A 1 675 ? 39.026 41.677 -76.281 1.00 76.81 675 GLY A N 1
ATOM 5370 C CA . GLY A 1 675 ? 38.609 40.323 -76.670 1.00 76.81 675 GLY A CA 1
ATOM 5371 C C . GLY A 1 675 ? 37.106 40.107 -76.451 1.00 76.81 675 GLY A C 1
ATOM 5372 O O . GLY A 1 675 ? 36.541 40.647 -75.502 1.00 76.81 675 GLY A O 1
ATOM 5373 N N . ASN A 1 676 ? 36.444 39.333 -77.310 1.00 80.38 676 ASN A N 1
ATOM 5374 C CA . ASN A 1 676 ? 35.072 38.910 -77.030 1.00 80.38 676 ASN A CA 1
ATOM 5375 C C . ASN A 1 676 ? 35.061 37.971 -75.819 1.00 80.38 676 ASN A C 1
ATOM 5377 O O . ASN A 1 676 ? 35.941 37.119 -75.694 1.00 80.38 676 ASN A O 1
ATOM 5381 N N . ILE A 1 677 ? 34.053 38.105 -74.960 1.00 80.38 677 ILE A N 1
ATOM 5382 C CA . ILE A 1 677 ? 33.876 37.232 -73.797 1.00 80.38 677 ILE A CA 1
ATOM 5383 C C . ILE A 1 677 ? 32.730 36.281 -74.099 1.00 80.38 677 ILE A C 1
ATOM 5385 O O . ILE A 1 677 ? 31.590 36.714 -74.253 1.00 80.38 677 ILE A O 1
ATOM 5389 N N . ASP A 1 678 ? 33.044 34.994 -74.204 1.00 78.94 678 ASP A N 1
ATOM 5390 C CA . ASP A 1 678 ? 32.054 33.948 -74.433 1.00 78.94 678 ASP A CA 1
ATOM 5391 C C . ASP A 1 678 ? 31.594 33.336 -73.106 1.00 78.94 678 ASP A C 1
ATOM 5393 O O . ASP A 1 678 ? 32.378 32.776 -72.336 1.00 78.94 678 ASP A O 1
ATOM 5397 N N . PHE A 1 679 ? 30.296 33.433 -72.856 1.00 71.88 679 PHE A N 1
ATOM 5398 C CA . PHE A 1 679 ? 29.617 32.899 -71.690 1.00 71.88 679 PHE A CA 1
ATOM 5399 C C . PHE A 1 679 ? 28.826 31.622 -71.994 1.00 71.88 679 PHE A C 1
ATOM 5401 O O . PHE A 1 679 ? 28.004 31.212 -71.179 1.00 71.88 679 PHE A O 1
ATOM 5408 N N . ALA A 1 680 ? 29.063 30.952 -73.129 1.00 68.25 680 ALA A N 1
ATOM 5409 C CA . ALA A 1 680 ? 28.367 29.722 -73.517 1.00 68.25 680 ALA A CA 1
ATOM 5410 C C . ALA A 1 680 ? 28.334 28.653 -72.410 1.00 68.25 680 ALA A C 1
ATOM 5412 O O . ALA A 1 680 ? 27.338 27.947 -72.260 1.00 68.25 680 ALA A O 1
ATOM 5413 N N . LYS A 1 681 ? 29.398 28.575 -71.600 1.00 57.50 681 LYS A N 1
ATOM 5414 C CA . LYS A 1 681 ? 29.545 27.633 -70.478 1.00 57.50 681 LYS A CA 1
ATOM 5415 C C . LYS A 1 681 ? 29.107 28.192 -69.114 1.00 57.50 681 LYS A C 1
ATOM 5417 O O . LYS A 1 681 ? 29.403 27.583 -68.093 1.00 57.50 681 LYS A O 1
ATOM 5422 N N . ARG A 1 682 ? 28.458 29.359 -69.068 1.00 59.88 682 ARG A N 1
ATOM 5423 C CA . ARG A 1 682 ? 27.948 29.980 -67.834 1.00 59.88 682 ARG A CA 1
ATOM 5424 C C . ARG A 1 682 ? 26.425 29.861 -67.764 1.00 59.88 682 ARG A C 1
ATOM 5426 O O . ARG A 1 682 ? 25.749 29.902 -68.804 1.00 59.88 682 ARG A O 1
ATOM 5433 N N . LYS A 1 683 ? 25.898 29.684 -66.546 1.00 51.84 683 LYS A N 1
ATOM 5434 C CA . LYS A 1 683 ? 24.452 29.679 -66.308 1.00 51.84 683 LYS A CA 1
ATOM 5435 C C . LYS A 1 683 ? 23.860 31.049 -66.631 1.00 51.84 683 LYS A C 1
ATOM 5437 O O . LYS A 1 683 ? 24.541 32.071 -66.614 1.00 51.84 683 LYS A O 1
ATOM 5442 N N . ASN A 1 684 ? 22.589 31.029 -67.005 1.00 52.84 684 ASN A N 1
ATOM 5443 C CA . ASN A 1 684 ? 21.837 32.244 -67.272 1.00 52.84 684 ASN A CA 1
ATOM 5444 C C . ASN A 1 684 ? 21.604 32.954 -65.936 1.00 52.84 684 ASN A C 1
ATOM 5446 O O . ASN A 1 684 ? 21.176 32.320 -64.978 1.00 52.84 684 ASN A O 1
ATOM 5450 N N . GLY A 1 685 ? 21.913 34.242 -65.860 1.00 55.47 685 GLY A N 1
ATOM 5451 C CA . GLY A 1 685 ? 21.971 34.963 -64.589 1.00 55.47 685 GLY A CA 1
ATOM 5452 C C . GLY A 1 685 ? 22.389 36.416 -64.776 1.00 55.47 685 GLY A C 1
ATOM 5453 O O . GLY A 1 685 ? 22.759 36.820 -65.882 1.00 55.47 685 GLY A O 1
ATOM 5454 N N . LEU A 1 686 ? 22.283 37.216 -63.714 1.00 52.38 686 LEU A N 1
ATOM 5455 C CA . LEU A 1 686 ? 22.658 38.631 -63.713 1.00 52.38 686 LEU A CA 1
ATOM 5456 C C . LEU A 1 686 ? 24.129 38.809 -63.325 1.00 52.38 686 LEU A C 1
ATOM 5458 O O . LEU A 1 686 ? 24.591 38.324 -62.297 1.00 52.38 686 LEU A O 1
ATOM 5462 N N . TYR A 1 687 ? 24.850 39.573 -64.137 1.00 66.94 687 TYR A N 1
ATOM 5463 C CA . TYR A 1 687 ? 26.272 39.835 -63.970 1.00 66.94 687 TYR A CA 1
ATOM 5464 C C . TYR A 1 687 ? 26.561 41.328 -64.047 1.00 66.94 687 TYR A C 1
ATOM 5466 O O . TYR A 1 687 ? 25.880 42.084 -64.744 1.00 66.94 687 TYR A O 1
ATOM 5474 N N . ILE A 1 688 ? 27.604 41.761 -63.345 1.00 63.53 688 ILE A N 1
ATOM 5475 C CA . ILE A 1 688 ? 28.099 43.134 -63.367 1.00 63.53 688 ILE A CA 1
ATOM 5476 C C . ILE A 1 688 ? 29.364 43.160 -64.212 1.00 63.53 688 ILE A C 1
ATOM 5478 O O . ILE A 1 688 ? 30.378 42.580 -63.841 1.00 63.53 688 ILE A O 1
ATOM 5482 N N . ILE A 1 689 ? 29.339 43.865 -65.334 1.00 75.12 689 ILE A N 1
ATOM 5483 C CA . ILE A 1 689 ? 30.540 44.148 -66.109 1.00 75.12 689 ILE A CA 1
ATOM 5484 C C . ILE A 1 689 ? 31.097 45.519 -65.744 1.00 75.12 689 ILE A C 1
ATOM 5486 O O . ILE A 1 689 ? 30.394 46.524 -65.811 1.00 75.12 689 ILE A O 1
ATOM 5490 N N . THR A 1 690 ? 32.380 45.562 -65.408 1.00 73.88 690 THR A N 1
ATOM 5491 C CA . THR A 1 690 ? 33.171 46.780 -65.255 1.00 73.88 690 THR A CA 1
ATOM 5492 C C . THR A 1 690 ? 34.227 46.828 -66.351 1.00 73.88 690 THR A C 1
ATOM 5494 O O . THR A 1 690 ? 35.135 46.000 -66.406 1.00 73.88 690 THR A O 1
ATOM 5497 N N . VAL A 1 691 ? 34.123 47.834 -67.209 1.00 76.62 691 VAL A N 1
ATOM 5498 C CA . VAL A 1 691 ? 35.034 48.116 -68.312 1.00 76.62 691 VAL A CA 1
ATOM 5499 C C . VAL A 1 691 ? 35.846 49.356 -67.971 1.00 76.62 691 VAL A C 1
ATOM 5501 O O . VAL A 1 691 ? 35.295 50.423 -67.709 1.00 76.62 691 VAL A O 1
ATOM 5504 N N . LYS A 1 692 ? 37.167 49.231 -68.002 1.00 78.19 692 LYS A N 1
ATOM 5505 C CA . LYS A 1 692 ? 38.100 50.348 -67.901 1.00 78.19 692 LYS A CA 1
ATOM 5506 C C . LYS A 1 692 ? 38.604 50.696 -69.294 1.00 78.19 692 LYS A C 1
ATOM 5508 O O . LYS A 1 692 ? 39.216 49.855 -69.955 1.00 78.19 692 LYS A O 1
ATOM 5513 N N . THR A 1 693 ? 38.361 51.921 -69.746 1.00 76.75 693 THR A N 1
ATOM 5514 C CA . THR A 1 693 ? 38.805 52.381 -71.066 1.00 76.75 693 THR A CA 1
ATOM 5515 C C . THR A 1 693 ? 40.297 52.723 -71.074 1.00 76.75 693 THR A C 1
ATOM 5517 O O . THR A 1 693 ? 40.908 52.933 -70.021 1.00 76.75 693 THR A O 1
ATOM 5520 N N . LYS A 1 694 ? 40.910 52.831 -72.262 1.00 75.75 694 LYS A N 1
ATOM 5521 C CA . LYS A 1 694 ? 42.306 53.309 -72.398 1.00 75.75 694 LYS A CA 1
ATOM 5522 C C . LYS A 1 694 ? 42.505 54.757 -71.933 1.00 75.75 694 LYS A C 1
ATOM 5524 O O . LYS A 1 694 ? 43.600 55.109 -71.513 1.00 75.75 694 LYS A O 1
ATOM 5529 N N . SER A 1 695 ? 41.442 55.560 -71.932 1.00 72.75 695 SER A N 1
ATOM 5530 C CA . SER A 1 695 ? 41.383 56.901 -71.333 1.00 72.75 695 SER A CA 1
ATOM 5531 C C . SER A 1 695 ? 41.163 56.894 -69.810 1.00 72.75 695 SER A C 1
ATOM 5533 O O . SER A 1 695 ? 40.957 57.948 -69.215 1.00 72.75 695 SER A O 1
ATOM 5535 N N . ASN A 1 696 ? 41.242 55.723 -69.161 1.00 70.00 696 ASN A N 1
ATOM 5536 C CA . ASN A 1 696 ? 41.112 55.532 -67.712 1.00 70.00 696 ASN A CA 1
ATOM 5537 C C . ASN A 1 696 ? 39.693 55.787 -67.147 1.00 70.00 696 ASN A C 1
ATOM 5539 O O . ASN A 1 696 ? 39.536 55.848 -65.928 1.00 70.00 696 ASN A O 1
ATOM 5543 N N . LYS A 1 697 ? 38.654 55.891 -67.997 1.00 71.06 697 LYS A N 1
ATOM 5544 C CA . LYS A 1 697 ? 37.240 55.978 -67.578 1.00 71.06 697 LYS A CA 1
ATOM 5545 C C . LYS A 1 697 ? 36.739 54.587 -67.178 1.00 71.06 697 LYS A C 1
ATOM 5547 O O . LYS A 1 697 ? 37.024 53.605 -67.863 1.00 71.06 697 LYS A O 1
ATOM 5552 N N . LEU A 1 698 ? 35.982 54.504 -66.085 1.00 66.50 698 LEU A N 1
ATOM 5553 C CA . LEU A 1 698 ? 35.356 53.267 -65.619 1.00 66.50 698 LEU A CA 1
ATOM 5554 C C . LEU A 1 698 ? 33.870 53.263 -66.006 1.00 66.50 698 LEU A C 1
ATOM 5556 O O . LEU A 1 698 ? 33.156 54.225 -65.731 1.00 66.50 698 LEU A O 1
ATOM 5560 N N . ILE A 1 699 ? 33.411 52.194 -66.647 1.00 69.31 699 ILE A N 1
ATOM 5561 C CA . ILE A 1 699 ? 32.016 51.979 -67.035 1.00 69.31 699 ILE A CA 1
ATOM 5562 C C . ILE A 1 699 ? 31.555 50.693 -66.364 1.00 69.31 699 ILE A C 1
ATOM 5564 O O . ILE A 1 699 ? 32.115 49.636 -66.634 1.00 69.31 699 ILE A O 1
ATOM 5568 N N . THR A 1 700 ? 30.525 50.769 -65.524 1.00 63.44 700 THR A N 1
ATOM 5569 C CA . THR A 1 700 ? 29.949 49.597 -64.856 1.00 63.44 700 THR A CA 1
ATOM 5570 C C . THR A 1 700 ? 28.497 49.424 -65.284 1.00 63.44 700 THR A C 1
ATOM 5572 O O . THR A 1 700 ? 27.721 50.374 -65.200 1.00 63.44 700 THR A O 1
ATOM 5575 N N . LYS A 1 701 ? 28.121 48.233 -65.760 1.00 63.00 701 LYS A N 1
ATOM 5576 C CA . LYS A 1 701 ? 26.751 47.901 -66.184 1.00 63.00 701 LYS A CA 1
ATOM 5577 C C . LYS A 1 701 ? 26.347 46.513 -65.693 1.00 63.00 701 LYS A C 1
ATOM 5579 O O . LYS A 1 701 ? 27.191 45.632 -65.568 1.00 63.00 701 LYS A O 1
ATOM 5584 N N . LYS A 1 702 ? 25.052 46.314 -65.448 1.00 56.62 702 LYS A N 1
ATOM 5585 C CA . LYS A 1 702 ? 24.463 44.987 -65.225 1.00 56.62 702 LYS A CA 1
ATOM 5586 C C . LYS A 1 702 ? 23.984 44.418 -66.561 1.00 56.62 702 LYS A C 1
ATOM 5588 O O . LYS A 1 702 ? 23.459 45.165 -67.384 1.00 56.62 702 LYS A O 1
ATOM 5593 N N . PHE A 1 703 ? 24.172 43.124 -66.781 1.00 57.03 703 PHE A N 1
ATOM 5594 C CA . PHE A 1 703 ? 23.647 42.413 -67.945 1.00 57.03 703 PHE A CA 1
ATOM 5595 C C . PHE A 1 703 ? 23.215 41.003 -67.544 1.00 57.03 703 PHE A C 1
ATOM 5597 O O . PHE A 1 703 ? 23.763 40.430 -66.605 1.00 57.03 703 PHE A O 1
ATOM 5604 N N . LYS A 1 704 ? 22.213 40.463 -68.240 1.00 60.22 704 LYS A N 1
ATOM 5605 C CA . LYS A 1 704 ? 21.712 39.103 -68.032 1.00 60.22 704 LYS A CA 1
ATOM 5606 C C . LYS A 1 704 ? 22.112 38.229 -69.214 1.00 60.22 704 LYS A C 1
ATOM 5608 O O . LYS A 1 704 ? 22.013 38.679 -70.356 1.00 60.22 704 LYS A O 1
ATOM 5613 N N . ILE A 1 705 ? 22.576 37.020 -68.919 1.00 55.12 705 ILE A N 1
ATOM 5614 C CA . ILE A 1 705 ? 22.948 35.988 -69.901 1.00 55.12 705 ILE A CA 1
ATOM 5615 C C . ILE A 1 705 ? 21.801 35.010 -70.090 1.00 55.12 705 ILE A C 1
ATOM 5617 O O . ILE A 1 705 ? 21.134 34.712 -69.072 1.00 55.12 705 ILE A O 1
#

Sequence (705 aa):
MYVFKFSLMRRFLFFILIHLLVSNLYSQEIEYLDFVENANYPSGVVYSEQAKLHRLSSYSGGDIIVNYDGDMPDSLKTAVDAAREVWRDYMGINDNLRIDIKYENFSDSDVKVSVAYAKMQSDGLCYPSALYRSITGGDLTAGMVDAVLHINSSVAWCTGFGNDDNPKKLLPTVIKSLGRCLGYGSSVKKDKRGNVFMLKSGKTIFDSLVFSEEGIRMSELNNNMTLQLNNFTQPVCEYLYVLNKKPEYKIYAPQTFDDNVSLKYSADKNSTMYYGESNSSNLIVDDTTIDILNSLGWKYSKSDQTVQIKCDDIDDTGITSAYRQHIFYIKTNSGAPSSYCWTVSFPLKDGGYETVNSNSERLVIPAVTDEDKYVHTLDGDIRVIISFSGM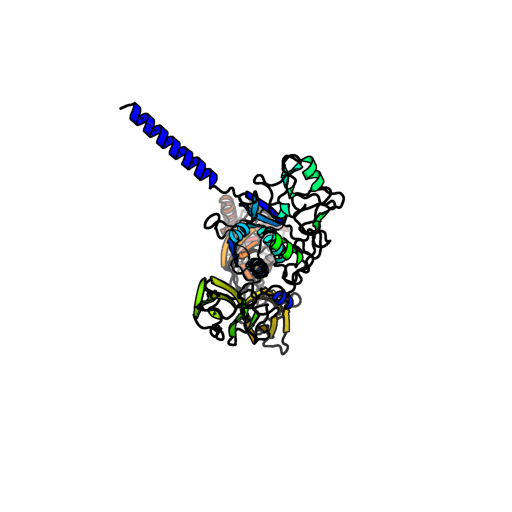LFGKAVNCNYSLTLELKPHIISAAISSRTPSRTDNTYNDYTIDVRYEGSGSLDAYAEEEFSSMTKTASSNVPYFTKVKFYDIDTYGNALFTIRVENKYGYDEYTIEQPAINYIAMKPSTPELVDVKFIYDHFNYDLLRFDDDARFEVTLRSEGQDDFIIKNVPDYDVFGYDASIVLYYADDVKNIGDNLYKLSAMFDFDTDIYFYGKNKYGMSQHSDSIHANDYITDPDILNALNQASALKNITKDGNCDISLCGKVLSFVPEVAQVSVRDLAGRIIFEQKGNGNIDFAKRKNGLYIITVKTKSNKLITKKFKI

Radius of gyration: 42.46 Å; chains: 1; bounding box: 115×92×116 Å

Foldseek 3Di:
DVVVVVVVVVVVVVVVVVVVVVVVVLQWDKDKFKAAFAFFAQWFAFADPVQLLVLFFQFFQDEEAEAEDDDDDVQQVVLLQLLRVLVRSLFGNHQYAFEYEAAEADDDGQKMKIFIWTADPVVLAIAQQSLVCVVPVDRSDPPDHGMYMYGHNVDPEDCRFGGDSDRRHNNLRSNLSVLVSLPAFWRWAADPVRWIAHDPSWGHLQQQQKAAPVGHGSNPDHRVNRVVVLPRLQDPVQWIAGNDDDQQRTAGRHNRDDRRGGRRARCDLDASRHSDRDDNPNSHGDPNSSVRSVSSPGPSDDDPFQKDKDWPPDDRSLEDALAAKTKIAIDHPQDQFAQKWKWKWWAFPVGGTDIDIDRDRIDMDGRDDCLNGGDARQQRWTKMKMKIWTAGPNDIGIDITIHTHQDWKDWPDKDFPDWAQAPVDNQFIKTKIKTFIHNAQKKKKWKDWPPDPDIDIDMDSGGGIDITMDHGHGQATKMKMKMWGGDPRGIDIDIDIDHRPPPPLDAKEAKEWDDKAWDADDADLVLLWTPQPIKIKTKIAIPDFPFKFKWWQDPDDPDPDRPTDRPDTQPDWDDPDDRMTIGMGTDTAATWMWMWGGDPSGIYDTYHTDHPLVNDPDPVSVVSVVVVQVPPDDDDPDPWDWDQDPQKTFIPAFFQKKFKAAPVRDTPDIDGHGDIDGCVVPDWHKMWMWTQGPVRDIDIDIDTD

Secondary structure (DSSP, 8-state):
-HHHHHHHHHHHHHHHHHHHHHHHHH---EEEEEEEE----SS-BPP-HHHHHHH--TTB--EEEEEEES---HHHHHHHHHHHHHHHTTSBTT-EEEEEEEEE--SS-SEEEEEEEEE-TTT--EEEHHHHHHHHS--SSTT--SEEEEEETTS--B--BSS-S-S-BHHHHHHHHHHHHTT-S---EE-TTS-EE--TT--BHHHHTEE-TT--BGGG--TT-HHHHHHHTS-TTSEEEESSSSGGGEEE--SS--TTTTTTSBS-TTSTTBSSS-----S---HHHHHHHHHHT---S----SSEEEETT--TT-EEETTS-EEEEEE-SS---EEEEEEEEEEBTTSSEEEEEE-SSSEEEPPPS-GGGBPBPTTSEEEEEEEEEEEETTEEEEEEEEEEEE---EEEEEEEEEEEE-SS-TTEEEEEEEEEEES-S-EEEEEEETT-S--EEEEE---SEEEEEEEEEESSS-EEEEEEEEETTEEEEEEEEE-------PPPPPPEEEEEEEE-S-EETTTTEE-TT-EEEEEEE-SS-SEEEEEE--S--SSSS---EEEEE-TT-EEEETTEEEEEEE--TT-EEEEEEEETTEE-PPPPPEEGGGG---HHHHHHHHHHHT-------TT-EEEEETTEEEEES-EEEEEEE-TT--EEEEEESS--EE-TTS-S-EEEEEEEETTS-EEEEEEE-

pLDDT: mean 82.53, std 15.15, range [34.69, 98.56]